Protein AF-A0A0F4GFY5-F1 (afdb_monomer_lite)

InterPro domains:
  IPR021109 Aspartic peptidase domain superfamily [G3DSA:2.40.70.10] (283-405)
  IPR023299 P-type ATPase, cytoplasmic domain N [G3DSA:3.40.1110.10] (2-218)
  IPR023299 P-type ATPase, cytoplasmic domain N [SSF81660] (6-220)
  IPR036412 HAD-like superfamily [SSF56784] (205-274)

Sequence (415 aa):
MTTSNFVETLDSSVKLLWKDAIAINSTAFEAEDNGKQVFVGSQTKTALLDFARDNLSMDRISTERSNVEIAQIFPFGSSRKCIAIVIKLKDSKTYRLVVKGCSEIMLRYCSSIVRDATHSIDAVPLSGEGRETLEHLIDAYAGRSLRTIGFIFRDFESDVWPPKALKPLHAIAMKSRPGLNRKGLGVKRVEDDKTQAEFTDICKQMTFLGIVGVQDPPRRKDVPKAVVGCITASVFPRMVTGDNIITAKAIAIECGIYTESGMHETQADQSHLSPERWQASIALRAPADPVAPGYLNGRFLEDAFVDTCAGNFITEEYLNSHGIGHHSESTRTIVRADGSTFSTLGTVCLFWKFKGELDSHRVDFDVLASEYCNHAITLGGKFLSATKTLTRFAHRIVRRLRNTIVPRVFFQGGG

Foldseek 3Di:
DDPQVVLVLFDLQLLLLLLCLQLVQDPWAWDDDPNDIAIDDPPVNRVSVVSCVVRSVDDHSVVSNVVWAWLDWAPQDLLLQKTWTWTQDPVLFKIKIKMKGQAVSLLVQAQWEQPDRSPHSDIDGQDPVNSVVSVVVSLVLLLQLFQKMWIWMDMDGGNAPPDQADDQPDPVVVPPDDPDDPGHQGFDADPVDNSHTDPVRPSHNIYTSDMDTHHPPPPDPCQLVVCVVCVVVVHQAAAEDQGDPSSQQSVCVVSVNADPDPDPPDPDDPDDDDPLVRPGRYDYPDSPQPWFFWDKQNPDTDTAGEDQQDAKAAEPVLCVVVVHDFAQVAKDWWAWPVRDIDIFRGKDWIWIGTVPGPDIDIGIHGYHHCSVDPGRIYHYSVRCVVVVVCVVCVVVCVVNVVSDPDPDTRTDDDD

Secondary structure (DSSP, 8-state):
--HHHHHHTS-HHHHHHHHIIIIIT---EEEEETTEEEEES-HHHHHHHHHHHHHS----HHHHHHTSEEEEEEEEETTTTEEEEEEE-TTSSEEEEEEEEEHHHHHHTEEEEES-TTT---EEE--HHHHHHHHHHHHHHHTTTEEEEEEEEEEEE-SSSSPSEEPPS-THHHHS-TTS-SS-EE-PBPSS-TTSB-HHHHSSSEEEEEEEEEE---S-TTHHHHHHHHHHTT----EEESS-HHHHHHHHHHTTS--SSS----SS--SS--GGGGTTSEEE--TT--EEEEEETTTEEEEEEEETTS--EEEHHHHHHTT---BTT---EEEETTS-EEE--EEEEEEEEETT-S--EEEEEEEE-GGG-SSSEEEEHHHHHHTTHHHHHHHHHHHHHTT-------EE---

pLDDT: mean 74.06, std 19.6, range [24.52, 97.75]

Organism: NCBI:txid1047168

Radius of gyration: 25.94 Å; chains: 1; bounding box: 63×65×70 Å

Structure (mmCIF, N/CA/C/O backbone):
data_AF-A0A0F4GFY5-F1
#
_entry.id   AF-A0A0F4GFY5-F1
#
loop_
_atom_site.group_PDB
_atom_site.id
_atom_site.type_symbol
_atom_site.label_atom_id
_atom_site.label_alt_id
_atom_site.label_comp_id
_atom_site.label_asym_id
_atom_site.label_entity_id
_atom_site.label_seq_id
_atom_site.pdbx_PDB_ins_code
_atom_site.Cartn_x
_atom_site.Cartn_y
_atom_site.Cartn_z
_atom_site.occupancy
_atom_site.B_iso_or_equiv
_atom_site.auth_seq_id
_atom_site.auth_comp_id
_atom_site.auth_asym_id
_atom_site.auth_atom_id
_atom_site.pdbx_PDB_model_num
ATOM 1 N N . MET A 1 1 ? -0.341 -25.698 -4.317 1.00 56.88 1 MET A N 1
ATOM 2 C CA . MET A 1 1 ? -1.638 -25.281 -3.745 1.00 56.88 1 MET A CA 1
ATOM 3 C C . MET A 1 1 ? -2.167 -24.139 -4.595 1.00 56.88 1 MET A C 1
ATOM 5 O O . MET A 1 1 ? -1.380 -23.255 -4.908 1.00 56.88 1 MET A O 1
ATOM 9 N N . THR A 1 2 ? -3.415 -24.194 -5.059 1.00 79.88 2 THR A N 1
ATOM 10 C CA . THR A 1 2 ? -4.024 -23.095 -5.832 1.00 79.88 2 THR A CA 1
ATOM 11 C C . THR A 1 2 ? -4.420 -21.948 -4.899 1.00 79.88 2 THR A C 1
ATOM 13 O O . THR A 1 2 ? -4.557 -22.147 -3.690 1.00 79.88 2 THR A O 1
ATOM 16 N N . THR A 1 3 ? -4.619 -20.750 -5.454 1.00 82.50 3 THR A N 1
ATOM 17 C CA . THR A 1 3 ? -5.097 -19.577 -4.706 1.00 82.50 3 THR A CA 1
ATOM 18 C C . THR A 1 3 ? -6.419 -19.858 -3.996 1.00 82.50 3 THR A C 1
ATOM 20 O O . THR A 1 3 ? -6.548 -19.562 -2.812 1.00 82.50 3 THR A O 1
ATOM 23 N N . SER A 1 4 ? -7.370 -20.495 -4.680 1.00 81.56 4 SER A N 1
ATOM 24 C CA . SER A 1 4 ? -8.685 -20.813 -4.116 1.00 81.56 4 SER A CA 1
ATOM 25 C C . SER A 1 4 ? -8.579 -21.793 -2.945 1.00 81.56 4 SER A C 1
ATOM 27 O O . SER A 1 4 ? -9.131 -21.515 -1.886 1.00 81.56 4 SER A O 1
ATOM 29 N N . ASN A 1 5 ? -7.756 -22.845 -3.058 1.00 84.81 5 ASN A N 1
ATOM 30 C CA . ASN A 1 5 ? -7.535 -23.787 -1.953 1.00 84.81 5 ASN A CA 1
ATOM 31 C C . ASN A 1 5 ? -6.914 -23.097 -0.728 1.00 84.81 5 ASN A C 1
ATOM 33 O O . ASN A 1 5 ? -7.235 -23.442 0.402 1.00 84.81 5 ASN A O 1
ATOM 37 N N . PHE A 1 6 ? -6.022 -22.120 -0.928 1.00 87.12 6 PHE A N 1
ATOM 38 C CA . PHE A 1 6 ? -5.483 -21.324 0.179 1.00 87.12 6 PHE A CA 1
ATOM 39 C C . PHE A 1 6 ? -6.553 -20.467 0.836 1.00 87.12 6 PHE A C 1
ATOM 41 O O . PHE A 1 6 ? -6.676 -20.474 2.058 1.00 87.12 6 PHE A O 1
ATOM 48 N N . VAL A 1 7 ? -7.351 -19.763 0.039 1.00 88.50 7 VAL A N 1
ATOM 49 C CA . VAL A 1 7 ? -8.397 -18.899 0.579 1.00 88.50 7 VAL A CA 1
ATOM 50 C C . VAL A 1 7 ? -9.439 -19.719 1.331 1.00 88.50 7 VAL A C 1
ATOM 52 O O . VAL A 1 7 ? -9.870 -19.293 2.395 1.00 88.50 7 VAL A O 1
ATOM 55 N N . GLU A 1 8 ? -9.782 -20.923 0.873 1.00 89.94 8 GLU A N 1
ATOM 56 C CA . GLU A 1 8 ? -10.689 -21.829 1.582 1.00 89.94 8 GLU A CA 1
ATOM 57 C C . GLU A 1 8 ? -10.237 -22.133 3.013 1.00 89.94 8 GLU A C 1
ATOM 59 O O . GLU A 1 8 ? -11.084 -22.107 3.907 1.00 89.94 8 GLU A O 1
ATOM 64 N N . THR A 1 9 ? -8.929 -22.299 3.253 1.00 92.69 9 THR A N 1
ATOM 65 C CA . THR A 1 9 ? -8.389 -22.558 4.602 1.00 92.69 9 THR A CA 1
ATOM 66 C C . THR A 1 9 ? -8.488 -21.379 5.566 1.00 92.69 9 THR A C 1
ATOM 68 O O . THR A 1 9 ? -8.323 -21.573 6.766 1.00 92.69 9 THR A O 1
ATOM 71 N N . LEU A 1 10 ? -8.741 -20.161 5.076 1.00 93.56 10 LEU A N 1
ATOM 72 C CA . LEU A 1 10 ? -8.803 -18.976 5.928 1.00 93.56 10 LEU A CA 1
ATOM 73 C C . LEU A 1 10 ? -10.090 -18.949 6.753 1.00 93.56 10 LEU A C 1
ATOM 75 O O . LEU A 1 10 ? -11.179 -19.255 6.248 1.00 93.56 10 LEU A O 1
ATOM 79 N N . ASP A 1 11 ? -9.970 -18.478 7.993 1.00 95.50 11 ASP A N 1
ATOM 80 C CA . ASP A 1 11 ? -11.128 -18.231 8.841 1.00 95.50 11 ASP A CA 1
ATOM 81 C C . ASP A 1 11 ? -12.049 -17.161 8.226 1.00 95.50 11 ASP A C 1
ATOM 83 O O . ASP A 1 11 ? -11.627 -16.243 7.514 1.00 95.50 11 ASP A O 1
ATOM 87 N N . SER A 1 12 ? -13.338 -17.266 8.536 1.00 93.62 12 SER A N 1
ATOM 88 C CA . SER A 1 12 ? -14.375 -16.325 8.114 1.00 93.62 12 SER A CA 1
ATOM 89 C C . SER A 1 12 ? -14.059 -14.866 8.479 1.00 93.62 12 SER A C 1
ATOM 91 O O . SER A 1 12 ? -14.273 -13.972 7.656 1.00 93.62 12 SER A O 1
ATOM 93 N N . SER A 1 13 ? -13.486 -14.607 9.662 1.00 93.38 13 SER A N 1
ATOM 94 C CA . SER A 1 13 ? -13.102 -13.258 10.098 1.00 93.38 13 SER A CA 1
ATOM 95 C C . SER A 1 13 ? -11.932 -12.696 9.287 1.00 93.38 13 SER A C 1
ATOM 97 O O . SER A 1 13 ? -11.902 -11.501 8.981 1.00 93.38 13 SER A O 1
ATOM 99 N N . VAL A 1 14 ? -11.002 -13.560 8.873 1.00 95.00 14 VAL A N 1
ATOM 100 C CA . VAL A 1 14 ? -9.851 -13.199 8.040 1.00 95.00 14 VAL A CA 1
ATOM 101 C C . VAL A 1 14 ? -10.296 -12.932 6.602 1.00 95.00 14 VAL A C 1
ATOM 103 O O . VAL A 1 14 ? -9.888 -11.930 6.014 1.00 95.00 14 VAL A O 1
ATOM 106 N N . LYS A 1 15 ? -11.189 -13.765 6.048 1.00 94.69 15 LYS A N 1
ATOM 107 C CA . LYS A 1 15 ? -11.816 -13.543 4.731 1.00 94.69 15 LYS A CA 1
ATOM 108 C C . LYS A 1 15 ? -12.563 -12.211 4.683 1.00 94.69 15 LYS A C 1
ATOM 110 O O . LYS A 1 15 ? -12.379 -11.441 3.741 1.00 94.69 15 LYS A O 1
ATOM 115 N N . LEU A 1 16 ? -13.355 -11.914 5.717 1.00 92.94 16 LEU A N 1
ATOM 116 C CA . LEU A 1 16 ? -14.068 -10.643 5.837 1.00 92.94 16 LEU A CA 1
ATOM 117 C C . LEU A 1 16 ? -13.095 -9.458 5.882 1.00 92.94 16 LEU A C 1
ATOM 119 O O . LEU A 1 16 ? -13.283 -8.486 5.158 1.00 92.94 16 LEU A O 1
ATOM 123 N N . LEU A 1 17 ? -12.016 -9.563 6.659 1.00 94.81 17 LEU A N 1
ATOM 124 C CA . LEU A 1 17 ? -10.999 -8.517 6.737 1.00 94.81 17 LEU A CA 1
ATOM 125 C C . LEU A 1 17 ? -10.311 -8.263 5.386 1.00 94.81 17 LEU A C 1
ATOM 127 O O . LEU A 1 17 ? -10.113 -7.108 5.007 1.00 94.81 17 LEU A O 1
ATOM 131 N N . TRP A 1 18 ? -9.972 -9.317 4.638 1.00 95.31 18 TRP A N 1
ATOM 132 C CA . TRP A 1 18 ? -9.451 -9.179 3.275 1.00 95.31 18 TRP A CA 1
ATOM 133 C C . TRP A 1 18 ? -10.458 -8.505 2.345 1.00 95.31 18 TRP A C 1
ATOM 135 O O . TRP A 1 18 ? -10.085 -7.610 1.581 1.00 95.31 18 TRP A O 1
ATOM 145 N N . LYS A 1 19 ? -11.735 -8.886 2.441 1.00 93.94 19 LYS A N 1
ATOM 146 C CA . LYS A 1 19 ? -12.816 -8.282 1.662 1.00 93.94 19 LYS A CA 1
ATOM 147 C C . LYS A 1 19 ? -12.947 -6.787 1.957 1.00 93.94 19 LYS A C 1
ATOM 149 O O . LYS A 1 19 ? -12.927 -5.991 1.020 1.00 93.94 19 LYS A O 1
ATOM 154 N N . ASP A 1 20 ? -12.948 -6.384 3.225 1.00 92.75 20 ASP A N 1
ATOM 155 C CA . ASP A 1 20 ? -12.989 -4.973 3.632 1.00 92.75 20 ASP A CA 1
ATOM 156 C C . ASP A 1 20 ? -11.765 -4.202 3.112 1.00 92.75 20 ASP A C 1
ATOM 158 O O . ASP A 1 20 ? -11.872 -3.108 2.540 1.00 92.75 20 ASP A O 1
ATOM 162 N N . ALA A 1 21 ? -10.578 -4.802 3.241 1.00 94.12 21 ALA A N 1
ATOM 163 C CA . ALA A 1 21 ? -9.326 -4.212 2.786 1.00 94.12 21 ALA A CA 1
ATOM 164 C C . ALA A 1 21 ? -9.239 -4.044 1.263 1.00 94.12 21 ALA A C 1
ATOM 166 O O . ALA A 1 21 ? -8.485 -3.204 0.752 1.00 94.12 21 ALA A O 1
ATOM 167 N N . ILE A 1 22 ? -10.002 -4.828 0.511 1.00 93.56 22 ILE A N 1
ATOM 168 C CA . ILE A 1 22 ? -10.025 -4.776 -0.944 1.00 93.56 22 ILE A CA 1
ATOM 169 C C . ILE A 1 22 ? -11.187 -3.912 -1.436 1.00 93.56 22 ILE A C 1
ATOM 171 O O . ILE A 1 22 ? -10.927 -2.898 -2.090 1.00 93.56 22 ILE A O 1
ATOM 175 N N . ALA A 1 23 ? -12.424 -4.281 -1.108 1.00 90.62 23 ALA A N 1
ATOM 176 C CA . ALA A 1 23 ? -13.655 -3.733 -1.672 1.00 90.62 23 ALA A CA 1
ATOM 177 C C . ALA A 1 23 ? -13.974 -2.324 -1.155 1.00 90.62 23 ALA A C 1
ATOM 179 O O . ALA A 1 23 ? -14.248 -1.399 -1.936 1.00 90.62 23 ALA A O 1
ATOM 180 N N . ILE A 1 24 ? -13.894 -2.155 0.167 1.00 89.12 24 ILE A N 1
ATOM 181 C CA . ILE A 1 24 ? -14.235 -0.903 0.846 1.00 89.12 24 ILE A CA 1
ATOM 182 C C . ILE A 1 24 ? -13.072 0.077 0.723 1.00 89.12 24 ILE A C 1
ATOM 184 O O . ILE A 1 24 ? -13.272 1.236 0.371 1.00 89.12 24 ILE A O 1
ATOM 188 N N . ASN A 1 25 ? -11.831 -0.392 0.901 1.00 86.00 25 ASN A N 1
ATOM 189 C CA . ASN A 1 25 ? -10.632 0.439 0.745 1.00 86.00 25 ASN A CA 1
ATOM 190 C C . ASN A 1 25 ? -10.230 0.605 -0.736 1.00 86.00 25 ASN A C 1
ATOM 192 O O . ASN A 1 25 ? -9.060 0.502 -1.108 1.00 86.00 25 ASN A O 1
ATOM 196 N N . SER A 1 26 ? -11.192 0.789 -1.636 1.00 83.44 26 SER A N 1
ATOM 197 C CA . SER A 1 26 ? -10.947 0.999 -3.063 1.00 83.44 26 SER A CA 1
ATOM 198 C C . SER A 1 26 ? -11.763 2.173 -3.572 1.00 83.44 26 SER A C 1
ATOM 200 O O . SER A 1 26 ? -12.872 2.428 -3.124 1.00 83.44 26 SER A O 1
ATOM 202 N N . THR A 1 27 ? -11.205 2.887 -4.546 1.00 77.38 27 THR A N 1
ATOM 203 C CA . THR A 1 27 ? -11.917 3.947 -5.274 1.00 77.38 27 THR A CA 1
ATOM 204 C C . THR A 1 27 ? -12.403 3.471 -6.644 1.00 77.38 27 THR A C 1
ATOM 206 O O . THR A 1 27 ? -12.857 4.288 -7.435 1.00 77.38 27 THR A O 1
ATOM 209 N N . ALA A 1 28 ? -12.216 2.189 -6.977 1.00 79.44 28 ALA A N 1
ATOM 210 C CA . ALA A 1 28 ? -12.746 1.611 -8.209 1.00 79.44 28 ALA A CA 1
ATOM 211 C C . ALA A 1 28 ? -14.257 1.366 -8.075 1.00 79.44 28 ALA A C 1
ATOM 213 O O . ALA A 1 28 ? -14.779 1.257 -6.957 1.00 79.44 28 ALA A O 1
ATOM 214 N N . PHE A 1 29 ? -14.947 1.296 -9.207 1.00 78.25 29 PHE A N 1
ATOM 215 C CA . PHE A 1 29 ? -16.390 1.078 -9.282 1.00 78.25 29 PHE A CA 1
ATOM 216 C C . PHE A 1 29 ? -16.725 0.024 -10.339 1.00 78.25 29 PHE A C 1
ATOM 218 O O . PHE A 1 29 ? -15.894 -0.305 -11.185 1.00 78.25 29 PHE A O 1
ATOM 225 N N . GLU A 1 30 ? -17.928 -0.531 -10.254 1.00 85.88 30 GLU A N 1
ATOM 226 C CA . GLU A 1 30 ? -18.452 -1.476 -11.241 1.00 85.88 30 GLU A CA 1
ATOM 227 C C . GLU A 1 30 ? -19.045 -0.722 -12.427 1.00 85.88 30 GLU A C 1
ATOM 229 O O . GLU A 1 30 ? -19.753 0.268 -12.250 1.00 85.88 30 GLU A O 1
ATOM 234 N N . ALA A 1 31 ? -18.774 -1.218 -13.627 1.00 83.12 31 ALA A N 1
ATOM 235 C CA . ALA A 1 31 ? -19.438 -0.815 -14.852 1.00 83.12 31 ALA A CA 1
ATOM 236 C C . ALA A 1 31 ? -19.877 -2.061 -15.626 1.00 83.12 31 ALA A C 1
ATOM 238 O O . ALA A 1 31 ? -19.465 -3.184 -15.325 1.00 83.12 31 ALA A O 1
ATOM 239 N N . GLU A 1 32 ? -20.719 -1.855 -16.627 1.00 85.69 32 GLU A N 1
ATOM 240 C CA . GLU A 1 32 ? -21.114 -2.896 -17.564 1.00 85.69 32 GLU A CA 1
ATOM 241 C C . GLU A 1 32 ? -20.398 -2.665 -18.894 1.00 85.69 32 GLU A C 1
ATOM 243 O O . GLU A 1 32 ? -20.415 -1.556 -19.425 1.00 85.69 32 GLU A O 1
ATOM 248 N N . ASP A 1 33 ? -19.761 -3.709 -19.414 1.00 80.00 33 ASP A N 1
ATOM 249 C CA . ASP A 1 33 ? -19.158 -3.725 -20.743 1.00 80.00 33 ASP A CA 1
ATOM 250 C C . ASP A 1 33 ? -19.610 -4.996 -21.467 1.00 80.00 33 ASP A C 1
ATOM 252 O O . ASP A 1 33 ? -19.362 -6.111 -21.003 1.00 80.00 33 ASP A O 1
ATOM 256 N N . ASN A 1 34 ? -20.326 -4.835 -22.583 1.00 78.12 34 ASN A N 1
ATOM 257 C CA . ASN A 1 34 ? -20.879 -5.933 -23.387 1.00 78.12 34 ASN A CA 1
ATOM 258 C C . ASN A 1 34 ? -21.642 -6.997 -22.564 1.00 78.12 34 ASN A C 1
ATOM 260 O O . ASN A 1 34 ? -21.460 -8.200 -22.762 1.00 78.12 34 ASN A O 1
ATOM 264 N N . GLY A 1 35 ? -22.467 -6.564 -21.602 1.00 77.94 35 GLY A N 1
ATOM 265 C CA . GLY A 1 35 ? -23.248 -7.452 -20.731 1.00 77.94 35 GLY A CA 1
ATOM 266 C C . GLY A 1 35 ? -22.439 -8.162 -19.637 1.00 77.94 35 GLY A C 1
ATOM 267 O O . GLY A 1 35 ? -22.987 -8.991 -18.910 1.00 77.94 35 GLY A O 1
ATOM 268 N N . LYS A 1 36 ? -21.141 -7.860 -19.491 1.00 79.38 36 LYS A N 1
ATOM 269 C CA . LYS A 1 36 ? -20.295 -8.350 -18.395 1.00 79.38 36 LYS A CA 1
ATOM 270 C C . LYS A 1 36 ? -20.024 -7.240 -17.390 1.00 79.38 36 LYS A C 1
ATOM 272 O O . LYS A 1 36 ? -19.705 -6.111 -17.757 1.00 79.38 36 LYS A O 1
ATOM 277 N N . GLN A 1 37 ? -20.091 -7.579 -16.104 1.00 80.25 37 GLN A N 1
ATOM 278 C CA . GLN A 1 37 ? -19.686 -6.657 -15.048 1.00 80.25 37 GLN A CA 1
ATOM 279 C C . GLN A 1 37 ? -18.165 -6.574 -14.956 1.00 80.25 37 GLN A C 1
ATOM 281 O O . GLN A 1 37 ? -17.494 -7.533 -14.558 1.00 80.25 37 GLN A O 1
ATOM 286 N N . VAL A 1 38 ? -17.635 -5.396 -15.258 1.00 85.94 38 VAL A N 1
ATOM 287 C CA . VAL A 1 38 ? -16.208 -5.083 -15.213 1.00 85.94 38 VAL A CA 1
ATOM 288 C C . VAL A 1 38 ? -15.920 -4.057 -14.124 1.00 85.94 38 VAL A C 1
ATOM 290 O O . VAL A 1 38 ? -16.780 -3.261 -13.744 1.00 85.94 38 VAL A O 1
ATOM 293 N N . PHE A 1 39 ? -14.695 -4.057 -13.607 1.00 84.88 39 PHE A N 1
ATOM 294 C CA . PHE A 1 39 ? -14.245 -3.019 -12.687 1.00 84.88 39 PHE A CA 1
ATOM 295 C C . PHE A 1 39 ? -13.514 -1.912 -13.438 1.00 84.88 39 PHE A C 1
ATOM 297 O O . PHE A 1 39 ? -12.605 -2.166 -14.226 1.00 84.88 39 PHE A O 1
ATOM 304 N N . VAL A 1 40 ? -13.867 -0.665 -13.135 1.00 77.00 40 VAL A N 1
ATOM 305 C CA . VAL A 1 40 ? -13.215 0.526 -13.679 1.00 77.00 40 VAL A CA 1
ATOM 306 C C . VAL A 1 40 ? -12.341 1.154 -12.599 1.00 77.00 40 VAL A C 1
ATOM 308 O O . VAL A 1 40 ? -12.801 1.553 -11.526 1.00 77.00 40 VAL A O 1
ATOM 311 N N . GLY A 1 41 ? -11.043 1.231 -12.879 1.00 77.56 41 GLY A N 1
ATOM 312 C CA . GLY A 1 41 ? -10.040 1.779 -11.977 1.00 77.56 41 GLY A CA 1
ATOM 313 C C . GLY A 1 41 ? -8.620 1.515 -12.469 1.00 77.56 41 GLY A C 1
ATOM 314 O O . GLY A 1 41 ? -8.398 1.041 -13.579 1.00 77.56 41 GLY A O 1
ATOM 315 N N . SER A 1 42 ? -7.629 1.814 -11.628 1.00 78.06 42 SER A N 1
ATOM 316 C CA . SER A 1 42 ? -6.243 1.412 -11.901 1.00 78.06 42 SER A CA 1
ATOM 317 C C . SER A 1 42 ? -6.124 -0.112 -11.940 1.00 78.06 42 SER A C 1
ATOM 319 O O . SER A 1 42 ? -6.736 -0.762 -11.094 1.00 78.06 42 SER A O 1
ATOM 321 N N . GLN A 1 43 ? -5.243 -0.647 -12.789 1.00 80.50 43 GLN A N 1
ATOM 322 C CA . GLN A 1 43 ? -4.998 -2.093 -12.956 1.00 80.50 43 GLN A CA 1
ATOM 323 C C . GLN A 1 43 ? -4.873 -2.853 -11.633 1.00 80.50 43 GLN A C 1
ATOM 325 O O . GLN A 1 43 ? -5.503 -3.876 -11.413 1.00 80.50 43 GLN A O 1
ATOM 330 N N . THR A 1 44 ? -4.099 -2.300 -10.701 1.00 82.94 44 THR A N 1
ATOM 331 C CA . THR A 1 44 ? -3.909 -2.891 -9.377 1.00 82.94 44 THR A CA 1
ATOM 332 C C . THR A 1 44 ? -5.210 -2.994 -8.577 1.00 82.94 44 THR A C 1
ATOM 334 O O . THR A 1 44 ? -5.425 -3.968 -7.870 1.00 82.94 44 THR A O 1
ATOM 337 N N . LYS A 1 45 ? -6.095 -1.996 -8.668 1.00 84.50 45 LYS A N 1
ATOM 338 C CA . LYS A 1 45 ? -7.373 -2.001 -7.941 1.00 84.50 45 LYS A CA 1
ATOM 339 C C . LYS A 1 45 ? -8.344 -3.005 -8.543 1.00 84.50 45 LYS A C 1
ATOM 341 O O . LYS A 1 45 ? -9.000 -3.699 -7.780 1.00 84.50 45 LYS A O 1
ATOM 346 N N . THR A 1 46 ? -8.434 -3.061 -9.871 1.00 86.62 46 THR A N 1
ATOM 347 C CA . THR A 1 46 ? -9.327 -3.995 -10.565 1.00 86.62 46 THR A CA 1
ATOM 348 C C . THR A 1 46 ? -8.873 -5.432 -10.328 1.00 86.62 46 THR A C 1
ATOM 350 O O . THR A 1 46 ? -9.677 -6.223 -9.869 1.00 86.62 46 THR A O 1
ATOM 353 N N . ALA A 1 47 ? -7.569 -5.717 -10.434 1.00 89.06 47 ALA A N 1
ATOM 354 C CA . ALA A 1 47 ? -7.013 -7.044 -10.157 1.00 89.06 47 ALA A CA 1
ATOM 355 C C . ALA A 1 47 ? -7.290 -7.536 -8.724 1.00 89.06 47 ALA A C 1
ATOM 357 O O . ALA A 1 47 ? -7.603 -8.704 -8.513 1.00 89.06 47 ALA A O 1
ATOM 358 N N . LEU A 1 48 ? -7.202 -6.652 -7.723 1.00 91.75 48 LEU A N 1
ATOM 359 C CA . LEU A 1 48 ? -7.559 -7.014 -6.347 1.00 91.75 48 LEU A CA 1
ATOM 360 C C . LEU A 1 48 ? -9.060 -7.288 -6.197 1.00 91.75 48 LEU A C 1
ATOM 362 O O . LEU A 1 48 ? -9.440 -8.188 -5.457 1.00 91.75 48 LEU A O 1
ATOM 366 N N . LEU A 1 49 ? -9.910 -6.513 -6.873 1.00 92.00 49 LEU A N 1
ATOM 367 C CA . LEU A 1 49 ? -11.358 -6.712 -6.845 1.00 92.00 49 LEU A CA 1
ATOM 368 C C . LEU A 1 49 ? -11.773 -8.001 -7.558 1.00 92.00 49 LEU A C 1
ATOM 370 O O . LEU A 1 49 ? -12.637 -8.702 -7.042 1.00 92.00 49 LEU A O 1
ATOM 374 N N . ASP A 1 50 ? -11.128 -8.336 -8.675 1.00 91.25 50 ASP A N 1
ATOM 375 C CA . ASP A 1 50 ? -11.292 -9.625 -9.354 1.00 91.25 50 ASP A CA 1
ATOM 376 C C . ASP A 1 50 ? -10.898 -10.765 -8.406 1.00 91.25 50 ASP A C 1
ATOM 378 O O . ASP A 1 50 ? -11.691 -11.668 -8.159 1.00 91.25 50 ASP A O 1
ATOM 382 N N . PHE A 1 51 ? -9.742 -10.657 -7.739 1.00 92.31 51 PHE A N 1
ATOM 383 C CA . PHE A 1 51 ? -9.332 -11.625 -6.718 1.00 92.31 51 PHE A CA 1
ATOM 384 C C . PHE A 1 51 ? -10.382 -11.800 -5.607 1.00 92.31 51 PHE A C 1
ATOM 386 O O . PHE A 1 51 ? -10.674 -12.933 -5.218 1.00 92.31 51 PHE A O 1
ATOM 393 N N . ALA A 1 52 ? -10.955 -10.704 -5.098 1.00 93.62 52 ALA A N 1
ATOM 394 C CA . ALA A 1 52 ? -11.968 -10.759 -4.046 1.00 93.62 52 ALA A CA 1
ATOM 395 C C . ALA A 1 52 ? -13.302 -11.344 -4.534 1.00 93.62 52 ALA A C 1
ATOM 397 O O . ALA A 1 52 ? -13.921 -12.120 -3.807 1.00 93.62 52 ALA A O 1
ATOM 398 N N . ARG A 1 53 ? -13.727 -11.020 -5.758 1.00 91.69 53 ARG A N 1
ATOM 399 C CA . ARG A 1 53 ? -14.913 -11.611 -6.390 1.00 91.69 53 ARG A CA 1
ATOM 400 C C . ARG A 1 53 ? -14.748 -13.122 -6.546 1.00 91.69 53 ARG A C 1
ATOM 402 O O . ARG A 1 53 ? -15.620 -13.874 -6.127 1.00 91.69 53 ARG A O 1
ATOM 409 N N . ASP A 1 54 ? -13.607 -13.545 -7.077 1.00 90.75 54 ASP A N 1
ATOM 410 C CA . ASP A 1 54 ? -13.381 -14.934 -7.475 1.00 90.75 54 ASP A CA 1
ATOM 411 C C . ASP A 1 54 ? -13.056 -15.854 -6.291 1.00 90.75 54 ASP A C 1
ATOM 413 O O . ASP A 1 54 ? -13.319 -17.052 -6.359 1.00 90.75 54 ASP A O 1
ATOM 417 N N . ASN A 1 55 ? -12.472 -15.323 -5.208 1.00 91.75 55 ASN A N 1
ATOM 418 C CA . ASN A 1 55 ? -11.964 -16.152 -4.106 1.00 91.75 55 ASN A CA 1
ATOM 419 C C . ASN A 1 55 ? -12.558 -15.819 -2.731 1.00 91.75 55 ASN A C 1
ATOM 421 O O . ASN A 1 55 ? -12.560 -16.682 -1.859 1.00 91.75 55 ASN A O 1
ATOM 425 N N . LEU A 1 56 ? -13.048 -14.596 -2.498 1.00 91.06 56 LEU A N 1
ATOM 426 C CA . LEU A 1 56 ? -13.567 -14.168 -1.186 1.00 91.06 56 LEU A CA 1
ATOM 427 C C . LEU A 1 56 ? -15.097 -14.093 -1.136 1.00 91.06 56 LEU A C 1
ATOM 429 O O . LEU A 1 56 ? -15.641 -13.549 -0.173 1.00 91.06 56 LEU A O 1
ATOM 433 N N . SER A 1 57 ? -15.781 -14.614 -2.160 1.00 89.00 57 SER A N 1
ATOM 434 C CA . SER A 1 57 ? -17.240 -14.535 -2.306 1.00 89.00 57 SER A CA 1
ATOM 435 C C . SER A 1 57 ? -17.752 -13.101 -2.134 1.00 89.00 57 SER A C 1
ATOM 437 O O . SER A 1 57 ? -18.730 -12.855 -1.428 1.00 89.00 57 SER A O 1
ATOM 439 N N . MET A 1 58 ? -17.026 -12.136 -2.707 1.00 90.50 58 MET A N 1
ATOM 440 C CA . MET A 1 58 ? -17.403 -10.727 -2.657 1.00 90.50 58 MET A CA 1
ATOM 441 C C . MET A 1 58 ? -18.621 -10.494 -3.553 1.00 90.50 58 MET A C 1
ATOM 443 O O . MET A 1 58 ? -18.586 -10.811 -4.744 1.00 90.50 58 MET A O 1
ATOM 447 N N . ASP A 1 59 ? -19.665 -9.896 -2.981 1.00 88.31 59 ASP A N 1
ATOM 448 C CA . ASP A 1 59 ? -20.829 -9.438 -3.733 1.00 88.31 59 ASP A CA 1
ATOM 449 C C . ASP A 1 59 ? -20.481 -8.206 -4.588 1.00 88.31 59 ASP A C 1
ATOM 451 O O . ASP A 1 59 ? -19.329 -7.781 -4.725 1.00 88.31 59 ASP A O 1
ATOM 455 N N . ARG A 1 60 ? -21.508 -7.577 -5.160 1.00 88.44 60 ARG A N 1
ATOM 456 C CA . ARG A 1 60 ? -21.362 -6.279 -5.820 1.00 88.44 60 ARG A CA 1
ATOM 457 C C . ARG A 1 60 ? -20.705 -5.270 -4.884 1.00 88.44 60 ARG A C 1
ATOM 459 O O . ARG A 1 60 ? -21.131 -5.106 -3.738 1.00 88.44 60 ARG A O 1
ATOM 466 N N . ILE A 1 61 ? -19.736 -4.514 -5.396 1.00 87.19 61 ILE A N 1
ATOM 467 C CA . ILE A 1 61 ? -19.007 -3.497 -4.619 1.00 87.19 61 ILE A CA 1
ATOM 468 C C . ILE A 1 61 ? -19.964 -2.521 -3.928 1.00 87.19 61 ILE A C 1
ATOM 470 O O . ILE A 1 61 ? -19.714 -2.105 -2.797 1.00 87.19 61 ILE A O 1
ATOM 474 N N . SER A 1 62 ? -21.048 -2.130 -4.604 1.00 85.88 62 SER A N 1
ATOM 475 C CA . SER A 1 62 ? -22.053 -1.228 -4.037 1.00 85.88 62 SER A CA 1
ATOM 476 C C . SER A 1 62 ? -22.696 -1.805 -2.776 1.00 85.88 62 SER A C 1
ATOM 478 O O . SER A 1 62 ? -22.860 -1.077 -1.802 1.00 85.88 62 SER A O 1
ATOM 480 N N . THR A 1 63 ? -23.002 -3.104 -2.787 1.00 88.75 63 THR A N 1
ATOM 481 C CA . THR A 1 63 ? -23.608 -3.830 -1.665 1.00 88.75 63 THR A CA 1
ATOM 482 C C . THR A 1 63 ? -22.632 -3.937 -0.499 1.00 88.75 63 THR A C 1
ATOM 484 O O . THR A 1 63 ? -22.977 -3.622 0.639 1.00 88.75 63 THR A O 1
ATOM 487 N N . GLU A 1 64 ? -21.380 -4.306 -0.777 1.00 89.06 64 GLU A N 1
ATOM 488 C CA . GLU A 1 64 ? -20.335 -4.400 0.249 1.00 89.06 64 GLU A CA 1
ATOM 489 C C . GLU A 1 64 ? -20.094 -3.047 0.930 1.00 89.06 64 GLU A C 1
ATOM 491 O O . GLU A 1 64 ? -20.006 -2.961 2.154 1.00 89.06 64 GLU A O 1
ATOM 496 N N . ARG A 1 65 ? -20.068 -1.957 0.153 1.00 86.94 65 ARG A N 1
ATOM 497 C CA . ARG A 1 65 ? -19.890 -0.600 0.689 1.00 86.94 65 ARG A CA 1
ATOM 498 C C . ARG A 1 65 ? -21.103 -0.090 1.460 1.00 86.94 65 ARG A C 1
ATOM 500 O O . ARG A 1 65 ? -20.911 0.647 2.420 1.00 86.94 65 ARG A O 1
ATOM 507 N N . SER A 1 66 ? -22.327 -0.463 1.078 1.00 87.81 66 SER A N 1
ATOM 508 C CA . SER A 1 66 ? -23.534 -0.071 1.823 1.00 87.81 66 SER A CA 1
ATOM 509 C C . SER A 1 66 ? -23.674 -0.790 3.165 1.00 87.81 66 SER A C 1
ATOM 511 O O . SER A 1 66 ? -24.366 -0.297 4.051 1.00 87.81 66 SER A O 1
ATOM 513 N N . ASN A 1 67 ? -23.011 -1.936 3.331 1.00 88.44 67 ASN A N 1
ATOM 514 C CA . ASN A 1 67 ? -23.093 -2.755 4.539 1.00 88.44 67 ASN A CA 1
ATOM 515 C C . ASN A 1 67 ? -22.166 -2.290 5.673 1.00 88.44 67 ASN A C 1
ATOM 517 O O . ASN A 1 67 ? -22.157 -2.913 6.740 1.00 88.44 67 ASN A O 1
ATOM 521 N N . VAL A 1 68 ? -21.382 -1.228 5.459 1.00 89.44 68 VAL A N 1
ATOM 522 C CA . VAL A 1 68 ? -20.343 -0.786 6.393 1.00 89.44 68 VAL A CA 1
ATOM 523 C C . VAL A 1 68 ? -20.458 0.701 6.713 1.00 89.44 68 VAL A C 1
ATOM 525 O O . VAL A 1 68 ? -20.573 1.547 5.831 1.00 89.44 68 VAL A O 1
ATOM 528 N N . GLU A 1 69 ? -20.374 1.026 8.004 1.00 92.44 69 GLU A N 1
ATOM 529 C CA . GLU A 1 69 ? -20.298 2.403 8.491 1.00 92.44 69 GLU A CA 1
ATOM 530 C C . GLU A 1 69 ? -18.843 2.885 8.405 1.00 92.44 69 GLU A C 1
ATOM 532 O O . GLU A 1 69 ? -17.976 2.467 9.178 1.00 92.44 69 GLU A O 1
ATOM 537 N N . ILE A 1 70 ? -18.556 3.752 7.434 1.00 92.31 70 ILE A N 1
ATOM 538 C CA . ILE A 1 70 ? -17.228 4.344 7.252 1.00 92.31 70 ILE A CA 1
ATOM 539 C C . ILE A 1 70 ? -17.107 5.578 8.149 1.00 92.31 70 ILE A C 1
ATOM 541 O O . ILE A 1 70 ? -17.815 6.562 7.960 1.00 92.31 70 ILE A O 1
ATOM 545 N N . ALA A 1 71 ? -16.169 5.543 9.094 1.00 92.75 71 ALA A N 1
ATOM 546 C CA . ALA A 1 71 ? -15.888 6.659 9.993 1.00 92.75 71 ALA A CA 1
ATOM 547 C C . ALA A 1 71 ? -14.931 7.687 9.370 1.00 92.75 71 ALA A C 1
ATOM 549 O O . ALA A 1 71 ? -15.061 8.883 9.615 1.00 92.75 71 ALA A O 1
ATOM 550 N N . GLN A 1 72 ? -13.950 7.238 8.578 1.00 93.06 72 GLN A N 1
ATOM 551 C CA . GLN A 1 72 ? -12.983 8.129 7.930 1.00 93.06 72 GLN A CA 1
ATOM 552 C C . GLN A 1 72 ? -12.314 7.457 6.728 1.00 93.06 72 GLN A C 1
ATOM 554 O O . GLN A 1 72 ? -12.013 6.265 6.758 1.00 93.06 72 GLN A O 1
ATOM 559 N N . ILE A 1 73 ? -12.015 8.230 5.683 1.00 87.31 73 ILE A N 1
ATOM 560 C CA . ILE A 1 73 ? -11.258 7.771 4.512 1.00 87.31 73 ILE A CA 1
ATOM 561 C C . ILE A 1 73 ? -9.962 8.571 4.421 1.00 87.31 73 ILE A C 1
ATOM 563 O O . ILE A 1 73 ? -9.967 9.796 4.501 1.00 87.31 73 ILE A O 1
ATOM 567 N N . PHE A 1 74 ? -8.851 7.879 4.186 1.00 85.75 74 PHE A N 1
ATOM 568 C CA . PHE A 1 74 ? -7.562 8.467 3.848 1.00 85.75 74 PHE A CA 1
ATOM 569 C C . PHE A 1 74 ? -7.229 8.120 2.397 1.00 85.75 74 PHE A C 1
ATOM 571 O O . PHE A 1 74 ? -6.706 7.031 2.130 1.00 85.75 74 PHE A O 1
ATOM 578 N N . PRO A 1 75 ? -7.496 9.034 1.445 1.00 81.50 75 PRO A N 1
ATOM 579 C CA . PRO A 1 75 ? -7.172 8.819 0.044 1.00 81.50 75 PRO A CA 1
ATOM 580 C C . PRO A 1 75 ? -5.692 8.499 -0.162 1.00 81.50 75 PRO A C 1
ATOM 582 O O . PRO A 1 75 ? -4.834 8.836 0.668 1.00 81.50 75 PRO A O 1
ATOM 585 N N . PHE A 1 76 ? -5.389 7.886 -1.308 1.00 77.25 76 PHE A N 1
ATOM 586 C CA . PHE A 1 76 ? -4.015 7.566 -1.668 1.00 77.25 76 PHE A CA 1
ATOM 587 C C . PHE A 1 76 ? -3.143 8.826 -1.638 1.00 77.25 76 PHE A C 1
ATOM 589 O O . PHE A 1 76 ? -3.398 9.794 -2.354 1.00 77.25 76 PHE A O 1
ATOM 596 N N . GLY A 1 77 ? -2.108 8.806 -0.803 1.00 69.81 77 GLY A N 1
ATOM 597 C CA . GLY A 1 77 ? -1.113 9.870 -0.743 1.00 69.81 77 GLY A CA 1
ATOM 598 C C . GLY A 1 77 ? 0.213 9.366 -1.283 1.00 69.81 77 GLY A C 1
ATOM 599 O O . GLY A 1 77 ? 0.755 8.419 -0.725 1.00 69.81 77 GLY A O 1
ATOM 600 N N . SER A 1 78 ? 0.780 10.011 -2.304 1.00 61.59 78 SER A N 1
ATOM 601 C CA . SER A 1 78 ? 2.082 9.617 -2.871 1.00 61.59 78 SER A CA 1
ATOM 602 C C . SER A 1 78 ? 3.226 9.669 -1.852 1.00 61.59 78 SER A C 1
ATOM 604 O O . SER A 1 78 ? 4.133 8.847 -1.918 1.00 61.59 78 SER A O 1
ATOM 606 N N . SER A 1 79 ? 3.164 10.575 -0.869 1.00 65.38 79 SER A N 1
ATOM 607 C CA . SER A 1 79 ? 4.129 10.631 0.238 1.00 65.38 79 SER A CA 1
ATOM 608 C C . SER A 1 79 ? 3.990 9.460 1.213 1.00 65.38 79 SER A C 1
ATOM 610 O O . SER A 1 79 ? 4.987 8.983 1.737 1.00 65.38 79 SER A O 1
ATOM 612 N N . ARG A 1 80 ? 2.761 8.981 1.446 1.00 74.12 80 ARG A N 1
ATOM 613 C CA . ARG A 1 80 ? 2.478 7.835 2.327 1.00 74.12 80 ARG A CA 1
ATOM 614 C C . ARG A 1 80 ? 2.542 6.490 1.597 1.00 74.12 80 ARG A C 1
ATOM 616 O O . ARG A 1 80 ? 2.594 5.453 2.248 1.00 74.12 80 ARG A O 1
ATOM 623 N N . LYS A 1 81 ? 2.463 6.513 0.262 1.00 80.19 81 LYS A N 1
ATOM 624 C CA . LYS A 1 81 ? 2.350 5.364 -0.652 1.00 80.19 81 LYS A CA 1
ATOM 625 C C . LYS A 1 81 ? 1.308 4.321 -0.215 1.00 80.19 81 LYS A C 1
ATOM 627 O O . LYS A 1 81 ? 1.491 3.122 -0.417 1.00 80.19 81 LYS A O 1
ATOM 632 N N . CYS A 1 82 ? 0.214 4.777 0.389 1.00 85.88 82 CYS A N 1
ATOM 633 C CA . CYS A 1 82 ? -0.876 3.929 0.856 1.00 85.88 82 CYS A CA 1
ATOM 634 C C . CYS A 1 82 ? -2.219 4.663 0.823 1.00 85.88 82 CYS A C 1
ATOM 636 O O . CYS A 1 82 ? -2.276 5.896 0.740 1.00 85.88 82 CYS A O 1
ATOM 638 N N . ILE A 1 83 ? -3.283 3.869 0.885 1.00 87.69 83 ILE A N 1
ATOM 639 C CA . ILE A 1 83 ? -4.673 4.275 1.081 1.00 87.69 83 ILE A CA 1
ATOM 640 C C . ILE A 1 83 ? -5.198 3.578 2.340 1.00 87.69 83 ILE A C 1
ATOM 642 O O . ILE A 1 83 ? -4.840 2.426 2.612 1.00 87.69 83 ILE A O 1
ATOM 646 N N . ALA A 1 84 ? -6.030 4.268 3.112 1.00 93.81 84 ALA A N 1
ATOM 647 C CA . ALA A 1 84 ? -6.623 3.697 4.310 1.00 93.81 84 ALA A CA 1
ATOM 648 C C . ALA A 1 84 ? -8.085 4.086 4.481 1.00 93.81 84 ALA A C 1
ATOM 650 O O . ALA A 1 84 ? -8.525 5.133 4.009 1.00 93.81 84 ALA A O 1
ATOM 651 N N . ILE A 1 85 ? -8.805 3.261 5.226 1.00 94.44 85 ILE A N 1
ATOM 652 C CA . ILE A 1 85 ? -10.171 3.523 5.666 1.00 94.44 85 ILE A CA 1
ATOM 653 C C . ILE A 1 85 ? -10.314 3.142 7.129 1.00 94.44 85 ILE A C 1
ATOM 655 O O . ILE A 1 85 ? -9.637 2.237 7.616 1.00 94.44 85 ILE A O 1
ATOM 659 N N . VAL A 1 86 ? -11.218 3.824 7.811 1.00 95.88 86 VAL A N 1
ATOM 660 C CA . VAL A 1 86 ? -11.661 3.478 9.152 1.00 95.88 86 VAL A CA 1
ATOM 661 C C . VAL A 1 86 ? -13.120 3.094 9.052 1.00 95.88 86 VAL A C 1
ATOM 663 O O . VAL A 1 86 ? -13.944 3.897 8.614 1.00 95.88 86 VAL A O 1
ATOM 666 N N . ILE A 1 87 ? -13.419 1.871 9.458 1.00 94.56 87 ILE A N 1
ATOM 667 C CA . ILE A 1 87 ? -14.769 1.321 9.495 1.00 94.56 87 ILE A CA 1
ATOM 668 C C . ILE A 1 87 ? -15.173 1.100 10.945 1.00 94.56 87 ILE A C 1
ATOM 670 O O . ILE A 1 87 ? -14.337 0.769 11.784 1.00 94.56 87 ILE A O 1
ATOM 674 N N . LYS A 1 88 ? -16.448 1.287 11.256 1.00 94.19 88 LYS A N 1
ATOM 675 C CA . LYS A 1 88 ? -17.000 0.935 12.559 1.00 94.19 88 LYS A CA 1
ATOM 676 C C . LYS A 1 88 ? -17.568 -0.475 12.486 1.00 94.19 88 LYS A C 1
ATOM 678 O O . LYS A 1 88 ? -18.355 -0.789 11.593 1.00 94.19 88 LYS A O 1
ATOM 683 N N . LEU A 1 89 ? -17.139 -1.333 13.404 1.00 91.06 89 LEU A N 1
ATOM 684 C CA . LEU A 1 89 ? -17.632 -2.700 13.484 1.00 91.06 89 LEU A CA 1
ATOM 685 C C . LEU A 1 89 ? -19.034 -2.715 14.111 1.00 91.06 89 LEU A C 1
ATOM 687 O O . LEU A 1 89 ? -19.423 -1.818 14.862 1.00 91.06 89 LEU A O 1
ATOM 691 N N . LYS A 1 90 ? -19.812 -3.758 13.798 1.00 81.88 90 LYS A N 1
ATOM 692 C CA . LYS A 1 90 ? -21.213 -3.896 14.243 1.00 81.88 90 LYS A CA 1
ATOM 693 C C . LYS A 1 90 ? -21.375 -3.957 15.770 1.00 81.88 90 LYS A C 1
ATOM 695 O O . LYS A 1 90 ? -22.476 -3.752 16.264 1.00 81.88 90 LYS A O 1
ATOM 700 N N . ASP A 1 91 ? -20.293 -4.190 16.514 1.00 69.62 91 ASP A N 1
ATOM 701 C CA . ASP A 1 91 ? -20.255 -4.185 17.983 1.00 69.62 91 ASP A CA 1
ATOM 702 C C . ASP A 1 91 ? -20.372 -2.776 18.613 1.00 69.62 91 ASP A C 1
ATOM 704 O O . ASP A 1 91 ? -20.357 -2.629 19.835 1.00 69.62 91 ASP A O 1
ATOM 708 N N . SER A 1 92 ? -20.540 -1.731 17.792 1.00 68.94 92 SER A N 1
ATOM 709 C CA . SER A 1 92 ? -20.716 -0.305 18.125 1.00 68.94 92 SER A CA 1
ATOM 710 C C . SER A 1 92 ? -19.553 0.384 18.851 1.00 68.94 92 SER A C 1
ATOM 712 O O . SER A 1 92 ? -19.516 1.616 18.864 1.00 68.94 92 SER A O 1
ATOM 714 N N . LYS A 1 93 ? -18.594 -0.369 19.405 1.00 87.38 93 LYS A N 1
ATOM 715 C CA . LYS A 1 93 ? -17.487 0.146 20.229 1.00 87.38 93 LYS A CA 1
ATOM 716 C C . LYS A 1 93 ? -16.101 -0.122 19.657 1.00 87.38 93 LYS A C 1
ATOM 718 O O . LYS A 1 93 ? -15.114 0.265 20.283 1.00 87.38 93 LYS A O 1
ATOM 723 N N . THR A 1 94 ? -16.009 -0.745 18.488 1.00 91.69 94 THR A N 1
ATOM 724 C CA . THR A 1 94 ? -14.730 -1.006 17.833 1.00 91.69 94 THR A CA 1
ATOM 725 C C . THR A 1 94 ? -14.672 -0.313 16.479 1.00 91.69 94 THR A C 1
ATOM 727 O O . THR A 1 94 ? -15.538 -0.488 15.622 1.00 91.69 94 THR A O 1
ATOM 730 N N . TYR A 1 95 ? -13.613 0.462 16.266 1.00 94.31 95 TYR A N 1
ATOM 731 C CA . TYR A 1 95 ? -13.258 1.016 14.964 1.00 94.31 95 TYR A CA 1
ATOM 732 C C . TYR A 1 95 ? -12.053 0.271 14.416 1.00 94.31 95 TYR A C 1
ATOM 734 O O . TYR A 1 95 ? -11.051 0.124 15.109 1.00 94.31 95 TYR A O 1
ATOM 742 N N . ARG A 1 96 ? -12.113 -0.153 13.160 1.00 94.81 96 ARG A N 1
ATOM 743 C CA . ARG A 1 96 ? -11.022 -0.838 12.477 1.00 94.81 96 ARG A CA 1
ATOM 744 C C . ARG A 1 96 ? -10.427 0.061 11.407 1.00 94.81 96 ARG A C 1
ATOM 746 O O . ARG A 1 96 ? -11.108 0.452 10.463 1.00 94.81 96 ARG A O 1
ATOM 753 N N . LEU A 1 97 ? -9.141 0.366 11.537 1.00 96.50 97 LEU A N 1
ATOM 754 C CA . LEU A 1 97 ? -8.341 0.956 10.468 1.00 96.50 97 LEU A CA 1
ATOM 755 C C . LEU A 1 97 ? -7.797 -0.164 9.596 1.00 96.50 97 LEU A C 1
ATOM 757 O O . LEU A 1 97 ? -7.113 -1.056 10.093 1.00 96.50 97 LEU A O 1
ATOM 761 N N . VAL A 1 98 ? -8.040 -0.067 8.297 1.00 97.19 98 VAL A N 1
ATOM 762 C CA . VAL A 1 98 ? -7.467 -0.958 7.293 1.00 97.19 98 VAL A CA 1
ATOM 763 C C . VAL A 1 98 ? -6.640 -0.129 6.326 1.00 97.19 98 VAL A C 1
ATOM 765 O O . VAL A 1 98 ? -7.115 0.875 5.793 1.00 97.19 98 VAL A O 1
ATOM 768 N N . VAL A 1 99 ? -5.396 -0.539 6.094 1.00 96.75 99 VAL A N 1
ATOM 769 C CA . VAL A 1 99 ? -4.443 0.170 5.238 1.00 96.75 99 VAL A CA 1
ATOM 770 C C . VAL A 1 99 ? -3.881 -0.802 4.210 1.00 96.75 99 VAL A C 1
ATOM 772 O O . VAL A 1 99 ? -3.503 -1.924 4.547 1.00 96.75 99 VAL A O 1
ATOM 775 N N . LYS A 1 100 ? -3.791 -0.352 2.956 1.00 95.25 100 LYS A N 1
ATOM 776 C CA . LYS A 1 100 ? -3.029 -1.051 1.919 1.00 95.25 100 LYS A CA 1
ATOM 777 C C . LYS A 1 100 ? -2.114 -0.105 1.163 1.00 95.25 100 LYS A C 1
ATOM 779 O O . LYS A 1 100 ? -2.464 1.052 0.905 1.00 95.25 100 LYS A O 1
ATOM 784 N N . GLY A 1 101 ? -0.943 -0.593 0.787 1.00 91.31 101 GLY A N 1
ATOM 785 C CA . GLY A 1 101 ? 0.058 0.206 0.091 1.00 91.31 101 GLY A CA 1
ATOM 786 C C . GLY A 1 101 ? 1.340 -0.564 -0.178 1.00 91.31 101 GLY A C 1
ATOM 787 O O . GLY A 1 101 ? 1.349 -1.788 -0.147 1.00 91.31 101 GLY A O 1
ATOM 788 N N . CYS A 1 102 ? 2.421 0.169 -0.432 1.00 88.56 102 CYS A N 1
ATOM 789 C CA . CYS A 1 102 ? 3.758 -0.385 -0.665 1.00 88.56 102 CYS A CA 1
ATOM 790 C C . CYS A 1 102 ? 4.191 -1.280 0.513 1.00 88.56 102 CYS A C 1
ATOM 792 O O . CYS A 1 102 ? 4.235 -0.802 1.652 1.00 88.56 102 CYS A O 1
ATOM 794 N N . SER A 1 103 ? 4.480 -2.560 0.257 1.00 91.31 103 SER A N 1
ATOM 795 C CA . SER A 1 103 ? 4.666 -3.589 1.293 1.00 91.31 103 SER A CA 1
ATOM 796 C C . SER A 1 103 ? 5.729 -3.244 2.336 1.00 91.31 103 SER A C 1
ATOM 798 O O . SER A 1 103 ? 5.501 -3.398 3.533 1.00 91.31 103 SER A O 1
ATOM 800 N N . GLU A 1 104 ? 6.857 -2.701 1.895 1.00 86.81 104 GLU A N 1
ATOM 801 C CA . GLU A 1 104 ? 8.007 -2.308 2.711 1.00 86.81 104 GLU A CA 1
ATOM 802 C C . GLU A 1 104 ? 7.638 -1.169 3.666 1.00 86.81 104 GLU A C 1
ATOM 804 O O . GLU A 1 104 ? 8.090 -1.115 4.808 1.00 86.81 104 GLU A O 1
ATOM 809 N N . ILE A 1 105 ? 6.788 -0.242 3.212 1.00 88.88 105 ILE A N 1
ATOM 810 C CA . ILE A 1 105 ? 6.290 0.860 4.041 1.00 88.88 105 ILE A CA 1
ATOM 811 C C . ILE A 1 105 ? 5.262 0.333 5.041 1.00 88.88 105 ILE A C 1
ATOM 813 O O . ILE A 1 105 ? 5.293 0.720 6.207 1.00 88.88 105 ILE A O 1
ATOM 817 N N . MET A 1 106 ? 4.378 -0.569 4.617 1.00 93.94 106 MET A N 1
ATOM 818 C CA . MET A 1 106 ? 3.373 -1.169 5.497 1.00 93.94 106 MET A CA 1
ATOM 819 C C . MET A 1 106 ? 4.015 -1.980 6.628 1.00 93.94 106 MET A C 1
ATOM 821 O O . MET A 1 106 ? 3.647 -1.811 7.792 1.00 93.94 106 MET A O 1
ATOM 825 N N . LEU A 1 107 ? 5.043 -2.773 6.319 1.00 92.62 107 LEU A N 1
ATOM 826 C CA . LEU A 1 107 ? 5.781 -3.558 7.307 1.00 92.62 107 LEU A CA 1
ATOM 827 C C . LEU A 1 107 ? 6.482 -2.678 8.359 1.00 92.62 107 LEU A C 1
ATOM 829 O O . LEU A 1 107 ? 6.547 -3.040 9.534 1.00 92.62 107 LEU A O 1
ATOM 833 N N . ARG A 1 108 ? 6.930 -1.466 7.991 1.00 91.62 108 ARG A N 1
ATOM 834 C CA . ARG A 1 108 ? 7.514 -0.500 8.945 1.00 91.62 108 ARG A CA 1
A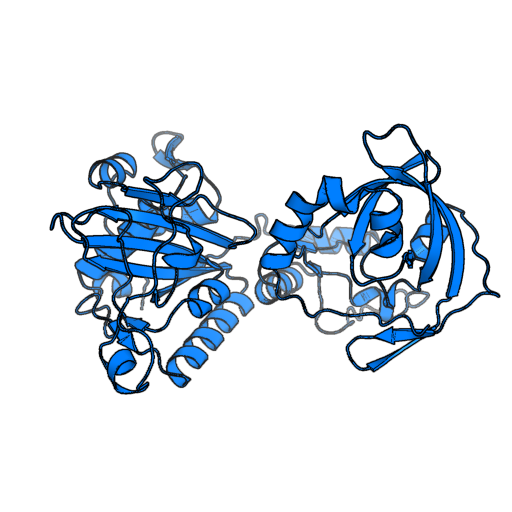TOM 835 C C . ARG A 1 108 ? 6.541 -0.032 10.023 1.00 91.62 108 ARG A C 1
ATOM 837 O O . ARG A 1 108 ? 6.992 0.292 11.117 1.00 91.62 108 ARG A O 1
ATOM 844 N N . TYR A 1 109 ? 5.240 -0.016 9.746 1.00 92.56 109 TYR A N 1
ATOM 845 C CA . TYR A 1 109 ? 4.227 0.357 10.737 1.00 92.56 109 TYR A CA 1
ATOM 846 C C . TYR A 1 109 ? 3.815 -0.799 11.657 1.00 92.56 109 TYR A C 1
ATOM 848 O O . TYR A 1 109 ? 3.121 -0.562 12.653 1.00 92.56 109 TYR A O 1
ATOM 856 N N . CYS A 1 110 ? 4.224 -2.031 11.344 1.00 93.50 110 CYS A N 1
ATOM 857 C CA . CYS A 1 110 ? 3.773 -3.223 12.046 1.00 93.50 110 CYS A CA 1
ATOM 858 C C . CYS A 1 110 ? 4.608 -3.518 13.291 1.00 93.50 110 CYS A C 1
ATOM 860 O O . CYS A 1 110 ? 5.838 -3.509 13.256 1.00 93.50 110 CYS A O 1
ATOM 862 N N . SER A 1 111 ? 3.914 -3.824 14.384 1.00 92.88 111 SER A N 1
ATOM 863 C CA . SER A 1 111 ? 4.497 -4.394 15.607 1.00 92.88 111 SER A CA 1
ATOM 864 C C . SER A 1 111 ? 4.031 -5.826 15.866 1.00 92.88 111 SER A C 1
ATOM 866 O O . SER A 1 111 ? 4.492 -6.462 16.812 1.00 92.88 111 SER A O 1
ATOM 868 N N . SER A 1 112 ? 3.080 -6.300 15.064 1.00 94.31 112 SER A N 1
ATOM 869 C CA . SER A 1 112 ? 2.353 -7.546 15.275 1.00 94.31 112 SER A CA 1
ATOM 870 C C . SER A 1 112 ? 2.003 -8.177 13.934 1.00 94.31 112 SER A C 1
ATOM 872 O O . SER A 1 112 ? 1.988 -7.487 12.914 1.00 94.31 112 SER A O 1
ATOM 874 N N . ILE A 1 113 ? 1.678 -9.461 13.940 1.00 95.31 113 ILE A N 1
ATOM 875 C CA . ILE A 1 113 ? 1.228 -10.231 12.778 1.00 95.31 113 ILE A CA 1
ATOM 876 C C . ILE A 1 113 ? 0.090 -11.159 13.198 1.00 95.31 113 ILE A C 1
ATOM 878 O O . ILE A 1 113 ? 0.039 -11.570 14.358 1.00 95.31 113 ILE A O 1
ATOM 882 N N . VAL A 1 114 ? -0.824 -11.476 12.281 1.00 93.56 114 VAL A N 1
ATOM 883 C CA . VAL A 1 114 ? -1.830 -12.524 12.508 1.00 93.56 114 VAL A CA 1
ATOM 884 C C . VAL A 1 114 ? -1.120 -13.847 12.815 1.00 93.56 114 VAL A C 1
ATOM 886 O O . VAL A 1 114 ? -0.278 -14.294 12.041 1.00 93.56 114 VAL A O 1
ATOM 889 N N . ARG A 1 115 ? -1.444 -14.452 13.962 1.00 90.00 115 ARG A N 1
ATOM 890 C CA . ARG A 1 115 ? -0.818 -15.686 14.461 1.00 90.00 115 ARG A CA 1
ATOM 891 C C . ARG A 1 115 ? -1.127 -16.877 13.569 1.00 90.00 115 ARG A C 1
ATOM 893 O O . ARG A 1 115 ? -0.225 -17.618 13.202 1.00 90.00 115 ARG A O 1
ATOM 900 N N . ASP A 1 116 ? -2.410 -17.067 13.285 1.00 91.06 116 ASP A N 1
ATOM 901 C CA . ASP A 1 116 ? -2.900 -18.159 12.460 1.00 91.06 116 ASP A CA 1
ATOM 902 C C . ASP A 1 116 ? -4.181 -17.732 11.743 1.00 91.06 116 ASP A C 1
ATOM 904 O O . ASP A 1 116 ? -5.268 -17.678 12.320 1.00 91.06 116 ASP A O 1
ATOM 908 N N . ALA A 1 117 ? -4.020 -17.444 10.455 1.00 92.00 117 ALA A N 1
ATOM 909 C CA . ALA A 1 117 ? -5.077 -16.963 9.582 1.00 92.00 117 ALA A CA 1
ATOM 910 C C . ALA A 1 117 ? -6.169 -18.014 9.288 1.00 92.00 117 ALA A C 1
ATOM 912 O O . ALA A 1 117 ? -7.210 -17.669 8.727 1.00 92.00 117 ALA A O 1
ATOM 913 N N . THR A 1 118 ? -5.949 -19.281 9.654 1.00 92.94 118 THR A N 1
ATOM 914 C CA . THR A 1 118 ? -6.947 -20.357 9.523 1.00 92.94 118 THR A CA 1
ATOM 915 C C . THR A 1 118 ? -7.928 -20.404 10.694 1.00 92.94 118 THR A C 1
ATOM 917 O O . THR A 1 118 ? -8.994 -21.001 10.574 1.00 92.94 118 THR A O 1
ATOM 920 N N . HIS A 1 119 ? -7.600 -19.733 11.804 1.00 90.69 119 HIS A N 1
ATOM 921 C CA . HIS A 1 119 ? -8.408 -19.741 13.023 1.00 90.69 119 HIS A CA 1
ATOM 922 C C . HIS A 1 119 ? -9.047 -18.386 13.327 1.00 90.69 119 HIS A C 1
ATOM 924 O O . HIS A 1 119 ? -10.231 -18.330 13.648 1.00 90.69 119 HIS A O 1
ATOM 930 N N . SER A 1 120 ? -8.282 -17.293 13.277 1.00 92.25 120 SER A N 1
ATOM 931 C CA . SER A 1 120 ? -8.788 -15.965 13.639 1.00 92.25 120 SER A CA 1
ATOM 932 C C . SER A 1 120 ? -7.854 -14.845 13.175 1.00 92.25 120 SER A C 1
ATOM 934 O O . SER A 1 120 ? -6.749 -15.067 12.682 1.00 92.25 120 SER A O 1
ATOM 936 N N . ILE A 1 121 ? -8.281 -13.602 13.387 1.00 91.94 121 ILE A N 1
ATOM 937 C CA . ILE A 1 121 ? -7.446 -12.402 13.221 1.00 91.94 121 ILE A CA 1
ATOM 938 C C . ILE A 1 121 ? -6.555 -12.101 14.444 1.00 91.94 121 ILE A C 1
ATOM 940 O O . ILE A 1 121 ? -6.012 -10.998 14.543 1.00 91.94 121 ILE A O 1
ATOM 944 N N . ASP A 1 122 ? -6.409 -13.041 15.386 1.00 90.94 122 ASP A N 1
ATOM 945 C CA . ASP A 1 122 ? -5.610 -12.828 16.595 1.00 90.94 122 ASP A CA 1
ATOM 946 C C . ASP A 1 122 ? -4.156 -12.524 16.245 1.00 90.94 122 ASP A C 1
ATOM 948 O O . ASP A 1 122 ? -3.505 -13.245 15.485 1.00 90.94 122 ASP A O 1
ATOM 952 N N . ALA A 1 123 ? -3.631 -11.460 16.846 1.00 90.19 123 ALA A N 1
ATOM 953 C CA . ALA A 1 123 ? -2.288 -10.985 16.578 1.00 90.19 123 ALA A CA 1
ATOM 954 C C . ALA A 1 123 ? -1.292 -11.449 17.647 1.00 90.19 123 ALA A C 1
ATOM 956 O O . ALA A 1 123 ? -1.592 -11.469 18.841 1.00 90.19 123 ALA A O 1
ATOM 957 N N . VAL A 1 124 ? -0.071 -11.749 17.215 1.00 91.19 124 VAL A N 1
ATOM 958 C CA . VAL A 1 124 ? 1.103 -11.945 18.075 1.00 91.19 124 VAL A CA 1
ATOM 959 C C . VAL A 1 124 ? 2.163 -10.891 17.759 1.00 91.19 124 VAL A C 1
ATOM 961 O O . VAL A 1 124 ? 2.165 -10.353 16.647 1.00 91.19 124 VAL A O 1
ATOM 964 N N . PRO A 1 125 ? 3.074 -10.571 18.698 1.00 94.06 125 PRO A N 1
ATOM 965 C CA . PRO A 1 125 ? 4.200 -9.692 18.411 1.00 94.06 125 PRO A CA 1
ATOM 966 C C . PRO A 1 125 ? 5.000 -10.183 17.201 1.00 94.06 125 PRO A C 1
ATOM 968 O O . PRO A 1 125 ? 5.318 -11.366 17.099 1.00 94.06 125 PRO A O 1
ATOM 971 N N . LEU A 1 126 ? 5.351 -9.264 16.303 1.00 91.38 126 LEU A N 1
ATOM 972 C CA . LEU A 1 126 ? 6.206 -9.571 15.162 1.00 91.38 126 LEU A CA 1
ATOM 973 C C . LEU A 1 126 ? 7.661 -9.650 15.648 1.00 91.38 126 LEU A C 1
ATOM 975 O O . LEU A 1 126 ? 8.232 -8.636 16.054 1.00 91.38 126 LEU A O 1
ATOM 979 N N . SER A 1 127 ? 8.241 -10.852 15.639 1.00 92.38 127 SER A N 1
ATOM 980 C CA . SER A 1 127 ? 9.647 -11.072 16.000 1.00 92.38 127 SER A CA 1
ATOM 981 C C . SER A 1 127 ? 10.597 -10.488 14.946 1.00 92.38 127 SER A C 1
ATOM 983 O O . SER A 1 127 ? 10.193 -10.225 13.813 1.00 92.38 127 SER A O 1
ATOM 985 N N . GLY A 1 128 ? 11.872 -10.295 15.312 1.00 91.69 128 GLY A N 1
ATOM 986 C CA . GLY A 1 128 ? 12.909 -9.859 14.365 1.00 91.69 128 GLY A CA 1
ATOM 987 C C . GLY A 1 128 ? 13.054 -10.827 13.187 1.00 91.69 128 GLY A C 1
ATOM 988 O O . GLY A 1 128 ? 12.950 -10.410 12.042 1.00 91.69 128 GLY A O 1
ATOM 989 N N . GLU A 1 129 ? 13.143 -12.125 13.474 1.00 91.69 129 GLU A N 1
ATOM 990 C CA . GLU A 1 129 ? 13.196 -13.192 12.463 1.00 91.69 129 GLU A CA 1
ATOM 991 C C . GLU A 1 129 ? 11.940 -13.227 11.573 1.00 91.69 129 GLU A C 1
ATOM 993 O O . GLU A 1 129 ? 12.027 -13.344 10.349 1.00 91.69 129 GLU A O 1
ATOM 998 N N . GLY A 1 130 ? 10.751 -13.065 12.166 1.00 89.62 130 GLY A N 1
ATOM 999 C CA . GLY A 1 130 ? 9.500 -12.999 11.409 1.00 89.62 130 GLY A CA 1
ATOM 1000 C C . GLY A 1 130 ? 9.460 -11.785 10.482 1.00 89.62 130 GLY A C 1
ATOM 1001 O O . GLY A 1 130 ? 8.955 -11.867 9.364 1.00 89.62 130 GLY A O 1
ATOM 1002 N N . ARG A 1 131 ? 10.035 -10.660 10.914 1.00 93.56 131 ARG A N 1
ATOM 1003 C CA . ARG A 1 131 ? 10.165 -9.461 10.088 1.00 93.56 131 ARG A CA 1
ATOM 1004 C C . ARG A 1 131 ? 11.139 -9.668 8.928 1.00 93.56 131 ARG A C 1
ATOM 1006 O O . ARG A 1 131 ? 10.766 -9.348 7.806 1.00 93.56 131 ARG A O 1
ATOM 1013 N N . GLU A 1 132 ? 12.322 -10.222 9.179 1.00 93.12 132 GLU A N 1
ATOM 1014 C CA . GLU A 1 132 ? 13.310 -10.539 8.134 1.00 93.12 132 GLU A CA 1
ATOM 1015 C C . GLU A 1 132 ? 12.725 -11.500 7.092 1.00 93.12 132 GLU A C 1
ATOM 1017 O O . GLU A 1 132 ? 12.857 -11.285 5.889 1.00 93.12 132 GLU A O 1
ATOM 1022 N N . THR A 1 133 ? 11.972 -12.506 7.542 1.00 93.44 133 THR A N 1
ATOM 1023 C CA . THR A 1 133 ? 11.263 -13.440 6.654 1.00 93.44 133 THR A CA 1
ATOM 1024 C C . THR A 1 133 ? 10.280 -12.714 5.728 1.00 93.44 133 THR A C 1
ATOM 1026 O O . THR A 1 133 ? 10.207 -13.013 4.535 1.00 93.44 133 THR A O 1
ATOM 1029 N N . LEU A 1 134 ? 9.529 -11.739 6.252 1.00 93.56 134 LEU A N 1
ATOM 1030 C CA . LEU A 1 134 ? 8.613 -10.929 5.447 1.00 93.56 134 LEU A CA 1
ATOM 1031 C C . LEU A 1 134 ? 9.354 -9.994 4.486 1.00 93.56 134 LEU A C 1
ATOM 1033 O O . LEU A 1 134 ? 8.899 -9.827 3.359 1.00 93.56 134 LEU A O 1
ATOM 1037 N N . GLU A 1 135 ? 10.473 -9.402 4.902 1.00 93.31 135 GLU A N 1
ATOM 1038 C CA . GLU A 1 135 ? 11.315 -8.559 4.041 1.00 93.31 135 GLU A CA 1
ATOM 1039 C C . GLU A 1 135 ? 11.862 -9.379 2.860 1.00 93.31 135 GLU A C 1
ATOM 1041 O O . GLU A 1 135 ? 11.649 -9.001 1.708 1.00 93.31 135 GLU A O 1
ATOM 1046 N N . HIS A 1 136 ? 12.400 -10.575 3.115 1.00 91.44 136 HIS A N 1
ATOM 1047 C CA . HIS A 1 136 ? 12.834 -11.497 2.061 1.00 91.44 136 HIS A CA 1
ATOM 1048 C C . HIS A 1 136 ? 11.693 -11.930 1.132 1.00 91.44 136 HIS A C 1
ATOM 1050 O O . HIS A 1 136 ? 11.894 -12.065 -0.075 1.00 91.44 136 HIS A O 1
ATOM 1056 N N . LEU A 1 137 ? 10.483 -12.141 1.660 1.00 91.50 137 LEU A N 1
ATOM 1057 C CA . LEU A 1 137 ? 9.319 -12.474 0.836 1.00 91.50 137 LEU A CA 1
ATOM 1058 C C . LEU A 1 137 ? 8.924 -11.311 -0.088 1.00 91.50 137 LEU A C 1
ATOM 1060 O O . LEU A 1 137 ? 8.580 -11.541 -1.250 1.00 91.50 137 LEU A O 1
ATOM 1064 N N . ILE A 1 138 ? 8.984 -10.071 0.410 1.00 89.69 138 ILE A N 1
ATOM 1065 C CA . ILE A 1 138 ? 8.738 -8.867 -0.394 1.00 89.69 138 ILE A CA 1
ATOM 1066 C C . ILE A 1 138 ? 9.767 -8.776 -1.522 1.00 89.69 138 ILE A C 1
ATOM 1068 O O . ILE A 1 138 ? 9.374 -8.614 -2.679 1.00 89.69 138 ILE A O 1
ATOM 1072 N N . ASP A 1 139 ? 11.050 -8.948 -1.209 1.00 87.12 139 ASP A N 1
ATOM 1073 C CA . ASP A 1 139 ? 12.130 -8.898 -2.196 1.00 87.12 139 ASP A CA 1
ATOM 1074 C C . ASP A 1 139 ? 11.999 -10.018 -3.235 1.00 87.12 139 ASP A C 1
ATOM 1076 O O . ASP A 1 139 ? 12.149 -9.778 -4.434 1.00 87.12 139 ASP A O 1
ATOM 1080 N N . ALA A 1 140 ? 11.625 -11.228 -2.810 1.00 88.50 140 ALA A N 1
ATOM 1081 C CA . ALA A 1 140 ? 11.392 -12.356 -3.706 1.00 88.50 140 ALA A CA 1
ATOM 1082 C C . ALA A 1 140 ? 10.228 -12.108 -4.678 1.00 88.50 140 ALA A C 1
ATOM 1084 O O . ALA A 1 140 ? 10.299 -12.505 -5.842 1.00 88.50 140 ALA A O 1
ATOM 1085 N N . TYR A 1 141 ? 9.149 -11.457 -4.232 1.00 89.62 141 TYR A N 1
ATOM 1086 C CA . TYR A 1 141 ? 8.044 -11.079 -5.117 1.00 89.62 141 TYR A CA 1
ATOM 1087 C C . TYR A 1 141 ? 8.455 -9.948 -6.060 1.00 89.62 141 TYR A C 1
ATOM 1089 O O . TYR A 1 141 ? 8.197 -10.028 -7.262 1.00 89.62 141 TYR A O 1
ATOM 1097 N N . ALA A 1 142 ? 9.131 -8.924 -5.539 1.00 80.56 142 ALA A N 1
ATOM 1098 C CA . ALA A 1 142 ? 9.598 -7.796 -6.332 1.00 80.56 142 ALA A CA 1
ATOM 1099 C C . ALA A 1 142 ? 10.596 -8.229 -7.419 1.00 80.56 142 ALA A C 1
ATOM 1101 O O . ALA A 1 142 ? 10.489 -7.770 -8.554 1.00 80.56 142 ALA A O 1
ATOM 1102 N N . GLY A 1 143 ? 11.508 -9.157 -7.106 1.00 77.19 143 GLY A N 1
ATOM 1103 C CA . GLY A 1 143 ? 12.474 -9.725 -8.051 1.00 77.19 143 GLY A CA 1
ATOM 1104 C C . GLY A 1 143 ? 11.846 -10.572 -9.163 1.00 77.19 143 GLY A C 1
ATOM 1105 O O . GLY A 1 143 ? 12.473 -10.786 -10.193 1.00 77.19 143 GLY A O 1
ATOM 1106 N N . ARG A 1 144 ? 10.592 -11.009 -8.994 1.00 83.12 144 ARG A N 1
ATOM 1107 C CA . ARG A 1 144 ? 9.774 -11.659 -10.037 1.00 83.12 144 ARG A CA 1
ATOM 1108 C C . ARG A 1 144 ? 8.884 -10.661 -10.788 1.00 83.12 144 ARG A C 1
ATOM 1110 O O . ARG A 1 144 ? 7.845 -11.049 -11.319 1.00 83.12 144 ARG A O 1
ATOM 1117 N N . SER A 1 145 ? 9.232 -9.375 -10.750 1.00 80.56 145 SER A N 1
ATOM 1118 C CA . SER A 1 145 ? 8.482 -8.284 -11.387 1.00 80.56 145 SER A CA 1
ATOM 1119 C C . SER A 1 145 ? 7.033 -8.151 -10.900 1.00 80.56 145 SER A C 1
ATOM 1121 O O . SER A 1 145 ? 6.180 -7.583 -11.585 1.00 80.56 145 SER A O 1
ATOM 1123 N N . LEU A 1 146 ? 6.725 -8.646 -9.696 1.00 85.19 146 LEU A N 1
ATOM 1124 C CA . LEU A 1 146 ? 5.412 -8.462 -9.086 1.00 85.19 146 LEU A CA 1
ATOM 1125 C C . LEU A 1 146 ? 5.384 -7.131 -8.334 1.00 85.19 146 LEU A C 1
ATOM 1127 O O . LEU A 1 146 ? 6.270 -6.833 -7.530 1.00 85.19 146 LEU A O 1
ATOM 1131 N N . ARG A 1 147 ? 4.322 -6.345 -8.530 1.00 85.81 147 ARG A N 1
ATOM 1132 C CA . ARG A 1 147 ? 4.025 -5.204 -7.662 1.00 85.81 147 ARG A CA 1
ATOM 1133 C C . ARG A 1 147 ? 3.551 -5.737 -6.314 1.00 85.81 147 ARG A C 1
ATOM 1135 O O . ARG A 1 147 ? 2.466 -6.308 -6.210 1.00 85.81 147 ARG A O 1
ATOM 1142 N N . THR A 1 148 ? 4.355 -5.529 -5.281 1.00 89.62 148 THR A N 1
ATOM 1143 C CA . THR A 1 148 ? 4.066 -5.979 -3.919 1.00 89.62 148 THR A CA 1
ATOM 1144 C C . THR A 1 148 ? 3.148 -4.990 -3.200 1.00 89.62 148 THR A C 1
ATOM 1146 O O . THR A 1 148 ? 3.375 -3.777 -3.193 1.00 89.62 148 THR A O 1
ATOM 1149 N N . ILE A 1 149 ? 2.068 -5.500 -2.604 1.00 93.00 149 ILE A N 1
ATOM 1150 C CA . ILE A 1 149 ? 1.113 -4.695 -1.836 1.00 93.00 149 ILE A CA 1
ATOM 1151 C C . ILE A 1 149 ? 0.931 -5.320 -0.463 1.00 93.00 149 ILE A C 1
ATOM 1153 O O . ILE A 1 149 ? 0.489 -6.463 -0.348 1.00 93.00 149 ILE A O 1
ATOM 1157 N N . GLY A 1 150 ? 1.253 -4.549 0.570 1.00 95.62 150 GLY A N 1
ATOM 1158 C CA . GLY A 1 150 ? 1.084 -4.940 1.958 1.00 95.62 150 GLY A CA 1
ATOM 1159 C C . GLY A 1 150 ? -0.281 -4.520 2.475 1.00 95.62 150 GLY A C 1
ATOM 1160 O O . GLY A 1 150 ? -0.764 -3.426 2.167 1.00 95.62 150 GLY A O 1
ATOM 1161 N N . PHE A 1 151 ? -0.868 -5.384 3.293 1.00 97.69 151 PHE A N 1
ATOM 1162 C CA . PHE A 1 151 ? -2.127 -5.168 3.985 1.00 97.69 151 PHE A CA 1
ATOM 1163 C C . PHE A 1 151 ? -1.882 -5.198 5.486 1.00 97.69 151 PHE A C 1
ATOM 1165 O O . PHE A 1 151 ? -1.280 -6.136 6.015 1.00 97.69 151 PHE A O 1
ATOM 1172 N N . ILE A 1 152 ? -2.336 -4.153 6.172 1.00 97.75 152 ILE A N 1
ATOM 1173 C CA . ILE A 1 152 ? -2.186 -4.009 7.619 1.00 97.75 152 ILE A CA 1
ATOM 1174 C C . ILE A 1 152 ? -3.481 -3.459 8.203 1.00 97.75 152 ILE A C 1
ATOM 1176 O O . ILE A 1 152 ? -4.211 -2.714 7.543 1.00 97.75 152 ILE A O 1
ATOM 1180 N N . PHE A 1 153 ? -3.762 -3.800 9.452 1.00 97.44 153 PHE A N 1
ATOM 1181 C CA . PHE A 1 153 ? -4.958 -3.332 10.138 1.00 97.44 153 PHE A CA 1
ATOM 1182 C C . PHE A 1 153 ? -4.693 -3.057 11.614 1.00 97.44 153 PHE A C 1
ATOM 1184 O O . PHE A 1 153 ? -3.666 -3.458 12.166 1.00 97.44 153 PHE A O 1
ATOM 1191 N N . ARG A 1 154 ? -5.613 -2.333 12.247 1.00 94.62 154 ARG A N 1
ATOM 1192 C CA . ARG A 1 154 ? -5.632 -2.135 13.694 1.00 94.62 154 ARG A CA 1
ATOM 1193 C C . ARG A 1 154 ? -7.040 -1.829 14.176 1.00 94.62 154 ARG A C 1
ATOM 1195 O O . ARG A 1 154 ? -7.724 -1.001 13.577 1.00 94.62 154 ARG A O 1
ATOM 1202 N N . ASP A 1 155 ? -7.395 -2.426 15.305 1.00 92.94 155 ASP A N 1
ATOM 1203 C CA . ASP A 1 155 ? -8.652 -2.165 15.995 1.00 92.94 155 ASP A CA 1
ATOM 1204 C C . ASP A 1 155 ? -8.454 -1.155 17.130 1.00 92.94 155 ASP A C 1
ATOM 1206 O O . ASP A 1 155 ? -7.449 -1.162 17.849 1.00 92.94 155 ASP A O 1
ATOM 1210 N N . PHE A 1 156 ? -9.428 -0.263 17.273 1.00 91.38 156 PHE A N 1
ATOM 1211 C CA . PHE A 1 156 ? -9.498 0.773 18.288 1.00 91.38 156 PHE A CA 1
ATOM 1212 C C . PHE A 1 156 ? -10.816 0.642 19.036 1.00 91.38 156 PHE A C 1
ATOM 1214 O O . PHE A 1 156 ? -11.880 0.973 18.515 1.00 91.38 156 PHE A O 1
ATOM 1221 N N . GLU A 1 157 ? -10.731 0.213 20.288 1.00 90.00 157 GLU A N 1
ATOM 1222 C CA . GLU A 1 157 ? -11.866 0.238 21.205 1.00 90.00 157 GLU A CA 1
ATOM 1223 C C . GLU A 1 157 ? -12.171 1.684 21.611 1.00 90.00 157 GLU A C 1
ATOM 1225 O O . GLU A 1 157 ? -11.394 2.332 22.325 1.00 90.00 157 GLU A O 1
ATOM 1230 N N . SER A 1 158 ? -13.300 2.209 21.149 1.00 88.62 158 SER A N 1
ATOM 1231 C CA . SER A 1 158 ? -13.775 3.539 21.499 1.00 88.62 158 SER A CA 1
ATOM 1232 C C . SER A 1 158 ? -15.271 3.679 21.257 1.00 88.62 158 SER A C 1
ATOM 1234 O O . SER A 1 158 ? -15.776 3.231 20.236 1.00 88.62 158 SER A O 1
ATOM 1236 N N . ASP A 1 159 ? -15.969 4.388 22.145 1.00 87.31 159 ASP A N 1
ATOM 1237 C CA . ASP A 1 159 ? -17.376 4.740 21.919 1.00 87.31 159 ASP A CA 1
ATOM 1238 C C . ASP A 1 159 ? -17.529 5.869 20.873 1.00 87.31 159 ASP A C 1
ATOM 1240 O O . ASP A 1 159 ? -18.611 6.080 20.332 1.00 87.31 159 ASP A O 1
ATOM 1244 N N . VAL A 1 160 ? -16.455 6.620 20.579 1.00 89.12 160 VAL A N 1
ATOM 1245 C CA . VAL A 1 160 ? -16.483 7.790 19.683 1.00 89.12 160 VAL A CA 1
ATOM 1246 C C . VAL A 1 160 ? -15.234 7.834 18.806 1.00 89.12 160 VAL A C 1
ATOM 1248 O O . VAL A 1 160 ? -14.115 7.684 19.296 1.00 89.12 160 VAL A O 1
ATOM 1251 N N . TRP A 1 161 ? -15.416 8.133 17.520 1.00 91.31 161 TRP A N 1
ATOM 1252 C CA . TRP A 1 161 ? -14.321 8.462 16.610 1.00 91.31 161 TRP A CA 1
ATOM 1253 C C . TRP A 1 161 ? -14.055 9.979 16.565 1.00 91.31 161 TRP A C 1
ATOM 1255 O O . TRP A 1 161 ? -15.008 10.763 16.537 1.00 91.31 161 TRP A O 1
ATOM 1265 N N . PRO A 1 162 ? -12.790 10.441 16.533 1.00 92.44 162 PRO A N 1
ATOM 1266 C CA . PRO A 1 162 ? -11.548 9.707 16.787 1.00 92.44 162 PRO A CA 1
ATOM 1267 C C . PRO A 1 162 ? -11.350 9.338 18.268 1.00 92.44 162 PRO A C 1
ATOM 1269 O O . PRO A 1 162 ? -11.748 10.123 19.143 1.00 92.44 162 PRO A O 1
ATOM 1272 N N . PRO A 1 163 ? -10.660 8.218 18.570 1.00 87.50 163 PRO A N 1
ATOM 1273 C CA . PRO A 1 163 ? -10.349 7.826 19.941 1.00 87.50 163 PRO A CA 1
ATOM 1274 C C . PRO A 1 163 ? -9.484 8.886 20.629 1.00 87.50 163 PRO A C 1
ATOM 1276 O O . PRO A 1 163 ? -8.554 9.425 20.041 1.00 87.50 163 PRO A O 1
ATOM 1279 N N . LYS A 1 164 ? -9.759 9.184 21.905 1.00 81.75 164 LYS A N 1
ATOM 1280 C CA . LYS A 1 164 ? -9.014 10.216 22.661 1.00 81.75 164 LYS A CA 1
ATOM 1281 C C . LYS A 1 164 ? -7.549 9.837 22.907 1.00 81.75 164 LYS A C 1
ATOM 1283 O O . LYS A 1 164 ? -6.683 10.708 22.955 1.00 81.75 164 LYS A O 1
ATOM 1288 N N . ALA A 1 165 ? -7.280 8.550 23.097 1.00 79.25 165 ALA A N 1
ATOM 1289 C CA . ALA A 1 165 ? -5.948 8.017 23.337 1.00 79.25 165 ALA A CA 1
ATOM 1290 C C . ALA A 1 165 ? -5.844 6.599 22.781 1.00 79.25 165 ALA A C 1
ATOM 1292 O O . ALA A 1 165 ? -6.815 5.842 22.807 1.00 79.25 165 ALA A O 1
ATOM 1293 N N . LEU A 1 166 ? -4.651 6.232 22.323 1.00 78.75 166 LEU A N 1
ATOM 1294 C CA . LEU A 1 166 ? -4.372 4.876 21.873 1.00 78.75 166 LEU A CA 1
ATOM 1295 C C . LEU A 1 166 ? -4.021 3.975 23.053 1.00 78.75 166 LEU A C 1
ATOM 1297 O O . LEU A 1 166 ? -3.083 4.256 23.806 1.00 78.75 166 LEU A O 1
ATOM 1301 N N . LYS A 1 167 ? -4.739 2.856 23.172 1.00 77.81 167 LYS A N 1
ATOM 1302 C CA . LYS A 1 167 ? -4.317 1.738 24.018 1.00 77.81 167 LYS A CA 1
ATOM 1303 C C . LYS A 1 167 ? -3.162 1.001 23.318 1.00 77.81 167 LYS A C 1
ATOM 1305 O O . LYS A 1 167 ? -3.261 0.756 22.112 1.00 77.81 167 LYS A O 1
ATOM 1310 N N . PRO A 1 168 ? -2.062 0.663 24.015 1.00 69.19 168 PRO A N 1
ATOM 1311 C CA . PRO A 1 168 ? -1.014 -0.180 23.447 1.00 69.19 168 PRO A CA 1
ATOM 1312 C C . PRO A 1 168 ? -1.585 -1.521 22.986 1.00 69.19 168 PRO A C 1
ATOM 1314 O O . PRO A 1 168 ? -2.417 -2.094 23.684 1.00 69.19 168 PRO A O 1
ATOM 1317 N N . LEU A 1 169 ? -1.108 -2.031 21.848 1.00 65.69 169 LEU A N 1
ATOM 1318 C CA . LEU A 1 169 ? -1.584 -3.309 21.303 1.00 65.69 169 LEU A CA 1
ATOM 1319 C C . LEU A 1 169 ? -1.203 -4.518 22.184 1.00 65.69 169 LEU A C 1
ATOM 1321 O O . LEU A 1 169 ? -1.886 -5.532 22.174 1.00 65.69 169 LEU A O 1
ATOM 1325 N N . HIS A 1 170 ? -0.129 -4.399 22.976 1.00 61.81 170 HIS A N 1
ATOM 1326 C CA . HIS A 1 170 ? 0.333 -5.433 23.902 1.00 61.81 170 HIS A CA 1
ATOM 1327 C C . HIS A 1 170 ? 0.541 -4.858 25.307 1.00 61.81 170 HIS A C 1
ATOM 1329 O O . HIS A 1 170 ? 1.236 -3.853 25.480 1.00 61.81 170 HIS A O 1
ATOM 1335 N N . ALA A 1 171 ? 0.028 -5.549 26.329 1.00 47.53 171 ALA A N 1
ATOM 1336 C CA . ALA A 1 171 ? 0.232 -5.197 27.738 1.00 47.53 171 ALA A CA 1
ATOM 1337 C C . ALA A 1 171 ? 1.718 -5.218 28.162 1.00 47.53 171 ALA A C 1
ATOM 1339 O O . ALA A 1 171 ? 2.110 -4.515 29.093 1.00 47.53 171 ALA A O 1
ATOM 1340 N N . ILE A 1 172 ? 2.565 -5.981 27.459 1.00 43.34 172 ILE A N 1
ATOM 1341 C CA . ILE A 1 172 ? 4.003 -6.125 27.752 1.00 43.34 172 ILE A CA 1
ATOM 1342 C C . ILE A 1 172 ? 4.743 -4.785 27.610 1.00 43.34 172 ILE A C 1
ATOM 1344 O O . ILE A 1 172 ? 5.593 -4.470 28.440 1.00 43.34 172 ILE A O 1
ATOM 1348 N N . ALA A 1 173 ? 4.347 -3.928 26.661 1.00 44.56 173 ALA A N 1
ATOM 1349 C CA . ALA A 1 173 ? 4.930 -2.593 26.513 1.00 44.56 173 ALA A CA 1
ATOM 1350 C C . ALA A 1 173 ? 4.704 -1.685 27.742 1.00 44.56 173 ALA A C 1
ATOM 1352 O O . ALA A 1 173 ? 5.443 -0.719 27.924 1.00 44.56 173 ALA A O 1
ATOM 1353 N N . MET A 1 174 ? 3.722 -1.991 28.605 1.00 42.50 174 MET A N 1
ATOM 1354 C CA . MET A 1 174 ? 3.486 -1.245 29.847 1.00 42.50 174 MET A CA 1
ATOM 1355 C C . MET A 1 174 ? 4.365 -1.696 31.023 1.00 42.50 174 MET A C 1
ATOM 1357 O O . MET A 1 174 ? 4.560 -0.908 31.945 1.00 42.50 174 MET A O 1
ATOM 1361 N N . LYS A 1 175 ? 4.903 -2.926 31.024 1.00 42.69 175 LYS A N 1
ATOM 1362 C CA . LYS A 1 175 ? 5.705 -3.442 32.154 1.00 42.69 175 LYS A CA 1
ATOM 1363 C C . LYS A 1 175 ? 7.194 -3.086 32.067 1.00 42.69 175 LYS A C 1
ATOM 1365 O O . LYS A 1 175 ? 7.863 -3.066 33.092 1.00 42.69 175 LYS A O 1
ATOM 1370 N N . SER A 1 176 ? 7.712 -2.774 30.878 1.00 40.81 176 SER A N 1
ATOM 1371 C CA . SER A 1 176 ? 9.163 -2.668 30.640 1.00 40.81 176 SER A CA 1
ATOM 1372 C C . SER A 1 176 ? 9.756 -1.253 30.737 1.00 40.81 176 SER A C 1
ATOM 1374 O O . SER A 1 176 ? 10.954 -1.095 30.518 1.00 40.81 176 SER A O 1
ATOM 1376 N N . ARG A 1 177 ? 8.966 -0.205 31.028 1.00 41.84 177 ARG A N 1
ATOM 1377 C CA . ARG A 1 177 ? 9.480 1.176 31.167 1.00 41.84 177 ARG A CA 1
ATOM 1378 C C . ARG A 1 177 ? 8.850 1.911 32.359 1.00 41.84 177 ARG A C 1
ATOM 1380 O O . ARG A 1 177 ? 7.803 2.543 32.191 1.00 41.84 177 ARG A O 1
ATOM 1387 N N . PRO A 1 178 ? 9.476 1.881 33.550 1.00 35.12 178 PRO A N 1
ATOM 1388 C CA . PRO A 1 178 ? 9.060 2.725 34.662 1.00 35.12 178 PRO A CA 1
ATOM 1389 C C . PRO A 1 178 ? 9.312 4.190 34.274 1.00 35.12 178 PRO A C 1
ATOM 1391 O O . PRO A 1 178 ? 10.450 4.581 34.045 1.00 35.12 178 PRO A O 1
ATOM 1394 N N . GLY A 1 179 ? 8.245 4.985 34.128 1.00 43.16 179 GLY A N 1
ATOM 1395 C CA . GLY A 1 179 ? 8.325 6.422 33.819 1.00 43.16 179 GLY A CA 1
ATOM 1396 C C . GLY A 1 179 ? 7.681 6.870 32.501 1.00 43.16 179 GLY A C 1
ATOM 1397 O O . GLY A 1 179 ? 7.548 8.073 32.280 1.00 43.16 179 GLY A O 1
ATOM 1398 N N . LEU A 1 180 ? 7.218 5.957 31.635 1.00 42.03 180 LEU A N 1
ATOM 1399 C CA . LEU A 1 180 ? 6.423 6.360 30.470 1.00 42.03 180 LEU A CA 1
ATOM 1400 C C . LEU A 1 180 ? 5.000 6.711 30.933 1.00 42.03 180 LEU A C 1
ATOM 1402 O O . LEU A 1 180 ? 4.279 5.861 31.453 1.00 42.03 180 LEU A O 1
ATOM 1406 N N . ASN A 1 181 ? 4.630 7.987 30.795 1.00 39.22 181 ASN A N 1
ATOM 1407 C CA . ASN A 1 181 ? 3.353 8.548 31.238 1.00 39.22 181 ASN A CA 1
ATOM 1408 C C . ASN A 1 181 ? 2.167 7.622 30.894 1.00 39.22 181 ASN A C 1
ATOM 1410 O O . ASN A 1 181 ? 1.946 7.294 29.733 1.00 39.22 181 ASN A O 1
ATOM 1414 N N . ARG A 1 182 ? 1.361 7.251 31.902 1.00 45.66 182 ARG A N 1
ATOM 1415 C CA . ARG A 1 182 ? 0.147 6.409 31.772 1.00 45.66 182 ARG A CA 1
ATOM 1416 C C . ARG A 1 182 ? -0.949 7.011 30.874 1.00 45.66 182 ARG A C 1
ATOM 1418 O O . ARG A 1 182 ? -1.949 6.351 30.605 1.00 45.66 182 ARG A O 1
ATOM 1425 N N . LYS A 1 183 ? -0.790 8.256 30.414 1.00 45.75 183 LYS A N 1
ATOM 1426 C CA . LYS A 1 183 ? -1.646 8.857 29.387 1.00 45.75 183 LYS A CA 1
ATOM 1427 C C . LYS A 1 183 ? -1.235 8.255 28.043 1.00 45.75 183 LYS A C 1
ATOM 1429 O O . LYS A 1 183 ? -0.142 8.542 27.567 1.00 45.75 183 LYS A O 1
ATOM 1434 N N . GLY A 1 184 ? -2.083 7.395 27.473 1.00 53.50 184 GLY A N 1
ATOM 1435 C CA . GLY A 1 184 ? -1.863 6.789 26.155 1.00 53.50 184 GLY A CA 1
ATOM 1436 C C . GLY A 1 184 ? -1.477 7.822 25.091 1.00 53.50 184 GLY A C 1
ATOM 1437 O O . GLY A 1 184 ? -1.702 9.021 25.264 1.00 53.50 184 GLY A O 1
ATOM 1438 N N . LEU A 1 185 ? -0.882 7.363 23.988 1.00 63.12 185 LEU A N 1
ATOM 1439 C CA . LEU A 1 185 ? -0.462 8.261 22.913 1.00 63.12 185 LEU A CA 1
ATOM 1440 C C . LEU A 1 185 ? -1.700 9.012 22.397 1.00 63.12 185 LEU A C 1
ATOM 1442 O O . LEU A 1 185 ? -2.644 8.385 21.912 1.00 63.12 185 LEU A O 1
ATOM 1446 N N . GLY A 1 186 ? -1.731 10.333 22.588 1.00 69.44 186 GLY A N 1
ATOM 1447 C CA . GLY A 1 186 ? -2.866 11.159 22.186 1.00 69.44 186 GLY A CA 1
ATOM 1448 C C . GLY A 1 186 ? -3.043 11.115 20.672 1.00 69.44 186 GLY A C 1
ATOM 1449 O O . GLY A 1 186 ? -2.059 11.202 19.939 1.00 69.44 186 GLY A O 1
ATOM 1450 N N . VAL A 1 187 ? -4.285 10.976 20.214 1.00 81.94 187 VAL A N 1
ATOM 1451 C CA . VAL A 1 187 ? -4.612 11.052 18.786 1.00 81.94 187 VAL A CA 1
ATOM 1452 C C . VAL A 1 187 ? -4.961 12.493 18.467 1.00 81.94 187 VAL A C 1
ATOM 1454 O O . VAL A 1 187 ? -5.950 13.025 18.980 1.00 81.94 187 VAL A O 1
ATOM 1457 N N . LYS A 1 188 ? -4.138 13.143 17.642 1.00 84.44 188 LYS A N 1
ATOM 1458 C CA . LYS A 1 188 ? -4.471 14.477 17.154 1.00 84.44 188 LYS A CA 1
ATOM 1459 C C . LYS A 1 188 ? -5.632 14.396 16.176 1.00 84.44 188 LYS A C 1
ATOM 1461 O O . LYS A 1 188 ? -5.787 13.430 15.427 1.00 84.44 188 LYS A O 1
ATOM 1466 N N . ARG A 1 189 ? -6.445 15.441 16.214 1.00 88.12 189 ARG A N 1
ATOM 1467 C CA . ARG A 1 189 ? -7.514 15.672 15.252 1.00 88.12 189 ARG A CA 1
ATOM 1468 C C . ARG A 1 189 ? -7.004 16.627 14.184 1.00 88.12 189 ARG A C 1
ATOM 1470 O O . ARG A 1 189 ? -6.155 17.463 14.497 1.00 88.12 189 ARG A O 1
ATOM 1477 N N . VAL A 1 190 ? -7.521 16.495 12.970 1.00 83.75 190 VAL A N 1
ATOM 1478 C CA . VAL A 1 190 ? -7.215 17.432 11.886 1.00 83.75 190 VAL A CA 1
ATOM 1479 C C . VAL A 1 190 ? -7.680 18.827 12.316 1.00 83.75 190 VAL A C 1
ATOM 1481 O O . VAL A 1 190 ? -8.771 18.971 12.869 1.00 83.75 190 VAL A O 1
ATOM 1484 N N . GLU A 1 191 ? -6.839 19.845 12.118 1.00 77.69 191 GLU A N 1
ATOM 1485 C CA . GLU A 1 191 ? -7.105 21.214 12.596 1.00 77.69 191 GLU A CA 1
ATOM 1486 C C . GLU A 1 191 ? -8.424 21.767 12.035 1.00 77.69 191 GLU A C 1
ATOM 1488 O O . GLU A 1 191 ? -9.242 22.294 12.793 1.00 77.69 191 GLU A O 1
ATOM 1493 N N . ASP A 1 192 ? -8.649 21.546 10.737 1.00 80.06 192 ASP A N 1
ATOM 1494 C CA . ASP A 1 192 ? -9.831 22.005 10.002 1.00 80.06 192 ASP A CA 1
ATOM 1495 C C . ASP A 1 192 ? -11.069 21.112 10.210 1.00 80.06 192 ASP A C 1
ATOM 1497 O O . ASP A 1 192 ? -12.194 21.554 9.986 1.00 80.06 192 ASP A O 1
ATOM 1501 N N . ASP A 1 193 ? -10.889 19.862 10.655 1.00 83.75 193 ASP A N 1
ATOM 1502 C CA . ASP A 1 193 ? -11.985 18.915 10.883 1.00 83.75 193 ASP A CA 1
ATOM 1503 C C . ASP A 1 193 ? -11.732 18.045 12.121 1.00 83.75 193 ASP A C 1
ATOM 1505 O O . ASP A 1 193 ? -11.075 17.000 12.093 1.00 83.75 193 ASP A O 1
ATOM 1509 N N . LYS A 1 194 ? -12.340 18.453 13.239 1.00 85.44 194 LYS A N 1
ATOM 1510 C CA . LYS A 1 194 ? -12.203 17.756 14.523 1.00 85.44 194 LYS A CA 1
ATOM 1511 C C . LYS A 1 194 ? -12.868 16.378 14.548 1.00 85.44 194 LYS A C 1
ATOM 1513 O O . LYS A 1 194 ? -12.670 15.654 15.527 1.00 85.44 194 LYS A O 1
ATOM 1518 N N . THR A 1 195 ? -13.660 16.007 13.544 1.00 86.56 195 THR A N 1
ATOM 1519 C CA . THR A 1 195 ? -14.233 14.655 13.424 1.00 86.56 195 THR A CA 1
ATOM 1520 C C . THR A 1 195 ? -13.236 13.656 12.835 1.00 86.56 195 THR A C 1
ATOM 1522 O O . THR A 1 195 ? -13.449 12.447 12.906 1.00 86.56 195 THR A O 1
ATOM 1525 N N . GLN A 1 196 ? -12.102 14.145 12.330 1.00 87.81 196 GLN A N 1
ATOM 1526 C CA . GLN A 1 196 ? -11.090 13.347 11.660 1.00 87.81 196 GLN A CA 1
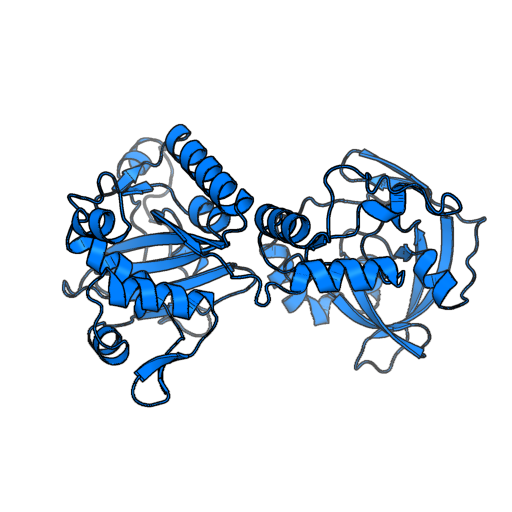ATOM 1527 C C . GLN A 1 196 ? -9.819 13.200 12.491 1.00 87.81 196 GLN A C 1
ATOM 1529 O O . GLN A 1 196 ? -9.349 14.137 13.137 1.00 87.81 196 GLN A O 1
ATOM 1534 N N . ALA A 1 197 ? -9.250 11.997 12.465 1.00 90.94 197 ALA A N 1
ATOM 1535 C CA . ALA A 1 197 ? -7.975 11.678 13.086 1.00 90.94 197 ALA A CA 1
ATOM 1536 C C . ALA A 1 197 ? -6.808 11.994 12.144 1.00 90.94 197 ALA A C 1
ATOM 1538 O O . ALA A 1 197 ? -6.903 11.783 10.931 1.00 90.94 197 ALA A O 1
ATOM 1539 N N . GLU A 1 198 ? -5.675 12.403 12.709 1.00 87.88 198 GLU A N 1
ATOM 1540 C CA . GLU A 1 198 ? -4.408 12.484 11.985 1.00 87.88 198 GLU A CA 1
ATOM 1541 C C . GLU A 1 198 ? -3.866 11.083 11.672 1.00 87.88 198 GLU A C 1
ATOM 1543 O O . GLU A 1 198 ? -3.629 10.266 12.568 1.00 87.88 198 GLU A O 1
ATOM 1548 N N . PHE A 1 199 ? -3.609 10.812 10.387 1.00 87.69 199 PHE A N 1
ATOM 1549 C CA . PHE A 1 199 ? -3.161 9.496 9.915 1.00 87.69 199 PHE A CA 1
ATOM 1550 C C . PHE A 1 199 ? -1.904 9.008 10.643 1.00 87.69 199 PHE A C 1
ATOM 1552 O O . PHE A 1 199 ? -1.804 7.842 11.017 1.00 87.69 199 PHE A O 1
ATOM 1559 N N . THR A 1 200 ? -0.938 9.904 10.864 1.00 86.56 200 THR A N 1
ATOM 1560 C CA . THR A 1 200 ? 0.345 9.570 11.498 1.00 86.56 200 THR A CA 1
ATOM 1561 C C . THR A 1 200 ? 0.200 9.129 12.945 1.00 86.56 200 THR A C 1
ATOM 1563 O O . THR A 1 200 ? 1.098 8.474 13.469 1.00 86.56 200 THR A O 1
ATOM 1566 N N . ASP A 1 201 ? -0.888 9.503 13.615 1.00 87.00 201 ASP A N 1
ATOM 1567 C CA . ASP A 1 201 ? -1.119 9.111 14.998 1.00 87.00 201 ASP A CA 1
ATOM 1568 C C . ASP A 1 201 ? -1.801 7.758 15.092 1.00 87.00 201 ASP A C 1
ATOM 1570 O O . ASP A 1 201 ? -1.373 6.942 15.905 1.00 87.00 201 ASP A O 1
ATOM 1574 N N . ILE A 1 202 ? -2.765 7.476 14.216 1.00 90.19 202 ILE A N 1
ATOM 1575 C CA . ILE A 1 202 ? -3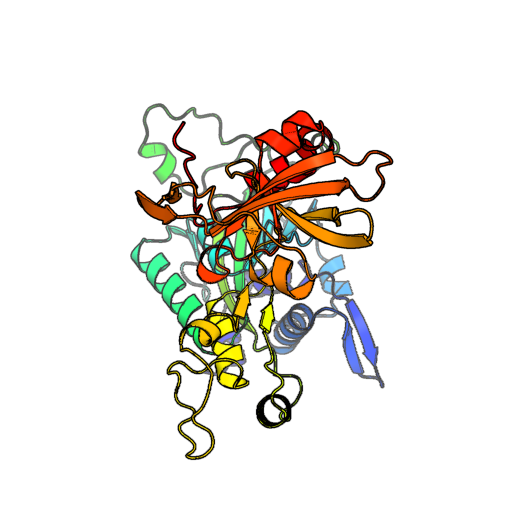.486 6.197 14.218 1.00 90.19 202 ILE A CA 1
ATOM 1576 C C . ILE A 1 202 ? -2.723 5.067 13.506 1.00 90.19 202 ILE A C 1
ATOM 1578 O O . ILE A 1 202 ? -2.850 3.910 13.896 1.00 90.19 202 ILE A O 1
ATOM 1582 N N . CYS A 1 203 ? -1.887 5.376 12.508 1.00 90.44 203 CYS A N 1
ATOM 1583 C CA . CYS A 1 203 ? -1.110 4.389 11.751 1.00 90.44 203 CYS A CA 1
ATOM 1584 C C . CYS A 1 203 ? 0.216 4.052 12.458 1.00 90.44 203 CYS A C 1
ATOM 1586 O O . CYS A 1 203 ? 1.311 4.327 11.964 1.00 90.44 203 CYS A O 1
ATOM 1588 N N . LYS A 1 204 ? 0.116 3.481 13.659 1.00 87.25 204 LYS A N 1
ATOM 1589 C CA . LYS A 1 204 ? 1.236 3.024 14.499 1.00 87.25 204 LYS A CA 1
ATOM 1590 C C . LYS A 1 204 ? 0.869 1.675 15.108 1.00 87.25 204 LYS A C 1
ATOM 1592 O O . LYS A 1 204 ? -0.313 1.430 15.321 1.00 87.25 204 LYS A O 1
ATOM 1597 N N . GLN A 1 205 ? 1.859 0.852 15.465 1.00 89.88 205 GLN A N 1
ATOM 1598 C CA . GLN A 1 205 ? 1.642 -0.448 16.131 1.00 89.88 205 GLN A CA 1
ATOM 1599 C C . GLN A 1 205 ? 0.578 -1.298 15.418 1.00 89.88 205 GLN A C 1
ATOM 1601 O O . GLN A 1 205 ? -0.389 -1.750 16.028 1.00 89.88 205 GLN A O 1
ATOM 1606 N N . MET A 1 206 ? 0.715 -1.411 14.099 1.00 94.44 206 MET A N 1
ATOM 1607 C CA . MET A 1 206 ? -0.251 -2.098 13.250 1.00 94.44 206 MET A CA 1
ATOM 1608 C C . MET A 1 206 ? -0.048 -3.616 13.321 1.00 94.44 206 MET A C 1
ATOM 1610 O O . MET A 1 206 ? 1.047 -4.094 13.648 1.00 94.44 206 MET A O 1
ATOM 1614 N N . THR A 1 207 ? -1.094 -4.359 12.977 1.00 96.38 207 THR A N 1
ATOM 1615 C CA . THR A 1 207 ? -1.034 -5.800 12.744 1.00 96.38 207 THR A CA 1
ATOM 1616 C C . THR A 1 207 ? -0.882 -6.060 11.255 1.00 96.38 207 THR A C 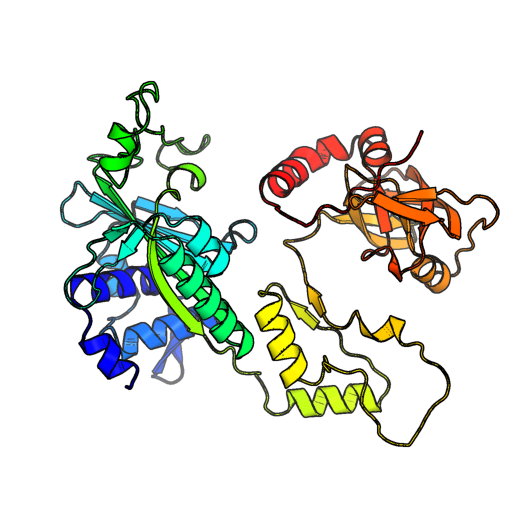1
ATOM 1618 O O . THR A 1 207 ? -1.667 -5.575 10.437 1.00 96.38 207 THR A O 1
ATOM 1621 N N . PHE A 1 208 ? 0.132 -6.836 10.905 1.00 96.69 208 PHE A N 1
ATOM 1622 C CA . PHE A 1 208 ? 0.371 -7.290 9.552 1.00 96.69 208 PHE A CA 1
ATOM 1623 C C . PHE A 1 208 ? -0.610 -8.401 9.174 1.00 96.69 208 PHE A C 1
ATOM 1625 O O . PHE A 1 208 ? -0.693 -9.411 9.875 1.00 96.69 208 PHE A O 1
ATOM 1632 N N . LEU A 1 209 ? -1.352 -8.201 8.082 1.00 95.62 209 LEU A N 1
ATOM 1633 C CA . LEU A 1 209 ? -2.308 -9.178 7.557 1.00 95.62 209 LEU A CA 1
ATOM 1634 C C . LEU A 1 209 ? -1.667 -10.068 6.492 1.00 95.62 209 LEU A C 1
ATOM 1636 O O . LEU A 1 209 ? -1.809 -11.284 6.536 1.00 95.62 209 LEU A O 1
ATOM 1640 N N . GLY A 1 210 ? -0.968 -9.466 5.530 1.00 93.62 210 GLY A N 1
ATOM 1641 C CA . GLY A 1 210 ? -0.335 -10.211 4.449 1.00 93.62 210 GLY A CA 1
ATOM 1642 C C . GLY A 1 210 ? 0.180 -9.331 3.318 1.00 93.62 210 GLY A C 1
ATOM 1643 O O . GLY A 1 210 ? -0.028 -8.115 3.296 1.00 93.62 210 GLY A O 1
ATOM 1644 N N . ILE A 1 211 ? 0.850 -9.972 2.362 1.00 94.12 211 ILE A N 1
ATOM 1645 C CA . ILE A 1 211 ? 1.324 -9.365 1.115 1.00 94.12 211 ILE A CA 1
ATOM 1646 C C . ILE A 1 211 ? 0.666 -10.085 -0.048 1.00 94.12 211 ILE A C 1
ATOM 1648 O O . ILE A 1 211 ? 0.519 -11.304 -0.031 1.00 94.12 211 ILE A O 1
ATOM 1652 N N . VAL A 1 212 ? 0.346 -9.330 -1.089 1.00 92.25 212 VAL A N 1
ATOM 1653 C CA . VAL A 1 212 ? 0.003 -9.881 -2.400 1.00 92.25 212 VAL A CA 1
ATOM 1654 C C . VAL A 1 212 ? 0.984 -9.358 -3.441 1.00 92.25 212 VAL A C 1
ATOM 1656 O O . VAL A 1 212 ? 1.389 -8.193 -3.403 1.00 92.25 212 VAL A O 1
ATOM 1659 N N . GLY A 1 213 ? 1.382 -10.229 -4.363 1.00 90.56 213 GLY A N 1
ATOM 1660 C CA . GLY A 1 213 ? 2.115 -9.854 -5.565 1.00 90.56 213 GLY A CA 1
ATOM 1661 C C . GLY A 1 213 ? 1.136 -9.707 -6.721 1.00 90.56 213 GLY A C 1
ATOM 1662 O O . GLY A 1 213 ? 0.502 -10.680 -7.116 1.00 90.56 213 GLY A O 1
ATOM 1663 N N . VAL A 1 214 ? 0.997 -8.497 -7.253 1.00 86.56 214 VAL A N 1
ATOM 1664 C CA . VAL A 1 214 ? 0.181 -8.230 -8.439 1.00 86.56 214 VAL A CA 1
ATOM 1665 C C . VAL A 1 214 ? 1.114 -8.116 -9.628 1.00 86.56 214 VAL A C 1
ATOM 1667 O O . VAL A 1 214 ? 1.928 -7.198 -9.694 1.00 86.56 214 VAL A O 1
ATOM 1670 N N . GLN A 1 215 ? 1.001 -9.038 -10.573 1.00 80.25 215 GLN A N 1
ATOM 1671 C CA . GLN A 1 215 ? 1.722 -8.917 -11.830 1.00 80.25 215 GLN A CA 1
ATOM 1672 C C . GLN A 1 215 ? 1.071 -7.804 -12.657 1.00 80.25 215 GLN A C 1
ATOM 1674 O O . GLN A 1 215 ? -0.114 -7.889 -12.980 1.00 80.25 215 GLN A O 1
ATOM 1679 N N . ASP A 1 216 ? 1.822 -6.748 -12.971 1.00 68.19 216 ASP A N 1
ATOM 1680 C CA . ASP A 1 216 ? 1.418 -5.807 -14.017 1.00 68.19 216 ASP A CA 1
ATOM 1681 C C . ASP A 1 216 ? 1.840 -6.459 -15.339 1.00 68.19 216 ASP A C 1
ATOM 1683 O O . ASP A 1 216 ? 3.043 -6.603 -15.573 1.00 68.19 216 ASP A O 1
ATOM 1687 N N . PRO A 1 217 ? 0.915 -6.973 -16.168 1.00 56.97 217 PRO A N 1
ATOM 1688 C CA . PRO A 1 217 ? 1.328 -7.603 -17.408 1.00 56.97 217 PRO A CA 1
ATOM 1689 C C . PRO A 1 217 ? 2.052 -6.552 -18.261 1.00 56.97 217 PRO A C 1
ATOM 1691 O O . PRO A 1 217 ? 1.509 -5.455 -18.444 1.00 56.97 217 PRO A O 1
ATOM 1694 N N . PRO A 1 218 ? 3.236 -6.848 -18.837 1.00 54.28 218 PRO A N 1
ATOM 1695 C CA . PRO A 1 218 ? 3.781 -5.995 -19.877 1.00 54.28 218 PRO A CA 1
ATOM 1696 C C . PRO A 1 218 ? 2.727 -5.945 -20.979 1.00 54.28 218 PRO A C 1
ATOM 1698 O O . PRO A 1 218 ? 2.420 -6.948 -21.625 1.00 54.28 218 PRO A O 1
ATOM 1701 N N . ARG A 1 219 ? 2.090 -4.779 -21.133 1.00 53.06 219 ARG A N 1
ATOM 1702 C CA . ARG A 1 219 ? 0.839 -4.632 -21.894 1.00 53.06 219 ARG A CA 1
ATOM 1703 C C . ARG A 1 219 ? 0.956 -5.002 -23.375 1.00 53.06 219 ARG A C 1
ATOM 1705 O O . ARG A 1 219 ? -0.060 -5.016 -24.061 1.00 53.06 219 ARG A O 1
ATOM 1712 N N . ARG A 1 220 ? 2.146 -5.336 -23.881 1.00 57.59 220 ARG A N 1
ATOM 1713 C CA . ARG A 1 220 ? 2.333 -6.009 -25.170 1.00 57.59 220 ARG A CA 1
ATOM 1714 C C . ARG A 1 220 ? 3.487 -7.002 -25.062 1.00 57.59 220 ARG A C 1
ATOM 1716 O O . ARG A 1 220 ? 4.575 -6.628 -24.633 1.00 57.59 220 ARG A O 1
ATOM 1723 N N . LYS A 1 221 ? 3.294 -8.226 -25.566 1.00 66.00 221 LYS A N 1
ATOM 1724 C CA . LYS A 1 221 ? 4.399 -9.169 -25.859 1.00 66.00 221 LYS A CA 1
ATOM 1725 C C . LYS A 1 221 ? 5.447 -8.555 -26.799 1.00 66.00 221 LYS A C 1
ATOM 1727 O O . LYS A 1 221 ? 6.564 -9.045 -26.906 1.00 66.00 221 LYS A O 1
ATOM 1732 N N . ASP A 1 222 ? 5.069 -7.469 -27.462 1.00 71.00 222 ASP A N 1
ATOM 1733 C CA . ASP A 1 222 ? 5.877 -6.726 -28.414 1.00 71.00 222 ASP A CA 1
ATOM 1734 C C . ASP A 1 222 ? 6.789 -5.689 -27.746 1.00 71.00 222 ASP A C 1
ATOM 1736 O O . ASP A 1 222 ? 7.645 -5.139 -28.430 1.00 71.00 222 ASP A O 1
ATOM 1740 N N . VAL A 1 223 ? 6.644 -5.410 -26.438 1.00 76.75 223 VAL A N 1
ATOM 1741 C CA . VAL A 1 223 ? 7.480 -4.406 -25.748 1.00 76.75 223 VAL A CA 1
ATOM 1742 C C . VAL A 1 223 ? 8.973 -4.732 -25.867 1.00 76.75 223 VAL A C 1
ATOM 1744 O O . VAL A 1 223 ? 9.698 -3.852 -26.328 1.00 76.75 223 VAL A O 1
ATOM 1747 N N . PRO A 1 224 ? 9.455 -5.959 -25.573 1.00 75.56 224 PRO A N 1
ATOM 1748 C CA . PRO A 1 224 ? 10.872 -6.278 -25.755 1.00 75.56 224 PRO A CA 1
ATOM 1749 C C . PRO A 1 224 ? 11.335 -6.099 -27.207 1.00 75.56 224 PRO A C 1
ATOM 1751 O O . PRO A 1 224 ? 12.400 -5.547 -27.458 1.00 75.56 224 PRO A O 1
ATOM 1754 N N . LYS A 1 225 ? 10.501 -6.483 -28.187 1.00 76.06 225 LYS A N 1
ATOM 1755 C CA . LYS A 1 225 ? 10.809 -6.293 -29.616 1.00 76.06 225 LYS A CA 1
ATOM 1756 C C . LYS A 1 225 ? 10.925 -4.813 -29.987 1.00 76.06 225 LYS A C 1
ATOM 1758 O O . LYS A 1 225 ? 11.804 -4.447 -30.759 1.00 76.06 225 LYS A O 1
ATOM 1763 N N . ALA A 1 226 ? 10.055 -3.967 -29.439 1.00 75.94 226 ALA A N 1
ATOM 1764 C CA . ALA A 1 226 ? 10.092 -2.526 -29.658 1.00 75.94 226 ALA A CA 1
ATOM 1765 C C . ALA A 1 226 ? 11.323 -1.881 -29.004 1.00 75.94 226 ALA A C 1
ATOM 1767 O O . ALA A 1 226 ? 11.952 -1.031 -29.623 1.00 75.94 226 ALA A O 1
ATOM 1768 N N . VAL A 1 227 ? 11.695 -2.313 -27.792 1.00 68.62 227 VAL A N 1
ATOM 1769 C CA . VAL A 1 227 ? 12.919 -1.859 -27.112 1.00 68.62 227 VAL A CA 1
ATOM 1770 C C . VAL A 1 227 ? 14.151 -2.206 -27.944 1.00 68.62 227 VAL A C 1
ATOM 1772 O O . VAL A 1 227 ? 14.961 -1.320 -28.207 1.00 68.62 227 VAL A O 1
ATOM 1775 N N . VAL A 1 228 ? 14.246 -3.443 -28.443 1.00 68.56 228 VAL A N 1
ATOM 1776 C CA . VAL A 1 228 ? 15.318 -3.854 -29.363 1.00 68.56 228 VAL A CA 1
ATOM 1777 C C . VAL A 1 228 ? 15.319 -2.988 -30.623 1.00 68.56 228 VAL A C 1
ATOM 1779 O O . VAL A 1 228 ? 16.367 -2.475 -30.994 1.00 68.56 228 VAL A O 1
ATOM 1782 N N . GLY A 1 229 ? 14.156 -2.749 -31.238 1.00 65.19 229 GLY A N 1
ATOM 1783 C CA . GLY A 1 229 ? 14.044 -1.881 -32.414 1.00 65.19 229 GLY A CA 1
ATOM 1784 C C . GLY A 1 229 ? 14.541 -0.451 -32.169 1.00 65.19 229 GLY A C 1
ATOM 1785 O O . GLY A 1 229 ? 15.257 0.094 -33.006 1.00 65.19 229 GLY A O 1
ATOM 1786 N N . CYS A 1 230 ? 14.223 0.140 -31.012 1.00 64.62 230 CYS A N 1
ATOM 1787 C CA . CYS A 1 230 ? 14.755 1.445 -30.611 1.00 64.62 230 CYS A CA 1
ATOM 1788 C C . CYS A 1 230 ? 16.282 1.412 -30.487 1.00 64.62 230 CYS A C 1
ATOM 1790 O O . CYS A 1 230 ? 16.952 2.274 -31.052 1.00 64.62 230 CYS A O 1
ATOM 1792 N N . ILE A 1 231 ? 16.832 0.399 -29.810 1.00 60.59 231 ILE A N 1
ATOM 1793 C CA . ILE A 1 231 ? 18.280 0.250 -29.615 1.00 60.59 231 ILE A CA 1
ATOM 1794 C C . ILE A 1 231 ? 18.996 0.075 -30.964 1.00 60.59 231 ILE A C 1
ATOM 1796 O O . ILE A 1 231 ? 19.999 0.740 -31.207 1.00 60.59 231 ILE A O 1
ATOM 1800 N N . THR A 1 232 ? 18.459 -0.747 -31.875 1.00 56.53 232 THR A N 1
ATOM 1801 C CA . THR A 1 232 ? 18.991 -0.919 -33.241 1.00 56.53 232 THR A CA 1
ATOM 1802 C C . THR A 1 232 ? 18.950 0.381 -34.049 1.00 56.53 232 THR A C 1
ATOM 1804 O O . THR A 1 232 ? 19.818 0.607 -34.885 1.00 56.53 232 THR A O 1
ATOM 1807 N N . ALA A 1 233 ? 17.982 1.259 -33.780 1.00 55.75 233 ALA A N 1
ATOM 1808 C CA . ALA A 1 233 ? 17.895 2.596 -34.365 1.00 55.75 233 ALA A CA 1
ATOM 1809 C C . ALA A 1 233 ? 18.722 3.659 -33.605 1.00 55.75 233 ALA A C 1
ATOM 1811 O O . ALA A 1 233 ? 18.517 4.854 -33.815 1.00 55.75 233 ALA A O 1
ATOM 1812 N N . SER A 1 234 ? 19.615 3.245 -32.698 1.00 49.19 234 SER A N 1
ATOM 1813 C CA . SER A 1 234 ? 20.430 4.120 -31.838 1.00 49.19 234 SER A CA 1
ATOM 1814 C C . SER A 1 234 ? 19.619 5.056 -30.925 1.00 49.19 234 SER A C 1
ATOM 1816 O O . SER A 1 234 ? 20.118 6.083 -30.464 1.00 49.19 234 SER A O 1
ATOM 1818 N N . VAL A 1 235 ? 18.368 4.698 -30.621 1.00 50.00 235 VAL A N 1
ATOM 1819 C CA . VAL A 1 235 ? 17.509 5.375 -29.643 1.00 50.00 235 VAL A CA 1
ATOM 1820 C C . VAL A 1 235 ? 17.553 4.593 -28.335 1.00 50.00 235 VAL A C 1
ATOM 1822 O O . VAL A 1 235 ? 17.084 3.461 -28.272 1.00 50.00 235 VAL A O 1
ATOM 1825 N N . PHE A 1 236 ? 18.070 5.206 -27.270 1.00 56.44 236 PHE A N 1
ATOM 1826 C CA . PHE A 1 236 ? 18.224 4.562 -25.962 1.00 56.44 236 PHE A CA 1
ATOM 1827 C C . PHE A 1 236 ? 17.000 4.803 -25.062 1.00 56.44 236 PHE A C 1
ATOM 1829 O O . PHE A 1 236 ? 16.804 5.929 -24.590 1.00 56.44 236 PHE A O 1
ATOM 1836 N N . PRO A 1 237 ? 16.168 3.783 -24.782 1.00 58.19 237 PRO A N 1
ATOM 1837 C CA . PRO A 1 237 ? 15.012 3.941 -23.907 1.00 58.19 237 PRO A CA 1
ATOM 1838 C C . PRO A 1 237 ? 15.455 4.105 -22.448 1.00 58.19 237 PRO A C 1
ATOM 1840 O O . PRO A 1 237 ? 16.328 3.381 -21.973 1.00 58.19 237 PRO A O 1
ATOM 1843 N N . ARG A 1 238 ? 14.823 5.022 -21.706 1.00 60.19 238 ARG A N 1
ATOM 1844 C CA . ARG A 1 238 ? 15.000 5.145 -20.249 1.00 60.19 238 ARG A CA 1
ATOM 1845 C C . ARG A 1 238 ? 13.693 4.848 -19.523 1.00 60.19 238 ARG A C 1
ATOM 1847 O O . ARG A 1 238 ? 12.638 5.354 -19.906 1.00 60.19 238 ARG A O 1
ATOM 1854 N N . MET A 1 239 ? 13.761 4.049 -18.460 1.00 59.78 239 MET A N 1
ATOM 1855 C CA . MET A 1 239 ? 12.602 3.758 -17.619 1.00 59.78 239 MET A CA 1
ATOM 1856 C C . MET A 1 239 ? 12.412 4.863 -16.577 1.00 59.78 239 MET A C 1
ATOM 1858 O O . MET A 1 239 ? 13.317 5.139 -15.792 1.00 59.78 239 MET A O 1
ATOM 1862 N N . VAL A 1 240 ? 11.213 5.453 -16.539 1.00 56.34 240 VAL A N 1
ATOM 1863 C CA . VAL A 1 240 ? 10.783 6.385 -15.487 1.00 56.34 240 VAL A CA 1
ATOM 1864 C C . VAL A 1 240 ? 9.591 5.775 -14.762 1.00 56.34 240 VAL A C 1
ATOM 1866 O O . VAL A 1 240 ? 8.494 5.704 -15.314 1.00 56.34 240 VAL A O 1
ATOM 1869 N N . THR A 1 241 ? 9.790 5.334 -13.521 1.00 59.50 241 THR A N 1
ATOM 1870 C CA . THR A 1 241 ? 8.728 4.708 -12.717 1.00 59.50 241 THR A CA 1
ATOM 1871 C C . THR A 1 241 ? 8.723 5.205 -11.272 1.00 59.50 241 THR A C 1
ATOM 1873 O O . THR A 1 241 ? 9.736 5.673 -10.752 1.00 59.50 241 THR A O 1
ATOM 1876 N N . GLY A 1 242 ? 7.543 5.145 -10.646 1.00 56.53 242 GLY A N 1
ATOM 1877 C CA . GLY A 1 242 ? 7.332 5.395 -9.215 1.00 56.53 242 GLY A CA 1
ATOM 1878 C C . GLY A 1 242 ? 7.239 4.114 -8.374 1.00 56.53 242 GLY A C 1
ATOM 1879 O O . GLY A 1 242 ? 6.926 4.201 -7.182 1.00 56.53 242 GLY A O 1
ATOM 1880 N N . ASP A 1 243 ? 7.459 2.949 -8.992 1.00 62.91 243 ASP A N 1
ATOM 1881 C CA . ASP A 1 243 ? 7.504 1.648 -8.321 1.00 62.91 243 ASP A CA 1
ATOM 1882 C C . ASP A 1 243 ? 8.759 1.476 -7.453 1.00 62.91 243 ASP A C 1
ATOM 1884 O O . ASP A 1 243 ? 9.663 2.315 -7.436 1.00 62.91 243 ASP A O 1
ATOM 1888 N N . ASN A 1 244 ? 8.797 0.382 -6.688 1.00 66.19 244 ASN A N 1
ATOM 1889 C CA . ASN A 1 244 ? 10.010 -0.034 -5.993 1.00 66.19 244 ASN A CA 1
ATOM 1890 C C . ASN A 1 244 ? 11.134 -0.286 -7.020 1.00 66.19 244 ASN A C 1
ATOM 1892 O O . ASN A 1 244 ? 10.889 -0.856 -8.082 1.00 66.19 244 ASN A O 1
ATOM 1896 N N . ILE A 1 245 ? 12.363 0.118 -6.685 1.00 71.12 245 ILE A N 1
ATOM 1897 C CA . ILE A 1 245 ? 13.568 -0.117 -7.487 1.00 71.12 245 ILE A CA 1
ATOM 1898 C C . ILE A 1 245 ? 13.789 -1.581 -7.850 1.00 71.12 245 ILE A C 1
ATOM 1900 O O . ILE A 1 245 ? 14.183 -1.857 -8.974 1.00 71.12 245 ILE A O 1
ATOM 1904 N N . ILE A 1 246 ? 13.498 -2.516 -6.948 1.00 73.94 246 ILE A N 1
ATOM 1905 C CA . ILE A 1 246 ? 13.685 -3.946 -7.198 1.00 73.94 246 ILE A CA 1
ATOM 1906 C C . ILE A 1 246 ? 12.733 -4.396 -8.312 1.00 73.94 246 ILE A C 1
ATOM 1908 O O . ILE A 1 246 ? 13.175 -4.973 -9.301 1.00 73.94 246 ILE A O 1
ATOM 1912 N N . THR A 1 247 ? 11.450 -4.033 -8.214 1.00 68.88 247 THR A N 1
ATOM 1913 C CA . THR A 1 247 ? 10.451 -4.312 -9.257 1.00 68.88 247 THR A CA 1
ATOM 1914 C C . THR A 1 247 ? 10.790 -3.599 -10.565 1.00 68.88 247 THR A C 1
ATOM 1916 O O . THR A 1 247 ? 10.724 -4.200 -11.631 1.00 68.88 247 THR A O 1
ATOM 1919 N N . ALA A 1 248 ? 11.185 -2.325 -10.502 1.00 72.81 248 ALA A N 1
ATOM 1920 C CA . ALA A 1 248 ? 11.572 -1.545 -11.674 1.00 72.81 248 ALA A CA 1
ATOM 1921 C C . ALA A 1 248 ? 12.766 -2.172 -12.404 1.00 72.81 248 ALA A C 1
ATOM 1923 O O . ALA A 1 248 ? 12.750 -2.282 -13.627 1.00 72.81 248 ALA A O 1
ATOM 1924 N N . LYS A 1 249 ? 13.775 -2.625 -11.652 1.00 72.69 249 LYS A N 1
ATOM 1925 C CA . LYS A 1 249 ? 14.948 -3.316 -12.187 1.00 72.69 249 LYS A CA 1
ATOM 1926 C C . LYS A 1 249 ? 14.559 -4.639 -12.838 1.00 72.69 249 LYS A C 1
ATOM 1928 O O . LYS A 1 249 ? 14.978 -4.882 -13.964 1.00 72.69 249 LYS A O 1
ATOM 1933 N N . ALA A 1 250 ? 13.726 -5.446 -12.184 1.00 74.31 250 ALA A N 1
ATOM 1934 C CA . ALA A 1 250 ? 13.256 -6.712 -12.740 1.00 74.31 250 ALA A CA 1
ATOM 1935 C C . ALA A 1 250 ? 12.486 -6.504 -14.064 1.00 74.31 250 ALA A C 1
ATOM 1937 O O . ALA A 1 250 ? 12.822 -7.120 -15.074 1.00 74.31 250 ALA A O 1
ATOM 1938 N N . ILE A 1 251 ? 11.567 -5.530 -14.114 1.00 76.00 251 ILE A N 1
ATOM 1939 C CA . ILE A 1 251 ? 10.838 -5.170 -15.345 1.00 76.00 251 ILE A CA 1
ATOM 1940 C C . ILE A 1 251 ? 11.793 -4.635 -16.423 1.00 76.00 251 ILE A C 1
ATOM 1942 O O . ILE A 1 251 ? 11.631 -4.941 -17.605 1.00 76.00 251 ILE A O 1
ATOM 1946 N N . ALA A 1 252 ? 12.786 -3.824 -16.047 1.00 76.25 252 ALA A N 1
ATOM 1947 C CA . ALA A 1 252 ? 13.758 -3.278 -16.991 1.00 76.25 252 ALA A CA 1
ATOM 1948 C C . ALA A 1 252 ? 14.606 -4.382 -17.636 1.00 76.25 252 ALA A C 1
ATOM 1950 O O . ALA A 1 252 ? 14.870 -4.302 -18.836 1.00 76.25 252 ALA A O 1
ATOM 1951 N N . ILE A 1 253 ? 14.971 -5.414 -16.868 1.00 77.00 253 ILE A N 1
ATOM 1952 C CA . ILE A 1 253 ? 15.651 -6.615 -17.371 1.00 77.00 253 ILE A CA 1
ATOM 1953 C C . ILE A 1 253 ? 14.746 -7.372 -18.338 1.00 77.00 253 ILE A C 1
ATOM 1955 O O . ILE A 1 253 ? 15.142 -7.635 -19.470 1.00 77.00 253 ILE A O 1
ATOM 1959 N N . GLU A 1 254 ? 13.507 -7.660 -17.936 1.00 76.88 254 GLU A N 1
ATOM 1960 C CA . GLU A 1 254 ? 12.543 -8.377 -18.781 1.00 76.88 254 GLU A CA 1
ATOM 1961 C C . GLU A 1 254 ? 12.259 -7.660 -20.109 1.00 76.88 254 GLU A C 1
ATOM 1963 O O . GLU A 1 254 ? 12.051 -8.302 -21.139 1.00 76.88 254 GLU A O 1
ATOM 1968 N N . CYS A 1 255 ? 12.258 -6.324 -20.103 1.00 74.94 255 CYS A N 1
ATOM 1969 C CA . CYS A 1 255 ? 12.028 -5.517 -21.298 1.00 74.94 255 CYS A CA 1
ATOM 1970 C C . CYS A 1 255 ? 13.286 -5.309 -22.156 1.00 74.94 255 CYS A C 1
ATOM 1972 O O . CYS A 1 255 ? 13.163 -4.751 -23.244 1.00 74.94 255 CYS A O 1
ATOM 1974 N N . GLY A 1 256 ? 14.475 -5.708 -21.688 1.00 72.88 256 GLY A N 1
ATOM 1975 C CA . GLY A 1 256 ? 15.751 -5.438 -22.363 1.00 72.88 256 GLY A CA 1
ATOM 1976 C C . GLY A 1 256 ? 16.218 -3.979 -22.273 1.00 72.88 256 GLY A C 1
ATOM 1977 O O . GLY A 1 256 ? 17.042 -3.545 -23.069 1.00 72.88 256 GLY A O 1
ATOM 1978 N N . ILE A 1 257 ? 15.681 -3.203 -21.324 1.00 71.81 257 ILE A N 1
ATOM 1979 C CA . ILE A 1 257 ? 16.097 -1.815 -21.038 1.00 71.81 257 ILE A CA 1
ATOM 1980 C C . ILE A 1 257 ? 17.353 -1.800 -20.147 1.00 71.81 257 ILE A C 1
ATOM 1982 O O . ILE A 1 257 ? 18.140 -0.853 -20.181 1.00 71.81 257 ILE A O 1
ATOM 1986 N N . TYR A 1 258 ? 17.541 -2.841 -19.332 1.00 68.31 258 TYR A N 1
ATOM 1987 C CA . TYR A 1 258 ? 18.677 -2.993 -18.425 1.00 68.31 258 TYR A CA 1
ATOM 1988 C C . TYR A 1 258 ? 19.292 -4.391 -18.560 1.00 68.31 258 TYR A C 1
ATOM 1990 O O . TYR A 1 258 ? 18.574 -5.385 -18.530 1.00 68.31 258 TYR A O 1
ATOM 1998 N N . THR A 1 259 ? 20.618 -4.476 -18.663 1.00 64.19 259 THR A N 1
ATOM 1999 C CA . THR A 1 259 ? 21.378 -5.734 -18.674 1.00 64.19 259 THR A CA 1
ATOM 2000 C C . THR A 1 259 ? 22.335 -5.747 -17.478 1.00 64.19 259 THR A C 1
ATOM 2002 O O . THR A 1 259 ? 23.039 -4.769 -17.237 1.00 64.19 259 THR A O 1
ATOM 2005 N N . GLU A 1 260 ? 22.356 -6.832 -16.692 1.00 50.69 260 GLU A N 1
ATOM 2006 C CA . GLU A 1 260 ? 23.162 -6.923 -15.450 1.00 50.69 260 GLU A CA 1
ATOM 2007 C C . GLU A 1 260 ? 24.680 -6.936 -15.686 1.00 50.69 260 GLU A C 1
ATOM 2009 O O . GLU A 1 260 ? 25.468 -6.664 -14.784 1.00 50.69 260 GLU A O 1
ATOM 2014 N N . SER A 1 261 ? 25.078 -7.158 -16.928 1.00 44.03 261 SER A N 1
ATOM 2015 C CA . SER A 1 261 ? 26.422 -6.995 -17.457 1.00 44.03 261 SER A CA 1
ATOM 2016 C C . SER A 1 261 ? 26.302 -6.141 -18.713 1.00 44.03 261 SER A C 1
ATOM 2018 O O . SER A 1 261 ? 25.362 -6.335 -19.484 1.00 44.03 261 SER A O 1
ATOM 2020 N N . GLY A 1 262 ? 27.226 -5.216 -18.967 1.00 39.84 262 GLY A N 1
ATOM 2021 C CA . GLY A 1 262 ? 27.311 -4.449 -20.221 1.00 39.84 262 GLY A CA 1
ATOM 2022 C C . GLY A 1 262 ? 27.639 -5.306 -21.456 1.00 39.84 262 GLY A C 1
ATOM 2023 O O . GLY A 1 262 ? 28.469 -4.923 -22.266 1.00 39.84 262 GLY A O 1
ATOM 2024 N N . MET A 1 263 ? 27.029 -6.481 -21.584 1.00 33.84 263 MET A N 1
ATOM 2025 C CA . MET A 1 263 ? 27.240 -7.469 -22.628 1.00 33.84 263 MET A CA 1
ATOM 2026 C C . MET A 1 263 ? 25.956 -7.615 -23.445 1.00 33.84 263 MET A C 1
ATOM 2028 O O . MET A 1 263 ? 25.206 -8.576 -23.306 1.00 33.84 263 MET A O 1
ATOM 2032 N N . HIS A 1 264 ? 25.737 -6.663 -24.347 1.00 36.09 264 HIS A N 1
ATOM 2033 C CA . HIS A 1 264 ? 25.446 -7.065 -25.716 1.00 36.09 264 HIS A CA 1
ATOM 2034 C C . HIS A 1 264 ? 26.792 -7.142 -26.439 1.00 36.09 264 HIS A C 1
ATOM 2036 O O . HIS A 1 264 ? 27.216 -6.206 -27.107 1.00 36.09 264 HIS A O 1
ATOM 2042 N N . GLU A 1 265 ? 27.492 -8.264 -26.267 1.00 37.94 265 GLU A N 1
ATOM 2043 C CA . GLU A 1 265 ? 28.509 -8.672 -27.231 1.00 37.94 265 GLU A CA 1
ATOM 2044 C C . GLU A 1 265 ? 27.780 -9.181 -28.475 1.00 37.94 265 GLU A C 1
ATOM 2046 O O . GLU A 1 265 ? 27.483 -10.363 -28.628 1.00 37.94 265 GLU A O 1
ATOM 2051 N N . THR A 1 266 ? 27.460 -8.263 -29.378 1.00 30.00 266 THR A N 1
ATOM 2052 C CA . THR A 1 266 ? 27.355 -8.593 -30.797 1.00 30.00 266 THR A CA 1
ATOM 2053 C C . THR A 1 266 ? 28.495 -7.881 -31.495 1.00 30.00 266 THR A C 1
ATOM 2055 O O . THR A 1 266 ? 28.620 -6.664 -31.398 1.00 30.00 266 THR A O 1
ATOM 2058 N N . GLN A 1 267 ? 29.354 -8.664 -32.149 1.00 31.53 267 GLN A N 1
ATOM 2059 C CA . GLN A 1 267 ? 30.46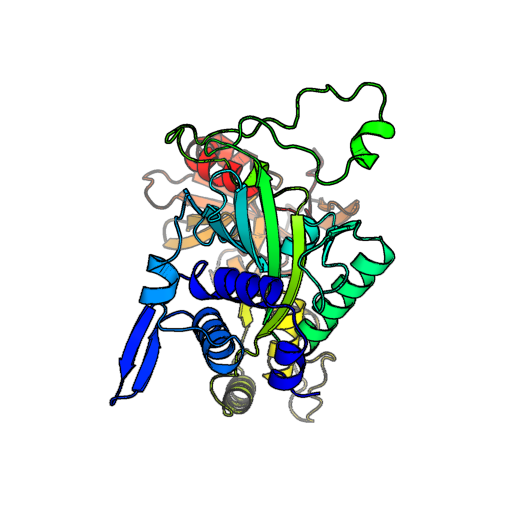0 -8.201 -32.980 1.00 31.53 267 GLN A CA 1
ATOM 2060 C C . GLN A 1 267 ? 29.936 -7.359 -34.153 1.00 31.53 267 GLN A C 1
ATOM 2062 O O . GLN A 1 267 ? 29.749 -7.864 -35.252 1.00 31.53 267 GLN A O 1
ATOM 2067 N N . ALA A 1 268 ? 29.678 -6.082 -33.910 1.00 33.25 268 ALA A N 1
ATOM 2068 C CA . ALA A 1 268 ? 29.689 -5.009 -34.891 1.00 33.25 268 ALA A CA 1
ATOM 2069 C C . ALA A 1 268 ? 29.613 -3.694 -34.109 1.00 33.25 268 ALA A C 1
ATOM 2071 O O . ALA A 1 268 ? 28.712 -3.514 -33.299 1.00 33.25 268 ALA A O 1
ATOM 2072 N N . ASP A 1 269 ? 30.554 -2.796 -34.379 1.00 33.69 269 ASP A N 1
ATOM 2073 C CA . ASP A 1 269 ? 30.611 -1.420 -33.875 1.00 33.69 269 ASP A CA 1
ATOM 2074 C C . ASP A 1 269 ? 31.183 -1.202 -32.462 1.00 33.69 269 ASP A C 1
ATOM 2076 O O . ASP A 1 269 ? 30.540 -0.735 -31.524 1.00 33.69 269 ASP A O 1
ATOM 2080 N N . GLN A 1 270 ? 32.488 -1.461 -32.341 1.00 38.06 270 GLN A N 1
ATOM 2081 C CA . GLN A 1 270 ? 33.334 -0.730 -31.400 1.00 38.06 270 GLN A CA 1
ATOM 2082 C C . GLN A 1 270 ? 33.935 0.496 -32.095 1.00 38.06 270 GLN A C 1
ATOM 2084 O O . GLN A 1 270 ? 34.992 0.412 -32.714 1.00 38.06 270 GLN A O 1
ATOM 2089 N N . SER A 1 271 ? 33.308 1.655 -31.931 1.00 32.16 271 SER A N 1
ATOM 2090 C CA . SER A 1 271 ? 34.046 2.894 -31.679 1.00 32.16 271 SER A CA 1
ATOM 2091 C C . SER A 1 271 ? 33.096 3.915 -31.061 1.00 32.16 271 SER A C 1
ATOM 2093 O O . SER A 1 271 ? 32.032 4.193 -31.596 1.00 32.16 271 SER A O 1
ATOM 2095 N N . HIS A 1 272 ? 33.507 4.472 -29.922 1.00 36.53 272 HIS A N 1
ATOM 2096 C CA . HIS A 1 272 ? 32.833 5.546 -29.187 1.00 36.53 272 HIS A CA 1
ATOM 2097 C C . HIS A 1 272 ? 31.586 5.129 -28.403 1.00 36.53 272 HIS A C 1
ATOM 2099 O O . HIS A 1 272 ? 30.487 5.310 -28.892 1.00 36.53 272 HIS A O 1
ATOM 2105 N N . LEU A 1 273 ? 31.748 4.669 -27.157 1.00 33.56 273 LEU A N 1
ATOM 2106 C CA . LEU A 1 273 ? 30.846 4.952 -26.022 1.00 33.56 273 LEU A CA 1
ATOM 2107 C C . LEU A 1 273 ? 31.482 4.362 -24.742 1.00 33.56 273 LEU A C 1
ATOM 2109 O O . LEU A 1 273 ? 31.758 3.167 -24.681 1.00 33.56 273 LEU A O 1
ATOM 2113 N N . SER A 1 274 ? 31.772 5.199 -23.738 1.00 33.22 274 SER A N 1
ATOM 2114 C CA . SER A 1 274 ? 32.409 4.779 -22.480 1.00 33.22 274 SER A CA 1
ATOM 2115 C C . SER A 1 274 ? 31.432 4.030 -21.545 1.00 33.22 274 SER A C 1
ATOM 2117 O O . SER A 1 274 ? 30.222 4.285 -21.589 1.00 33.22 274 SER A O 1
ATOM 2119 N N . PRO A 1 275 ? 31.928 3.136 -20.662 1.00 35.53 275 PRO A N 1
ATOM 2120 C CA . PRO A 1 275 ? 31.118 2.362 -19.706 1.00 35.53 275 PRO A CA 1
ATOM 2121 C C . PRO A 1 275 ? 30.210 3.195 -18.777 1.00 35.53 275 PRO A C 1
ATOM 2123 O O . PRO A 1 275 ? 29.190 2.705 -18.300 1.00 35.53 275 PRO A O 1
ATOM 2126 N N . GLU A 1 276 ? 30.534 4.469 -18.555 1.00 35.62 276 GLU A N 1
ATOM 2127 C CA . GLU A 1 276 ? 29.830 5.379 -17.638 1.00 35.62 276 GLU A CA 1
ATOM 2128 C C . GLU A 1 276 ? 28.429 5.792 -18.127 1.00 35.62 276 GLU A C 1
ATOM 2130 O O . GLU A 1 276 ? 27.552 6.101 -17.321 1.00 35.62 276 GLU A O 1
ATOM 2135 N N . ARG A 1 277 ? 28.141 5.703 -19.436 1.00 35.59 277 ARG A N 1
ATOM 2136 C CA . ARG A 1 277 ? 26.802 6.006 -19.986 1.00 35.59 277 ARG A CA 1
ATOM 2137 C C . ARG A 1 277 ? 25.738 4.931 -19.699 1.00 35.59 277 ARG A C 1
ATOM 2139 O O . ARG A 1 277 ? 24.553 5.179 -19.937 1.00 35.59 277 ARG A O 1
ATOM 2146 N N . TRP A 1 278 ? 26.124 3.777 -19.146 1.00 33.94 278 TRP A N 1
ATOM 2147 C CA . TRP A 1 278 ? 25.244 2.618 -18.938 1.00 33.94 278 TRP A CA 1
ATOM 2148 C C . TRP A 1 278 ? 24.481 2.610 -17.602 1.00 33.94 278 TRP A C 1
ATOM 2150 O O . TRP A 1 278 ? 23.404 2.020 -17.523 1.00 33.94 278 TRP A O 1
ATOM 2160 N N . GLN A 1 279 ? 24.955 3.303 -16.561 1.00 31.00 279 GLN A N 1
ATOM 2161 C CA . GLN A 1 279 ? 24.334 3.256 -15.222 1.00 31.00 279 GLN A CA 1
ATOM 2162 C C . GLN A 1 279 ? 23.028 4.066 -15.071 1.00 31.00 279 GLN A C 1
ATOM 2164 O O . GLN A 1 279 ? 22.384 4.008 -14.027 1.00 31.00 279 GLN A O 1
ATOM 2169 N N . ALA A 1 280 ? 22.578 4.776 -16.110 1.00 34.84 280 ALA A N 1
ATOM 2170 C CA . ALA A 1 280 ? 21.436 5.692 -16.033 1.00 34.84 280 ALA A CA 1
ATOM 2171 C C . ALA A 1 280 ? 20.123 5.167 -16.672 1.00 34.84 280 ALA A C 1
ATOM 2173 O O . ALA A 1 280 ? 19.249 5.963 -17.019 1.00 34.84 280 ALA A O 1
ATOM 2174 N N . SER A 1 281 ? 19.940 3.862 -16.911 1.00 39.25 281 SER A N 1
ATOM 2175 C CA . SER A 1 281 ? 18.744 3.363 -17.635 1.00 39.25 281 SER A CA 1
ATOM 2176 C C . SER A 1 281 ? 17.465 3.224 -16.788 1.00 39.25 281 SER A C 1
ATOM 2178 O O . SER A 1 281 ? 16.375 3.078 -17.350 1.00 39.25 281 SER A O 1
ATOM 2180 N N . ILE A 1 282 ? 17.552 3.374 -15.460 1.00 32.62 282 ILE A N 1
ATOM 2181 C CA . ILE A 1 282 ? 16.396 3.421 -14.550 1.00 32.62 282 ILE A CA 1
ATOM 2182 C C . ILE A 1 282 ? 16.433 4.738 -13.772 1.00 32.62 282 ILE A C 1
ATOM 2184 O O . ILE A 1 282 ? 17.071 4.850 -12.727 1.00 32.62 282 ILE A O 1
ATOM 2188 N N . ALA A 1 283 ? 15.719 5.746 -14.266 1.00 33.84 283 ALA A N 1
ATOM 2189 C CA . ALA A 1 283 ? 15.451 6.948 -13.493 1.00 33.84 283 ALA A CA 1
ATOM 2190 C C . ALA A 1 283 ? 14.284 6.649 -12.539 1.00 33.84 283 ALA A C 1
ATOM 2192 O O . ALA A 1 283 ? 13.107 6.750 -12.897 1.00 33.84 283 ALA A O 1
ATOM 2193 N N . LEU A 1 284 ? 14.604 6.254 -11.306 1.00 30.47 284 LEU A N 1
ATOM 2194 C CA . LEU A 1 284 ? 13.621 6.242 -10.227 1.00 30.47 284 LEU A CA 1
ATOM 2195 C C . LEU A 1 284 ? 13.099 7.661 -10.033 1.00 30.47 284 LEU A C 1
ATOM 2197 O O . LEU A 1 284 ? 13.837 8.546 -9.601 1.00 30.47 284 LEU A O 1
ATOM 2201 N N . ARG A 1 285 ? 11.802 7.879 -10.259 1.00 30.89 285 ARG A N 1
ATOM 2202 C CA . ARG A 1 285 ? 11.156 9.059 -9.688 1.00 30.89 285 ARG A CA 1
ATOM 2203 C C . ARG A 1 285 ? 11.027 8.809 -8.186 1.00 30.89 285 ARG A C 1
ATOM 2205 O O . ARG A 1 285 ? 10.064 8.195 -7.723 1.00 30.89 285 ARG A O 1
ATOM 2212 N N . ALA A 1 286 ? 11.993 9.307 -7.412 1.00 34.38 286 ALA A N 1
ATOM 2213 C CA . ALA A 1 286 ? 11.784 9.594 -5.996 1.00 34.38 286 ALA A CA 1
ATOM 2214 C C . ALA A 1 286 ? 10.495 10.438 -5.849 1.00 34.38 286 ALA A C 1
ATOM 2216 O O . ALA A 1 286 ? 10.105 11.118 -6.804 1.00 34.38 286 ALA A O 1
ATOM 2217 N N . PRO A 1 287 ? 9.764 10.363 -4.716 1.00 36.81 287 PRO A N 1
ATOM 2218 C CA . PRO A 1 287 ? 8.474 11.034 -4.552 1.00 36.81 287 PRO A CA 1
ATOM 2219 C C . PRO A 1 287 ? 8.599 12.524 -4.882 1.00 36.81 287 PRO A C 1
ATOM 2221 O O . PRO A 1 287 ? 9.071 13.278 -4.045 1.00 36.81 287 PRO A O 1
ATOM 2224 N N . ALA A 1 288 ? 8.182 12.892 -6.104 1.00 43.75 288 ALA A N 1
ATOM 2225 C CA . ALA A 1 288 ? 8.370 14.184 -6.764 1.00 43.75 288 ALA A CA 1
ATOM 2226 C C . ALA A 1 288 ? 9.405 15.073 -6.065 1.00 43.75 288 ALA A C 1
ATOM 2228 O O . ALA A 1 288 ? 9.038 15.873 -5.190 1.00 43.75 288 ALA A O 1
ATOM 2229 N N . ASP A 1 289 ? 10.664 14.923 -6.471 1.00 46.31 289 ASP A N 1
ATOM 2230 C CA . ASP A 1 289 ? 11.733 15.870 -6.186 1.00 46.31 289 ASP A CA 1
ATOM 2231 C C . ASP A 1 289 ? 11.165 17.300 -6.155 1.00 46.31 289 ASP A C 1
ATOM 2233 O O . ASP A 1 289 ? 10.366 17.668 -7.031 1.00 46.31 289 ASP A O 1
ATOM 2237 N N . PRO A 1 290 ? 11.403 18.082 -5.087 1.00 53.88 290 PRO A N 1
ATOM 2238 C CA . PRO A 1 290 ? 10.943 19.459 -5.047 1.00 53.88 290 PRO A CA 1
ATOM 2239 C C . PRO A 1 290 ? 11.605 20.197 -6.209 1.00 53.88 290 PRO A C 1
ATOM 2241 O O . PRO A 1 290 ? 12.779 20.522 -6.151 1.00 53.88 290 PRO A O 1
ATOM 2244 N N . VAL A 1 291 ? 10.855 20.409 -7.285 1.00 62.00 291 VAL A N 1
ATOM 2245 C CA . VAL A 1 291 ? 11.307 21.176 -8.441 1.00 62.00 291 VAL A CA 1
ATOM 2246 C C . VAL A 1 291 ? 10.686 22.564 -8.408 1.00 62.00 291 VAL A C 1
ATOM 2248 O O . VAL A 1 291 ? 9.514 22.732 -8.043 1.00 62.00 291 VAL A O 1
ATOM 2251 N N . ALA A 1 292 ? 11.481 23.560 -8.767 1.00 68.69 292 ALA A N 1
ATOM 2252 C CA . ALA A 1 292 ? 11.048 24.918 -9.014 1.00 68.69 292 ALA A CA 1
ATOM 2253 C C . ALA A 1 292 ? 11.017 25.135 -10.534 1.00 68.69 292 ALA A C 1
ATOM 2255 O O . ALA A 1 292 ? 12.082 25.196 -11.144 1.00 68.69 292 ALA A O 1
ATOM 2256 N N . PRO A 1 293 ? 9.832 25.257 -11.155 1.00 73.44 293 PRO A N 1
ATOM 2257 C CA . PRO A 1 293 ? 9.747 25.602 -12.565 1.00 73.44 293 PRO A CA 1
ATOM 2258 C C . PRO A 1 293 ? 10.209 27.047 -12.778 1.00 73.44 293 PRO A C 1
ATOM 2260 O O . PRO A 1 293 ? 9.812 27.952 -12.032 1.00 73.44 293 PRO A O 1
ATOM 2263 N N . GLY A 1 294 ? 10.996 27.290 -13.816 1.00 79.44 294 GLY A N 1
ATOM 2264 C CA . GLY A 1 294 ? 11.491 28.620 -14.147 1.00 79.44 294 GLY A CA 1
ATOM 2265 C C . GLY A 1 294 ? 12.085 28.714 -15.541 1.00 79.44 294 GLY A C 1
ATOM 2266 O O . GLY A 1 294 ? 12.050 27.765 -16.313 1.00 79.44 294 GLY A O 1
ATOM 2267 N N . TYR A 1 295 ? 12.575 29.901 -15.870 1.00 80.62 295 TYR A N 1
ATOM 2268 C CA . TYR A 1 295 ? 13.195 30.222 -17.138 1.00 80.62 295 TYR A CA 1
ATOM 2269 C C . TYR A 1 295 ? 14.667 30.545 -16.925 1.00 80.62 295 TYR A C 1
ATOM 2271 O O . TYR A 1 295 ? 14.990 31.512 -16.228 1.00 80.62 295 TYR A O 1
ATOM 2279 N N . LEU A 1 296 ? 15.547 29.783 -17.569 1.00 80.38 296 LEU A N 1
ATOM 2280 C CA . LEU A 1 296 ? 16.975 30.082 -17.606 1.00 80.38 296 LEU A CA 1
ATOM 2281 C C . LEU A 1 296 ? 17.261 31.071 -18.745 1.00 80.38 296 LEU A C 1
ATOM 2283 O O . LEU A 1 296 ? 16.843 30.864 -19.889 1.00 80.38 296 LEU A O 1
ATOM 2287 N N . ASN A 1 297 ? 17.900 32.196 -18.415 1.00 82.19 297 ASN A N 1
ATOM 2288 C CA . ASN A 1 297 ? 18.129 33.353 -19.289 1.00 82.19 297 ASN A CA 1
ATOM 2289 C C . ASN A 1 297 ? 16.869 33.822 -20.051 1.00 82.19 297 ASN A C 1
ATOM 2291 O O . ASN A 1 297 ? 16.960 34.379 -21.143 1.00 82.19 297 ASN A O 1
ATOM 2295 N N . GLY A 1 298 ? 15.679 33.578 -19.486 1.00 64.56 298 GLY A N 1
ATOM 2296 C CA . GLY A 1 298 ? 14.392 33.952 -20.080 1.00 64.56 298 GLY A CA 1
ATOM 2297 C C . GLY A 1 298 ? 13.978 33.156 -21.325 1.00 64.56 298 GLY A C 1
ATOM 2298 O O . GLY A 1 298 ? 13.012 33.551 -21.972 1.00 64.56 298 GLY A O 1
ATOM 2299 N N . ARG A 1 299 ? 14.683 32.071 -21.681 1.00 62.12 299 ARG A N 1
ATOM 2300 C CA . ARG A 1 299 ? 14.465 31.336 -22.943 1.00 62.12 299 ARG A CA 1
ATOM 2301 C C . ARG A 1 299 ? 13.952 29.911 -22.758 1.00 62.12 299 ARG A C 1
ATOM 2303 O O . ARG A 1 299 ? 13.071 29.499 -23.504 1.00 62.12 299 ARG A O 1
ATOM 2310 N N . PHE A 1 300 ? 14.458 29.183 -21.765 1.00 60.56 300 PHE A N 1
ATOM 2311 C CA . PHE A 1 300 ? 14.184 27.750 -21.607 1.00 60.56 300 PHE A CA 1
ATOM 2312 C C . PHE A 1 300 ? 13.348 27.500 -20.363 1.00 60.56 300 PHE A C 1
ATOM 2314 O O . PHE A 1 300 ? 13.769 27.875 -19.272 1.00 60.56 300 PHE A O 1
ATOM 2321 N N . LEU A 1 301 ? 12.155 26.923 -20.538 1.00 60.72 301 LEU A N 1
ATOM 2322 C CA . LEU A 1 301 ? 11.313 26.499 -19.423 1.00 60.72 301 LEU A CA 1
ATOM 2323 C C . LEU A 1 301 ? 11.883 25.204 -18.842 1.00 60.72 301 LEU A C 1
ATOM 2325 O O . LEU A 1 301 ? 11.844 24.173 -19.504 1.00 60.72 301 LEU A O 1
ATOM 2329 N N . GLU A 1 302 ? 12.345 25.269 -17.601 1.00 74.38 302 GLU A N 1
ATOM 2330 C CA . GLU A 1 302 ? 13.063 24.194 -16.924 1.00 74.38 302 GLU A CA 1
ATOM 2331 C C . GLU A 1 302 ? 12.495 23.927 -15.534 1.00 74.38 302 GLU A C 1
ATOM 2333 O O . GLU A 1 302 ? 12.016 24.838 -14.854 1.00 74.38 302 GLU A O 1
ATOM 2338 N N . ASP A 1 303 ? 12.608 22.678 -15.089 1.00 72.38 303 ASP A N 1
ATOM 2339 C CA . ASP A 1 303 ? 12.315 22.264 -13.719 1.00 72.38 303 ASP A CA 1
ATOM 2340 C C . ASP A 1 303 ? 13.637 22.104 -12.954 1.00 72.38 303 ASP A C 1
ATOM 2342 O O . ASP A 1 303 ? 14.300 21.071 -13.043 1.00 72.38 303 ASP A O 1
ATOM 2346 N N . ALA A 1 304 ? 14.032 23.124 -12.186 1.00 74.38 304 ALA A N 1
ATOM 2347 C CA . ALA A 1 304 ? 15.246 23.049 -11.376 1.00 74.38 304 ALA A CA 1
ATOM 2348 C C . ALA A 1 304 ? 14.991 22.306 -10.064 1.00 74.38 304 ALA A C 1
ATOM 2350 O O . ALA A 1 304 ? 14.014 22.583 -9.365 1.00 74.38 304 ALA A O 1
ATOM 2351 N N . PHE A 1 305 ? 15.888 21.400 -9.691 1.00 75.00 305 PHE A N 1
ATOM 2352 C CA . PHE A 1 305 ? 15.830 20.715 -8.408 1.00 75.00 305 PHE A CA 1
ATOM 2353 C C . PHE A 1 305 ? 16.104 21.687 -7.257 1.00 75.00 305 PHE A C 1
ATOM 2355 O O . PHE A 1 305 ? 17.003 22.519 -7.330 1.00 75.00 305 PHE A O 1
ATOM 2362 N N . VAL A 1 306 ? 15.323 21.603 -6.185 1.00 68.50 306 VAL A N 1
ATOM 2363 C CA . VAL A 1 306 ? 15.466 22.446 -4.996 1.00 68.50 306 VAL A CA 1
ATOM 2364 C C . VAL A 1 306 ? 16.118 21.640 -3.887 1.00 68.50 306 VAL A C 1
ATOM 2366 O O . VAL A 1 306 ? 15.488 20.762 -3.297 1.00 68.50 306 VAL A O 1
ATOM 2369 N N . ASP A 1 307 ? 17.347 22.009 -3.538 1.00 66.19 307 ASP A N 1
ATOM 2370 C CA . ASP A 1 307 ? 18.065 21.412 -2.418 1.00 66.19 307 ASP A CA 1
ATOM 2371 C C . ASP A 1 307 ? 18.494 22.487 -1.417 1.00 66.19 307 ASP A C 1
ATOM 2373 O O . ASP A 1 307 ? 19.426 23.267 -1.615 1.00 66.19 307 ASP A O 1
ATOM 2377 N N . THR A 1 308 ? 17.796 22.525 -0.283 1.00 61.91 308 THR A N 1
ATOM 2378 C CA . THR A 1 308 ? 18.048 23.504 0.780 1.00 61.91 308 THR A CA 1
ATOM 2379 C C . THR A 1 308 ? 19.389 23.310 1.485 1.00 61.91 308 THR A C 1
ATOM 2381 O O . THR A 1 308 ? 19.815 24.203 2.215 1.00 61.91 308 THR A O 1
ATOM 2384 N N . CYS A 1 309 ? 20.033 22.157 1.303 1.00 54.88 309 CYS A N 1
ATOM 2385 C CA . CYS A 1 309 ? 21.302 21.802 1.928 1.00 54.88 309 CYS A CA 1
ATOM 2386 C C . CYS A 1 309 ? 22.489 21.872 0.955 1.00 54.88 309 CYS A C 1
ATOM 2388 O O . CYS A 1 309 ? 23.613 21.631 1.388 1.00 54.88 309 CYS A O 1
ATOM 2390 N N . ALA A 1 310 ? 22.257 22.216 -0.314 1.00 64.12 310 ALA A N 1
ATOM 2391 C CA . ALA A 1 310 ? 23.280 22.270 -1.353 1.00 64.12 310 ALA A CA 1
ATOM 2392 C C . ALA A 1 310 ? 23.593 23.705 -1.823 1.00 64.12 310 ALA A C 1
ATOM 2394 O O . ALA A 1 310 ? 22.902 24.674 -1.481 1.00 64.12 310 ALA A O 1
ATOM 2395 N N . GLY A 1 311 ? 24.661 23.825 -2.619 1.00 75.69 311 GLY A N 1
ATOM 2396 C CA . GLY A 1 311 ? 24.956 24.994 -3.450 1.00 75.69 311 GLY A CA 1
ATOM 2397 C C . GLY A 1 311 ? 24.111 25.030 -4.729 1.00 75.69 311 GLY A C 1
ATOM 2398 O O . GLY A 1 311 ? 23.260 24.169 -4.948 1.00 75.69 311 GLY A O 1
ATOM 2399 N N . ASN A 1 312 ? 24.332 26.043 -5.569 1.00 86.19 312 ASN A N 1
ATOM 2400 C CA . ASN A 1 312 ? 23.725 26.077 -6.898 1.00 86.19 312 ASN A CA 1
ATOM 2401 C C . ASN A 1 312 ? 24.618 25.295 -7.859 1.00 86.19 312 ASN A C 1
ATOM 2403 O O . ASN A 1 312 ? 25.789 25.639 -8.012 1.00 86.19 312 ASN A O 1
ATOM 2407 N N . PHE A 1 313 ? 24.062 24.292 -8.528 1.00 87.38 313 PHE A N 1
ATOM 2408 C CA . PHE A 1 313 ? 24.815 23.444 -9.447 1.00 87.38 313 PHE A CA 1
ATOM 2409 C C . PHE A 1 313 ? 24.151 23.375 -10.812 1.00 87.38 313 PHE A C 1
ATOM 2411 O O . PHE A 1 313 ? 22.924 23.415 -10.919 1.00 87.38 313 PHE A O 1
ATOM 2418 N N . ILE A 1 314 ? 24.970 23.254 -11.850 1.00 85.50 314 ILE A N 1
ATOM 2419 C CA . ILE A 1 314 ? 24.516 22.988 -13.211 1.00 85.50 314 ILE A CA 1
ATOM 2420 C C . ILE A 1 314 ? 25.443 21.966 -13.854 1.00 85.50 314 ILE A C 1
ATOM 2422 O O . ILE A 1 314 ? 26.647 21.964 -13.606 1.00 85.50 314 ILE A O 1
ATOM 2426 N N . THR A 1 315 ? 24.890 21.064 -14.653 1.00 84.50 315 THR A N 1
ATOM 2427 C CA . THR A 1 315 ? 25.709 20.048 -15.326 1.00 84.50 315 THR A CA 1
ATOM 2428 C C . THR A 1 315 ? 26.377 20.617 -16.574 1.00 84.50 315 THR A C 1
ATOM 2430 O O . THR A 1 315 ? 25.766 21.382 -17.323 1.00 84.50 315 THR A O 1
ATOM 2433 N N . GLU A 1 316 ? 27.623 20.221 -16.831 1.00 84.56 316 GLU A N 1
ATOM 2434 C CA . GLU A 1 316 ? 28.340 20.610 -18.053 1.00 84.56 316 GLU A CA 1
ATOM 2435 C C . GLU A 1 316 ? 27.611 20.131 -19.321 1.00 84.56 316 GLU A C 1
ATOM 2437 O O . GLU A 1 316 ? 27.520 20.857 -20.307 1.00 84.56 316 GLU A O 1
ATOM 2442 N N . GLU A 1 317 ? 27.001 18.945 -19.278 1.00 79.25 317 GLU A N 1
ATOM 2443 C CA . GLU A 1 317 ? 26.185 18.406 -20.372 1.00 79.25 317 GLU A CA 1
ATOM 2444 C C . GLU A 1 317 ? 25.000 19.322 -20.721 1.00 79.25 317 GLU A C 1
ATOM 2446 O O . GLU A 1 317 ? 24.720 19.583 -21.896 1.00 79.25 317 GLU A O 1
ATOM 2451 N N . TYR A 1 318 ? 24.331 19.872 -19.704 1.00 80.06 318 TYR A N 1
ATOM 2452 C CA . TYR A 1 318 ? 23.248 20.826 -19.912 1.00 80.06 318 TYR A CA 1
ATOM 2453 C C . TYR A 1 318 ? 23.756 22.124 -20.553 1.00 80.06 318 TYR A C 1
ATOM 2455 O O . TYR A 1 318 ? 23.148 22.622 -21.499 1.00 80.06 318 TYR A O 1
ATOM 2463 N N . LEU A 1 319 ? 24.897 22.645 -20.101 1.00 81.75 319 LEU A N 1
ATOM 2464 C CA . LEU A 1 319 ? 25.508 23.837 -20.692 1.00 81.75 319 LEU A CA 1
ATOM 2465 C C . LEU A 1 319 ? 25.890 23.619 -22.161 1.00 81.75 319 LEU A C 1
ATOM 2467 O O . LEU A 1 319 ? 25.533 24.432 -23.016 1.00 81.75 319 LEU A O 1
ATOM 2471 N N . ASN A 1 320 ? 26.520 22.485 -22.465 1.00 81.62 320 ASN A N 1
ATOM 2472 C CA . ASN A 1 320 ? 26.937 22.122 -23.817 1.00 81.62 320 ASN A CA 1
ATOM 2473 C C . ASN A 1 320 ? 25.742 21.963 -24.766 1.00 81.62 320 ASN A C 1
ATOM 2475 O O . ASN A 1 320 ? 25.771 22.484 -25.880 1.00 81.62 320 ASN A O 1
ATOM 2479 N N . SER A 1 321 ? 24.661 21.313 -24.320 1.00 74.81 321 SER A N 1
ATOM 2480 C CA . SER A 1 321 ? 23.434 21.163 -25.125 1.00 74.81 321 SER A CA 1
ATOM 2481 C C . SER A 1 321 ? 22.727 22.492 -25.428 1.00 74.81 321 SER A C 1
ATOM 2483 O O . SER A 1 321 ? 22.003 22.583 -26.417 1.00 74.81 321 SER A O 1
ATOM 2485 N N . HIS A 1 322 ? 22.982 23.534 -24.631 1.00 76.81 322 HIS A N 1
ATOM 2486 C CA . HIS A 1 322 ? 22.428 24.879 -24.814 1.00 76.81 322 HIS A CA 1
ATOM 2487 C C . HIS A 1 322 ? 23.441 25.886 -25.385 1.00 76.81 322 HIS A C 1
ATOM 2489 O O . HIS A 1 322 ? 23.120 27.070 -25.510 1.00 76.81 322 HIS A O 1
ATOM 2495 N N . GLY A 1 323 ? 24.651 25.438 -25.746 1.00 81.56 323 GLY A N 1
ATOM 2496 C CA . GLY A 1 323 ? 25.712 26.288 -26.296 1.00 81.56 323 GLY A CA 1
ATOM 2497 C C . GLY A 1 323 ? 26.222 27.355 -25.321 1.00 81.56 323 GLY A C 1
ATOM 2498 O O . GLY A 1 323 ? 26.621 28.438 -25.747 1.00 81.56 323 GLY A O 1
ATOM 2499 N N . ILE A 1 324 ? 26.164 27.085 -24.015 1.00 83.38 324 ILE A N 1
ATOM 2500 C CA . ILE A 1 324 ? 26.585 28.006 -22.955 1.00 83.38 324 ILE A CA 1
ATOM 2501 C C . ILE A 1 324 ? 27.987 27.604 -22.485 1.00 83.38 324 ILE A C 1
ATOM 2503 O O . ILE A 1 324 ? 28.189 26.488 -22.023 1.00 83.38 324 ILE A O 1
ATOM 2507 N N . GLY A 1 325 ? 28.959 28.515 -22.582 1.00 85.44 325 GLY A N 1
ATOM 2508 C CA . GLY A 1 325 ? 30.307 28.300 -22.044 1.00 85.44 325 GLY A CA 1
ATOM 2509 C C . GLY A 1 325 ? 30.384 28.528 -20.530 1.00 85.44 325 GLY A C 1
ATOM 2510 O O . GLY A 1 325 ? 29.576 29.266 -19.964 1.00 85.44 325 GLY A O 1
ATOM 2511 N N . HIS A 1 326 ? 31.381 27.930 -19.878 1.00 86.56 326 HIS A N 1
ATOM 2512 C CA . HIS A 1 326 ? 31.680 28.137 -18.457 1.00 86.56 326 HIS A CA 1
ATOM 2513 C C . HIS A 1 326 ? 33.162 28.459 -18.226 1.00 86.56 326 HIS A C 1
ATOM 2515 O O . HIS A 1 326 ? 33.997 28.250 -19.104 1.00 86.56 326 HIS A O 1
ATOM 2521 N N . HIS A 1 327 ? 33.481 29.022 -17.058 1.00 86.44 327 HIS A N 1
ATOM 2522 C CA . HIS A 1 327 ? 34.840 29.403 -16.679 1.00 86.44 327 HIS A CA 1
ATOM 2523 C C . HIS A 1 327 ? 35.539 28.258 -15.940 1.00 86.44 327 HIS A C 1
ATOM 2525 O O . HIS A 1 327 ? 35.304 28.048 -14.747 1.00 86.44 327 HIS A O 1
ATOM 2531 N N . SER A 1 328 ? 36.438 27.563 -16.636 1.00 77.88 328 SER A N 1
ATOM 2532 C CA . SER A 1 328 ? 37.159 26.384 -16.137 1.00 77.88 328 SER A CA 1
ATOM 2533 C C . SER A 1 328 ? 38.275 26.684 -15.126 1.00 77.88 328 SER A C 1
ATOM 2535 O O . SER A 1 328 ? 38.752 25.781 -14.452 1.00 77.88 328 SER A O 1
ATOM 2537 N N . GLU A 1 329 ? 38.703 27.942 -14.988 1.00 72.81 329 GLU A N 1
ATOM 2538 C CA . GLU A 1 329 ? 39.776 28.342 -14.055 1.00 72.81 329 GLU A CA 1
ATOM 2539 C C . GLU A 1 329 ? 39.293 28.498 -12.601 1.00 72.81 329 GLU A C 1
ATOM 2541 O O . GLU A 1 329 ? 40.094 28.599 -11.675 1.00 72.81 329 GLU A O 1
ATOM 2546 N N . SER A 1 330 ? 37.976 28.531 -12.381 1.00 73.00 330 SER A N 1
ATOM 2547 C CA . SER A 1 330 ? 37.358 28.746 -11.067 1.00 73.00 330 SER A CA 1
ATOM 2548 C C . SER A 1 330 ? 36.718 27.457 -10.555 1.00 73.00 330 SER A C 1
ATOM 2550 O O . SER A 1 330 ? 35.498 27.306 -10.574 1.00 73.00 330 SER A O 1
ATOM 2552 N N . THR A 1 331 ? 37.548 26.509 -10.121 1.00 79.75 331 THR A N 1
ATOM 2553 C CA . THR A 1 331 ? 37.106 25.216 -9.572 1.00 79.75 331 THR A CA 1
ATOM 2554 C C . THR A 1 331 ? 36.985 25.258 -8.050 1.00 79.75 331 THR A C 1
ATOM 2556 O O . THR A 1 331 ? 37.783 25.912 -7.376 1.00 79.75 331 THR A O 1
ATOM 2559 N N . ARG A 1 332 ? 36.037 24.510 -7.484 1.00 78.06 332 ARG A N 1
ATOM 2560 C CA . ARG A 1 332 ? 35.869 24.328 -6.036 1.00 78.06 332 ARG A CA 1
ATOM 2561 C C . ARG A 1 332 ? 35.869 22.850 -5.673 1.00 78.06 332 ARG A C 1
ATOM 2563 O O . ARG A 1 332 ? 35.309 22.037 -6.397 1.00 78.06 332 ARG A O 1
ATOM 2570 N N . THR A 1 333 ? 36.457 22.506 -4.533 1.00 79.88 333 THR A N 1
ATOM 2571 C CA . THR A 1 333 ? 36.363 21.151 -3.977 1.00 79.88 333 THR A CA 1
ATOM 2572 C C . THR A 1 333 ? 35.084 21.026 -3.160 1.00 79.88 333 THR A C 1
ATOM 2574 O O . THR A 1 333 ? 34.839 21.819 -2.250 1.00 79.88 333 THR A O 1
ATOM 2577 N N . ILE A 1 334 ? 34.276 20.019 -3.467 1.00 74.19 334 ILE A N 1
ATOM 2578 C CA . ILE A 1 334 ? 33.011 19.729 -2.804 1.00 74.19 334 ILE A CA 1
ATOM 2579 C C . ILE A 1 334 ? 33.154 18.424 -2.012 1.00 74.19 334 ILE A C 1
ATOM 2581 O O . ILE A 1 334 ? 33.644 17.423 -2.534 1.00 74.19 334 ILE A O 1
ATOM 2585 N N . VAL A 1 335 ? 32.715 18.429 -0.749 1.00 69.38 335 VAL A N 1
ATOM 2586 C CA . VAL A 1 335 ? 32.770 17.270 0.159 1.00 69.38 335 VAL A CA 1
ATOM 2587 C C . VAL A 1 335 ? 31.390 16.631 0.268 1.00 69.38 335 VAL A C 1
ATOM 2589 O O . VAL A 1 335 ? 30.442 17.304 0.660 1.00 69.38 335 VAL A O 1
ATOM 2592 N N . ARG A 1 336 ? 31.270 15.344 -0.058 1.00 61.12 336 ARG A N 1
ATOM 2593 C CA . ARG A 1 336 ? 30.059 14.517 0.058 1.00 61.12 336 ARG A CA 1
ATOM 2594 C C . ARG A 1 336 ? 29.743 14.117 1.501 1.00 61.12 336 ARG A C 1
ATOM 2596 O O . ARG A 1 336 ? 30.592 14.152 2.384 1.00 61.12 336 ARG A O 1
ATOM 2603 N N . ALA A 1 337 ? 28.517 13.640 1.718 1.00 51.66 337 ALA A N 1
ATOM 2604 C CA . ALA A 1 337 ? 28.022 13.152 3.008 1.00 51.66 337 ALA A CA 1
ATOM 2605 C C . ALA A 1 337 ? 28.766 11.931 3.521 1.00 51.66 337 ALA A C 1
ATOM 2607 O O . ALA A 1 337 ? 28.841 11.720 4.727 1.00 51.66 337 ALA A O 1
ATOM 2608 N N . ASP A 1 338 ? 29.252 11.112 2.596 1.00 52.78 338 ASP A N 1
ATOM 2609 C CA . ASP A 1 338 ? 30.066 9.937 2.881 1.00 52.78 338 ASP A CA 1
ATOM 2610 C C . ASP A 1 338 ? 31.536 10.299 3.161 1.00 52.78 338 ASP 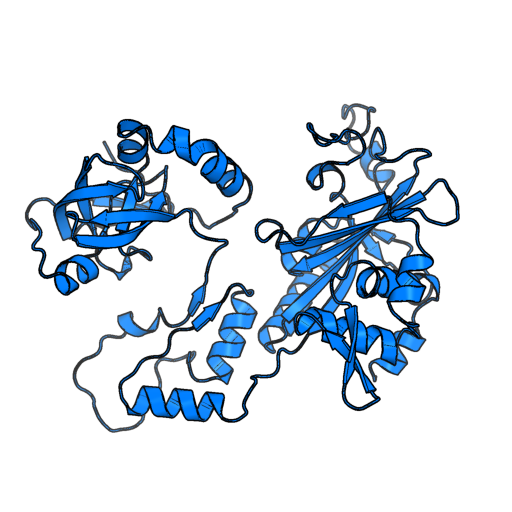A C 1
ATOM 2612 O O . ASP A 1 338 ? 32.340 9.414 3.436 1.00 52.78 338 ASP A O 1
ATOM 2616 N N . GLY A 1 339 ? 31.887 11.592 3.119 1.00 59.34 339 GLY A N 1
ATOM 2617 C CA . GLY A 1 339 ? 33.234 12.108 3.345 1.00 59.34 339 GLY A CA 1
ATOM 2618 C C . GLY A 1 339 ? 34.131 12.114 2.105 1.00 59.34 339 GLY A C 1
ATOM 2619 O O . GLY A 1 339 ? 35.246 12.626 2.185 1.00 59.34 339 GLY A O 1
ATOM 2620 N N . SER A 1 340 ? 33.676 11.589 0.962 1.00 69.62 340 SER A N 1
ATOM 2621 C CA . SER A 1 340 ? 34.434 11.659 -0.294 1.00 69.62 340 SER A CA 1
ATOM 2622 C C . SER A 1 340 ? 34.434 13.076 -0.879 1.00 69.62 340 SER A C 1
ATOM 2624 O O . SER A 1 340 ? 33.546 13.880 -0.596 1.00 69.62 340 SER A O 1
ATOM 2626 N N . THR A 1 341 ? 35.435 13.420 -1.691 1.00 74.25 341 THR A N 1
ATOM 2627 C CA . THR A 1 341 ? 35.558 14.756 -2.293 1.00 74.25 341 THR A CA 1
ATOM 2628 C C . THR A 1 341 ? 35.677 14.680 -3.808 1.00 74.25 341 THR A C 1
ATOM 2630 O O . THR A 1 341 ? 36.169 13.697 -4.356 1.00 74.25 341 THR A O 1
ATOM 2633 N N . PHE A 1 342 ? 35.212 15.724 -4.490 1.00 77.69 342 PHE A N 1
ATOM 2634 C CA . PHE A 1 342 ? 35.385 15.902 -5.931 1.00 77.69 342 PHE A CA 1
ATOM 2635 C C . PHE A 1 342 ? 35.497 17.393 -6.260 1.00 77.69 342 PHE A C 1
ATOM 2637 O O . PHE A 1 342 ? 35.064 18.241 -5.476 1.00 77.69 342 PHE A O 1
ATOM 2644 N N . SER A 1 343 ? 36.097 17.717 -7.401 1.00 81.12 343 SER A N 1
ATOM 2645 C CA . SER A 1 343 ? 36.270 19.100 -7.853 1.00 81.12 343 SER A CA 1
ATOM 2646 C C . SER A 1 343 ? 35.223 19.463 -8.901 1.00 81.12 343 SER A C 1
ATOM 2648 O O . SER A 1 343 ? 34.891 18.651 -9.763 1.00 81.12 343 SER A O 1
ATOM 2650 N N . THR A 1 344 ? 34.708 20.691 -8.841 1.00 86.50 344 THR A N 1
ATOM 2651 C CA . THR A 1 344 ? 33.862 21.248 -9.903 1.00 86.50 344 THR A CA 1
ATOM 2652 C C . THR A 1 344 ? 34.689 21.464 -11.173 1.00 86.50 344 THR A C 1
ATOM 2654 O O . THR A 1 344 ? 35.903 21.657 -11.109 1.00 86.50 344 THR A O 1
ATOM 2657 N N . LEU A 1 345 ? 34.029 21.451 -12.331 1.00 85.00 345 LEU A N 1
ATOM 2658 C CA . LEU A 1 345 ? 34.656 21.678 -13.639 1.00 85.00 345 LEU A CA 1
ATOM 2659 C C . LEU A 1 345 ? 34.864 23.167 -13.950 1.00 85.00 345 LEU A C 1
ATOM 2661 O O . LEU A 1 345 ? 35.604 23.516 -14.864 1.00 85.00 345 LEU A O 1
ATOM 2665 N N . GLY A 1 346 ? 34.199 24.044 -13.198 1.00 88.75 346 GLY A N 1
ATOM 2666 C CA . GLY A 1 346 ? 34.237 25.485 -13.392 1.00 88.75 346 GLY A CA 1
ATOM 2667 C C . GLY A 1 346 ? 33.045 26.175 -12.741 1.00 88.75 346 GLY A C 1
ATOM 2668 O O . GLY A 1 346 ? 32.332 25.588 -11.920 1.00 88.75 346 GLY A O 1
ATOM 2669 N N . THR A 1 347 ? 32.804 27.422 -13.138 1.00 89.38 347 THR A N 1
ATOM 2670 C CA . THR A 1 347 ? 31.628 28.202 -12.722 1.00 89.38 347 THR A CA 1
ATOM 2671 C C . THR A 1 347 ? 30.977 28.901 -13.905 1.00 89.38 347 THR A C 1
ATOM 2673 O O . THR A 1 347 ? 31.630 29.241 -14.892 1.00 89.38 347 THR A O 1
ATOM 2676 N N . VAL A 1 348 ? 29.673 29.143 -13.808 1.00 91.12 348 VAL A N 1
ATOM 2677 C CA . VAL A 1 348 ? 28.923 29.916 -14.799 1.00 91.12 348 VAL A CA 1
ATOM 2678 C C . VAL A 1 348 ? 27.896 30.801 -14.106 1.00 91.12 348 VAL A C 1
ATOM 2680 O O . VAL A 1 348 ? 27.234 30.389 -13.156 1.00 91.12 348 VAL A O 1
ATOM 2683 N N . CYS A 1 349 ? 27.756 32.035 -14.579 1.00 91.25 349 CYS A N 1
ATOM 2684 C CA . CYS A 1 349 ? 26.781 32.981 -14.057 1.00 91.25 349 CYS A CA 1
ATOM 2685 C C . CYS A 1 349 ? 25.609 33.113 -15.031 1.00 91.25 349 CYS A C 1
ATOM 2687 O O . CYS A 1 349 ? 25.801 33.509 -16.180 1.00 91.25 349 CYS A O 1
ATOM 2689 N N . LEU A 1 350 ? 24.397 32.785 -14.580 1.00 90.88 350 LEU A N 1
ATOM 2690 C CA . LEU A 1 350 ? 23.185 32.785 -15.403 1.00 90.88 350 LEU A CA 1
ATOM 2691 C C . LEU A 1 350 ? 22.032 33.481 -14.678 1.00 90.88 350 LEU A C 1
ATOM 2693 O O . LEU A 1 350 ? 22.080 33.715 -13.472 1.00 90.88 350 LEU A O 1
ATOM 2697 N N . PHE A 1 351 ? 20.970 33.808 -15.411 1.00 89.38 351 PHE A N 1
ATOM 2698 C CA . PHE A 1 351 ? 19.759 34.387 -14.838 1.00 89.38 351 PHE A CA 1
ATOM 2699 C C . PHE A 1 351 ? 18.654 33.341 -14.738 1.00 89.38 351 PHE A C 1
ATOM 2701 O O . PHE A 1 351 ? 18.300 32.704 -15.726 1.00 89.38 351 PHE A O 1
ATOM 2708 N N . TRP A 1 352 ? 18.069 33.201 -13.555 1.00 87.12 352 TRP A N 1
ATOM 2709 C CA . TRP A 1 352 ? 16.927 32.338 -13.294 1.00 87.12 352 TRP A CA 1
ATOM 2710 C C . TRP A 1 352 ? 15.682 33.166 -12.984 1.00 87.12 352 TRP A C 1
ATOM 2712 O O . TRP A 1 352 ? 15.692 34.002 -12.081 1.00 87.12 352 TRP A O 1
ATOM 2722 N N . LYS A 1 353 ? 14.588 32.908 -13.697 1.00 85.44 353 LYS A N 1
ATOM 2723 C CA . LYS A 1 353 ? 13.285 33.539 -13.461 1.00 85.44 353 LYS A CA 1
ATOM 2724 C C . LYS A 1 353 ? 12.256 32.491 -13.070 1.00 85.44 353 LYS A C 1
ATOM 2726 O O . LYS A 1 353 ? 11.944 31.618 -13.872 1.00 85.44 353 LYS A O 1
ATOM 2731 N N . PHE A 1 354 ? 11.681 32.568 -11.876 1.00 79.75 354 PHE A N 1
ATOM 2732 C CA . PHE A 1 354 ? 10.665 31.596 -11.466 1.00 79.75 354 PHE A CA 1
ATOM 2733 C C . PHE A 1 354 ? 9.388 31.720 -12.307 1.00 79.75 354 PHE A C 1
ATOM 2735 O O . PHE A 1 354 ? 8.961 32.811 -12.693 1.00 79.75 354 PHE A O 1
ATOM 2742 N N . LYS A 1 355 ? 8.750 30.582 -12.594 1.00 73.94 355 LYS A N 1
ATOM 2743 C CA . LYS A 1 355 ? 7.501 30.548 -13.357 1.00 73.94 355 LYS A CA 1
ATOM 2744 C C . LYS A 1 355 ? 6.396 31.276 -12.585 1.00 73.94 355 LYS A C 1
ATOM 2746 O O . LYS A 1 355 ? 6.028 30.866 -11.488 1.00 73.94 355 LYS A O 1
ATOM 2751 N N . GLY A 1 356 ? 5.839 32.320 -13.198 1.00 70.19 356 GLY A N 1
ATOM 2752 C CA . GLY A 1 356 ? 4.801 33.166 -12.598 1.00 70.19 356 GLY A CA 1
ATOM 2753 C C . GLY A 1 356 ? 5.332 34.396 -11.858 1.00 70.19 356 GLY A C 1
ATOM 2754 O O . GLY A 1 356 ? 4.530 35.199 -11.392 1.00 70.19 356 GLY A O 1
ATOM 2755 N N . GLU A 1 357 ? 6.651 34.578 -11.779 1.00 74.44 357 GLU A N 1
ATOM 2756 C CA . GLU A 1 357 ? 7.268 35.800 -11.258 1.00 74.44 357 GLU A CA 1
ATOM 2757 C C . GLU A 1 357 ? 7.695 36.713 -12.416 1.00 74.44 357 GLU A C 1
ATOM 2759 O O . GLU A 1 357 ? 7.879 36.257 -13.546 1.00 74.44 357 GLU A O 1
ATOM 2764 N N . LEU A 1 358 ? 7.792 38.022 -12.166 1.00 72.50 358 LEU A N 1
ATOM 2765 C CA . LEU A 1 358 ? 8.222 38.997 -13.176 1.00 72.50 358 LEU A CA 1
ATOM 2766 C C . LEU A 1 358 ? 9.744 39.167 -13.189 1.00 72.50 358 LEU A C 1
ATOM 2768 O O . LEU A 1 358 ? 10.320 39.311 -14.271 1.00 72.50 358 LEU A O 1
ATOM 2772 N N . ASP A 1 359 ? 10.362 39.067 -12.013 1.00 78.56 359 ASP A N 1
ATOM 2773 C CA . ASP A 1 359 ? 11.774 39.345 -11.781 1.00 78.56 359 ASP A CA 1
ATOM 2774 C C . ASP A 1 359 ? 12.676 38.164 -12.166 1.00 78.56 359 ASP A C 1
ATOM 2776 O O . ASP A 1 359 ? 12.342 36.995 -11.962 1.00 78.56 359 ASP A O 1
ATOM 2780 N N . SER A 1 360 ? 13.846 38.487 -12.719 1.00 84.75 360 SER A N 1
ATOM 2781 C CA . SER A 1 360 ? 14.923 37.533 -12.990 1.00 84.75 360 SER A CA 1
ATOM 2782 C C . SER A 1 360 ? 16.023 37.700 -11.948 1.00 84.75 360 SER A C 1
ATOM 2784 O O . SER A 1 360 ? 16.428 38.819 -11.633 1.00 84.75 360 SER A O 1
ATOM 2786 N N . HIS A 1 361 ? 16.555 36.591 -11.450 1.00 84.81 361 HIS A N 1
ATOM 2787 C CA . HIS A 1 361 ? 17.586 36.573 -10.421 1.00 84.81 361 HIS A CA 1
ATOM 2788 C C . HIS A 1 361 ? 18.905 36.069 -10.990 1.00 84.81 361 HIS A C 1
ATOM 2790 O O . HIS A 1 361 ? 18.943 35.059 -11.684 1.00 84.81 361 HIS A O 1
ATOM 2796 N N . ARG A 1 362 ? 19.999 36.758 -10.675 1.00 89.69 362 ARG A N 1
ATOM 2797 C CA . ARG A 1 362 ? 21.347 36.301 -11.016 1.00 89.69 362 ARG A CA 1
ATOM 2798 C C . ARG A 1 362 ? 21.733 35.119 -10.120 1.00 89.69 362 ARG A C 1
ATOM 2800 O O . ARG A 1 362 ? 21.557 35.196 -8.904 1.00 89.69 362 ARG A O 1
ATOM 2807 N N . VAL A 1 363 ? 22.255 34.054 -10.719 1.00 88.88 363 VAL A N 1
ATOM 2808 C CA . VAL A 1 363 ? 22.674 32.822 -10.044 1.00 88.88 363 VAL A CA 1
ATOM 2809 C C . VAL A 1 363 ? 24.073 32.453 -10.510 1.00 88.88 363 VAL A C 1
ATOM 2811 O O . VAL A 1 363 ? 24.306 32.265 -11.703 1.00 88.88 363 VAL A O 1
ATOM 2814 N N . ASP A 1 364 ? 24.992 32.327 -9.560 1.00 89.75 364 ASP A N 1
ATOM 2815 C CA . ASP A 1 364 ? 26.302 31.735 -9.812 1.00 89.75 364 ASP A CA 1
ATOM 2816 C C . ASP A 1 364 ? 26.189 30.227 -9.573 1.00 89.75 364 ASP A C 1
ATOM 2818 O O . ASP A 1 364 ? 25.866 29.796 -8.460 1.00 89.75 364 ASP A O 1
ATOM 2822 N N . PHE A 1 365 ? 26.397 29.448 -10.632 1.00 89.62 365 PHE A N 1
ATOM 2823 C CA . PHE A 1 365 ? 26.367 27.993 -10.623 1.00 89.62 365 PHE A CA 1
ATOM 2824 C C . PHE A 1 365 ? 27.783 27.428 -10.632 1.00 89.62 365 PHE A C 1
ATOM 2826 O O . PHE A 1 365 ? 28.629 27.841 -11.427 1.00 89.62 365 PHE A O 1
ATOM 2833 N N . ASP A 1 366 ? 28.008 26.431 -9.787 1.00 88.94 366 ASP A N 1
ATOM 2834 C CA . ASP A 1 366 ? 29.150 25.536 -9.901 1.00 88.94 366 ASP A CA 1
ATOM 2835 C C . ASP A 1 366 ? 28.852 24.466 -10.959 1.00 88.94 366 ASP A C 1
ATOM 2837 O O . ASP A 1 366 ? 27.792 23.830 -10.939 1.00 88.94 366 ASP A O 1
ATOM 2841 N N . VAL A 1 367 ? 29.779 24.276 -11.898 1.00 87.94 367 VAL A N 1
ATOM 2842 C CA . VAL A 1 367 ? 29.611 23.323 -12.998 1.00 87.94 367 VAL A CA 1
ATOM 2843 C C . VAL A 1 367 ? 30.077 21.947 -12.557 1.00 87.94 367 VAL A C 1
ATOM 2845 O O . VAL A 1 367 ? 31.228 21.769 -12.156 1.00 87.94 367 VAL A O 1
ATOM 2848 N N . LEU A 1 368 ? 29.181 20.968 -12.628 1.00 83.12 368 LEU A N 1
ATOM 2849 C CA . LEU A 1 368 ? 29.469 19.584 -12.271 1.00 83.12 368 LEU A CA 1
ATOM 2850 C C . LEU A 1 368 ? 29.514 18.699 -13.513 1.00 83.12 368 LEU A C 1
ATOM 2852 O O . LEU A 1 368 ? 28.733 18.882 -14.451 1.00 83.12 368 LEU A O 1
ATOM 2856 N N . ALA A 1 369 ? 30.380 17.687 -13.481 1.00 75.06 369 ALA A N 1
ATOM 2857 C CA . ALA A 1 369 ? 30.256 16.566 -14.402 1.00 75.06 369 ALA A CA 1
ATOM 2858 C C . ALA A 1 369 ? 28.933 15.830 -14.125 1.00 75.06 369 ALA A C 1
ATOM 2860 O O . ALA A 1 369 ? 28.487 15.741 -12.974 1.00 75.06 369 ALA A O 1
ATOM 2861 N N . SER A 1 370 ? 28.295 15.308 -15.173 1.00 62.50 370 SER A N 1
ATOM 2862 C CA . SER A 1 370 ? 26.981 14.658 -15.071 1.00 62.50 370 SER A CA 1
ATOM 2863 C C . SER A 1 370 ? 26.997 13.391 -14.206 1.00 62.50 370 SER A C 1
ATOM 2865 O O . SER A 1 370 ? 25.970 13.022 -13.647 1.00 62.50 370 SER A O 1
ATOM 2867 N N . GLU A 1 371 ? 28.164 12.782 -13.989 1.00 60.84 371 GLU A N 1
ATOM 2868 C CA . GLU A 1 371 ? 28.361 11.668 -13.050 1.00 60.84 371 GLU A CA 1
ATOM 2869 C C . GLU A 1 371 ? 28.142 12.036 -11.565 1.00 60.84 371 GLU A C 1
ATOM 2871 O O . GLU A 1 371 ? 27.843 11.163 -10.748 1.00 60.84 371 GLU A O 1
ATOM 2876 N N . TYR A 1 372 ? 28.241 13.319 -11.192 1.00 62.19 372 TYR A N 1
ATOM 2877 C CA . TYR A 1 372 ? 28.081 13.763 -9.799 1.00 62.19 372 TYR A CA 1
ATOM 2878 C C . TYR A 1 372 ? 26.690 14.320 -9.481 1.00 62.19 372 TYR A C 1
ATOM 2880 O O . TYR A 1 372 ? 26.396 14.571 -8.309 1.00 62.19 372 TYR A O 1
ATOM 2888 N N . CYS A 1 373 ? 25.830 14.520 -10.486 1.00 61.41 373 CYS A N 1
ATOM 2889 C CA . CYS A 1 373 ? 24.534 15.168 -10.309 1.00 61.41 373 CYS A CA 1
ATOM 2890 C C . CYS A 1 373 ? 23.438 14.510 -11.152 1.00 61.41 373 CYS A C 1
ATOM 2892 O O . CYS A 1 373 ? 23.523 14.448 -12.373 1.00 61.41 373 CYS A O 1
ATOM 2894 N N . ASN A 1 374 ? 22.356 14.092 -10.493 1.00 59.03 374 ASN A N 1
ATOM 2895 C CA . ASN A 1 374 ? 21.206 13.458 -11.149 1.00 59.03 374 ASN A CA 1
ATOM 2896 C C . ASN A 1 374 ? 20.249 14.460 -11.819 1.00 59.03 374 ASN A C 1
ATOM 2898 O O . ASN A 1 374 ? 19.353 14.054 -12.560 1.00 59.03 374 ASN A O 1
ATOM 2902 N N . HIS A 1 375 ? 20.403 15.758 -11.542 1.00 66.19 375 HIS A N 1
ATOM 2903 C CA . HIS A 1 375 ? 19.549 16.826 -12.062 1.00 66.19 375 HIS A CA 1
ATOM 2904 C C . HIS A 1 375 ? 20.372 17.812 -12.883 1.00 66.19 375 HIS A C 1
ATOM 2906 O O . HIS A 1 375 ? 21.491 18.157 -12.511 1.00 66.19 375 HIS A O 1
ATOM 2912 N N . ALA A 1 376 ? 19.799 18.305 -13.981 1.00 78.25 376 ALA A N 1
ATOM 2913 C CA . ALA A 1 376 ? 20.486 19.245 -14.863 1.00 78.25 376 ALA A CA 1
ATOM 2914 C C . ALA A 1 376 ? 20.827 20.572 -14.165 1.00 78.25 376 ALA A C 1
ATOM 2916 O O . ALA A 1 376 ? 21.899 21.127 -14.403 1.00 78.25 376 ALA A O 1
ATOM 2917 N N . ILE A 1 377 ? 19.920 21.050 -13.301 1.00 82.38 377 ILE A N 1
ATOM 2918 C CA . ILE A 1 377 ? 20.019 22.306 -12.552 1.00 82.38 377 ILE A CA 1
ATOM 2919 C C . ILE A 1 377 ? 19.560 22.058 -11.113 1.00 82.38 377 ILE A C 1
ATOM 2921 O O . ILE A 1 377 ? 18.467 21.531 -10.894 1.00 82.38 377 ILE A O 1
ATOM 2925 N N . THR A 1 378 ? 20.355 22.513 -10.147 1.00 82.38 378 THR A N 1
ATOM 2926 C CA . THR A 1 378 ? 20.036 22.504 -8.716 1.00 82.38 378 THR A CA 1
ATOM 2927 C C . THR A 1 378 ? 20.125 23.920 -8.155 1.00 82.38 378 THR A C 1
ATOM 2929 O O . THR A 1 378 ? 21.135 24.601 -8.327 1.00 82.38 378 THR A O 1
ATOM 2932 N N . LEU A 1 379 ? 19.077 24.364 -7.461 1.00 81.44 379 LEU A N 1
ATOM 2933 C CA . LEU A 1 379 ? 19.018 25.638 -6.748 1.00 81.44 379 LEU A CA 1
ATOM 2934 C C . LEU A 1 379 ? 19.212 25.402 -5.251 1.00 81.44 379 LEU A C 1
ATOM 2936 O O . LEU A 1 379 ? 18.420 24.711 -4.603 1.00 81.44 379 LEU A O 1
ATOM 2940 N N . GLY A 1 380 ? 20.263 26.014 -4.715 1.00 76.81 380 GLY A N 1
ATOM 2941 C CA . GLY A 1 380 ? 20.696 25.858 -3.337 1.00 76.81 380 GLY A CA 1
ATOM 2942 C C . GLY A 1 380 ? 19.909 26.708 -2.339 1.00 76.81 380 GLY A C 1
ATOM 2943 O O . GLY A 1 380 ? 19.305 27.735 -2.670 1.00 76.81 380 GLY A O 1
ATOM 2944 N N . GLY A 1 381 ? 19.979 26.330 -1.061 1.00 68.31 381 GLY A N 1
ATOM 2945 C CA . GLY A 1 381 ? 19.248 26.998 0.023 1.00 68.31 381 GLY A CA 1
ATOM 2946 C C . GLY A 1 381 ? 19.566 28.491 0.183 1.00 68.31 381 GLY A C 1
ATOM 2947 O O . GLY A 1 381 ? 18.656 29.290 0.412 1.00 68.31 381 GLY A O 1
ATOM 2948 N N . LYS A 1 382 ? 20.834 28.898 0.012 1.00 73.56 382 LYS A N 1
ATOM 2949 C CA . LYS A 1 382 ? 21.250 30.313 0.125 1.00 73.56 382 LYS A CA 1
ATOM 2950 C C . LYS A 1 382 ? 20.567 31.191 -0.927 1.00 73.56 382 LYS A C 1
ATOM 2952 O O . LYS A 1 382 ? 20.031 32.245 -0.589 1.00 73.56 382 LYS A O 1
ATOM 2957 N N . PHE A 1 383 ? 20.537 30.729 -2.177 1.00 78.69 383 PHE A N 1
ATOM 2958 C CA . PHE A 1 383 ? 19.888 31.432 -3.282 1.00 78.69 383 PHE A CA 1
ATOM 2959 C C . PHE A 1 383 ? 18.373 31.530 -3.068 1.00 78.69 383 PHE A C 1
ATOM 2961 O O . PHE A 1 383 ? 17.815 32.624 -3.078 1.00 78.69 383 PHE A O 1
ATOM 2968 N N . LEU A 1 384 ? 17.725 30.405 -2.754 1.00 74.88 384 LEU A N 1
ATOM 2969 C CA . LEU A 1 384 ? 16.277 30.345 -2.530 1.00 74.88 384 LEU A CA 1
ATOM 2970 C C . LEU A 1 384 ? 15.806 31.204 -1.346 1.00 74.88 384 LEU A C 1
ATOM 2972 O O . LEU A 1 384 ? 14.667 31.678 -1.328 1.00 74.88 384 LEU A O 1
ATOM 2976 N N . SER A 1 385 ? 16.663 31.386 -0.337 1.00 71.00 385 SER A N 1
ATOM 2977 C CA . SER A 1 385 ? 16.389 32.255 0.808 1.00 71.00 385 SER A CA 1
ATOM 2978 C C . SER A 1 385 ? 16.514 33.726 0.417 1.00 71.00 385 SER A C 1
ATOM 2980 O O . SER A 1 385 ? 15.656 34.528 0.787 1.00 71.00 385 SER A O 1
ATOM 2982 N N . ALA A 1 386 ? 17.546 34.080 -0.356 1.00 73.38 386 ALA A N 1
ATOM 2983 C CA . ALA A 1 386 ? 17.777 35.445 -0.827 1.00 73.38 386 ALA A CA 1
ATOM 2984 C C . ALA A 1 386 ? 16.642 35.951 -1.735 1.00 73.38 386 ALA A C 1
ATOM 2986 O O . ALA A 1 386 ? 16.245 37.111 -1.641 1.00 73.38 386 ALA A O 1
ATOM 2987 N N . THR A 1 387 ? 16.047 35.071 -2.543 1.00 70.50 387 THR A N 1
ATOM 2988 C CA . THR A 1 387 ? 14.907 35.401 -3.415 1.00 70.50 387 THR A CA 1
ATOM 2989 C C . THR A 1 387 ? 13.550 35.372 -2.697 1.00 70.50 387 THR A C 1
ATOM 2991 O O . THR A 1 387 ? 12.515 35.585 -3.323 1.00 70.50 387 THR A O 1
ATOM 2994 N N . LYS A 1 388 ? 13.506 35.103 -1.377 1.00 63.91 388 LYS A N 1
ATOM 2995 C CA . LYS A 1 388 ? 12.271 34.874 -0.584 1.00 63.91 388 LYS A CA 1
ATOM 2996 C C . LYS A 1 388 ? 11.377 33.744 -1.136 1.00 63.91 388 LYS A C 1
ATOM 2998 O O . LYS A 1 388 ? 10.220 33.593 -0.735 1.00 63.91 388 LYS A O 1
ATOM 3003 N N . THR A 1 389 ? 11.916 32.913 -2.026 1.00 55.31 389 THR A N 1
ATOM 3004 C CA . THR A 1 389 ? 11.234 31.767 -2.639 1.00 55.31 389 THR A CA 1
ATOM 3005 C C . THR A 1 389 ? 11.060 30.648 -1.616 1.00 55.31 389 THR A C 1
ATOM 3007 O O . THR A 1 389 ? 10.012 30.007 -1.568 1.00 55.31 389 THR A O 1
ATOM 3010 N N . LEU A 1 390 ? 12.033 30.472 -0.717 1.00 48.88 390 LEU A N 1
ATOM 3011 C CA . LEU A 1 390 ? 11.969 29.501 0.377 1.00 48.88 390 LEU A CA 1
ATOM 3012 C C . LEU A 1 390 ? 10.736 29.699 1.265 1.00 48.88 390 LEU A C 1
ATOM 3014 O O . LEU A 1 390 ? 10.141 28.708 1.655 1.00 48.88 390 LEU A O 1
ATOM 3018 N N . THR A 1 391 ? 10.292 30.934 1.521 1.00 49.47 391 THR A N 1
ATOM 3019 C CA . THR A 1 391 ? 9.088 31.247 2.315 1.00 49.47 391 THR A CA 1
ATOM 3020 C C . THR A 1 391 ? 7.789 31.011 1.541 1.00 49.47 391 THR A C 1
ATOM 3022 O O . THR A 1 391 ? 6.823 30.511 2.114 1.00 49.47 391 THR A O 1
ATOM 3025 N N . ARG A 1 392 ? 7.761 31.295 0.230 1.00 52.28 392 ARG A N 1
ATOM 3026 C CA . ARG A 1 392 ? 6.595 31.028 -0.643 1.00 52.28 392 ARG A CA 1
ATOM 3027 C C . ARG A 1 392 ? 6.386 29.534 -0.897 1.00 52.28 392 ARG A C 1
ATOM 3029 O O . ARG A 1 392 ? 5.256 29.055 -0.928 1.00 52.28 392 ARG A O 1
ATOM 3036 N N . PHE A 1 393 ? 7.477 28.784 -1.025 1.00 47.03 393 PHE A N 1
ATOM 3037 C CA . PHE A 1 393 ? 7.461 27.334 -1.200 1.00 47.03 393 PHE A CA 1
ATOM 3038 C C . PHE A 1 393 ? 7.641 26.567 0.121 1.00 47.03 393 PHE A C 1
ATOM 3040 O O . PHE A 1 393 ? 7.539 25.341 0.109 1.00 47.03 393 PHE A O 1
ATOM 3047 N N . ALA A 1 394 ? 7.817 27.248 1.264 1.00 41.31 394 ALA A N 1
ATOM 3048 C CA . ALA A 1 394 ? 8.053 26.646 2.585 1.00 41.31 394 ALA A CA 1
ATOM 3049 C C . ALA A 1 394 ? 6.987 25.613 2.936 1.00 41.31 394 ALA A C 1
ATOM 3051 O O . ALA A 1 394 ? 7.312 24.507 3.345 1.00 41.31 394 ALA A O 1
ATOM 3052 N N . HIS A 1 395 ? 5.710 25.918 2.706 1.00 42.09 395 HIS A N 1
ATOM 3053 C CA . HIS A 1 395 ? 4.618 24.977 2.972 1.00 42.09 395 HIS A CA 1
ATOM 3054 C C . HIS A 1 395 ? 4.695 23.708 2.103 1.00 42.09 395 HIS A C 1
ATOM 3056 O O . HIS A 1 395 ? 4.317 22.622 2.543 1.00 42.09 395 HIS A O 1
ATOM 3062 N N . ARG A 1 396 ? 5.232 23.815 0.882 1.00 44.84 396 ARG A N 1
ATOM 3063 C CA . ARG A 1 396 ? 5.395 22.704 -0.069 1.00 44.84 396 ARG A CA 1
ATOM 3064 C C . ARG A 1 396 ? 6.674 21.900 0.208 1.00 44.84 396 ARG A C 1
ATOM 3066 O O . ARG A 1 396 ? 6.657 20.678 0.082 1.00 44.84 396 ARG A O 1
ATOM 3073 N N . ILE A 1 397 ? 7.737 22.577 0.645 1.00 40.59 397 ILE A N 1
ATOM 3074 C CA . ILE A 1 397 ? 9.055 22.024 0.982 1.00 40.59 397 ILE A CA 1
ATOM 3075 C C . ILE A 1 397 ? 9.032 21.360 2.369 1.00 40.59 397 ILE A C 1
ATOM 3077 O O . ILE A 1 397 ? 9.389 20.194 2.482 1.00 40.59 397 ILE A O 1
ATOM 3081 N N . VAL A 1 398 ? 8.508 22.016 3.412 1.00 40.94 398 VAL A N 1
ATOM 3082 C CA . VAL A 1 398 ? 8.396 21.474 4.786 1.00 40.94 398 VAL A CA 1
ATOM 3083 C C . VAL A 1 398 ? 7.486 20.240 4.838 1.00 40.94 398 VAL A C 1
ATOM 3085 O O . VAL A 1 398 ? 7.778 19.281 5.554 1.00 40.94 398 VAL A O 1
ATOM 3088 N N . ARG A 1 399 ? 6.413 20.207 4.036 1.00 40.06 399 ARG A N 1
ATOM 3089 C CA . ARG A 1 399 ? 5.506 19.048 3.925 1.00 40.06 399 ARG A CA 1
ATOM 3090 C C . ARG A 1 399 ? 6.133 17.860 3.178 1.00 40.06 399 ARG A C 1
ATOM 3092 O O . ARG A 1 399 ? 5.729 16.720 3.416 1.00 40.06 399 ARG A O 1
ATOM 3099 N N . ARG A 1 400 ? 7.112 18.110 2.297 1.00 42.44 400 ARG A N 1
ATOM 3100 C CA . ARG A 1 400 ? 7.866 17.073 1.571 1.00 42.44 400 ARG A CA 1
ATOM 3101 C C . ARG A 1 400 ? 9.079 16.588 2.368 1.00 42.44 400 ARG A C 1
ATOM 3103 O O . ARG A 1 400 ? 9.178 15.391 2.587 1.00 42.44 400 ARG A O 1
ATOM 3110 N N . LEU A 1 401 ? 9.901 17.488 2.914 1.00 37.72 401 LEU A N 1
ATOM 3111 C CA . LEU A 1 401 ? 11.093 17.164 3.715 1.00 37.72 401 LEU A CA 1
ATOM 3112 C C . LEU A 1 401 ? 10.779 16.399 5.014 1.00 37.72 401 LEU A C 1
ATOM 3114 O O . LEU A 1 401 ? 11.600 15.599 5.455 1.00 37.72 401 LEU A O 1
ATOM 3118 N N . ARG A 1 402 ? 9.591 16.583 5.615 1.00 38.06 402 ARG A N 1
ATOM 3119 C CA . ARG A 1 402 ? 9.137 15.780 6.773 1.00 38.06 402 ARG A CA 1
ATOM 3120 C C . ARG A 1 402 ? 8.829 14.312 6.436 1.00 38.06 402 ARG A C 1
ATOM 3122 O O . ARG A 1 402 ? 8.690 13.521 7.360 1.00 38.06 402 ARG A O 1
ATOM 3129 N N . ASN A 1 403 ? 8.715 13.948 5.154 1.00 34.75 403 ASN A N 1
ATOM 3130 C CA . ASN A 1 403 ? 8.249 12.632 4.699 1.00 34.75 403 ASN A CA 1
ATOM 3131 C C . ASN A 1 403 ? 9.287 11.841 3.882 1.00 34.75 403 ASN A C 1
ATOM 3133 O O . ASN A 1 403 ? 8.935 10.816 3.298 1.00 34.75 403 ASN A O 1
ATOM 3137 N N . THR A 1 404 ? 10.550 12.273 3.837 1.00 32.44 404 THR A N 1
ATOM 3138 C CA . THR A 1 404 ? 11.583 11.610 3.027 1.00 32.44 404 THR A CA 1
ATOM 3139 C C . THR A 1 404 ? 12.747 11.107 3.881 1.00 32.44 404 THR A C 1
ATOM 3141 O O . THR A 1 404 ? 13.477 11.893 4.480 1.00 32.44 404 THR A O 1
ATOM 3144 N N . ILE A 1 405 ? 12.955 9.787 3.884 1.00 34.41 405 ILE A N 1
ATOM 3145 C CA . ILE A 1 405 ? 14.254 9.165 4.171 1.00 34.41 405 ILE A CA 1
ATOM 3146 C C . ILE A 1 405 ? 14.853 8.842 2.799 1.00 34.41 405 ILE A C 1
ATOM 3148 O O . ILE A 1 405 ? 14.560 7.802 2.216 1.00 34.41 405 ILE A O 1
ATOM 3152 N N . VAL A 1 406 ? 15.596 9.796 2.243 1.00 34.41 406 VAL A N 1
ATOM 3153 C CA . VAL A 1 406 ? 16.497 9.586 1.096 1.00 34.41 406 VAL A CA 1
ATOM 3154 C C . VAL A 1 406 ? 17.888 9.335 1.684 1.00 34.41 406 VAL A C 1
ATOM 3156 O O . VAL A 1 406 ? 18.183 9.925 2.730 1.00 34.41 406 VAL A O 1
ATOM 3159 N N . PRO A 1 407 ? 18.770 8.541 1.054 1.00 27.66 407 PRO A N 1
ATOM 3160 C CA . PRO A 1 407 ? 20.204 8.694 1.270 1.00 27.66 407 PRO A CA 1
ATOM 3161 C C . PRO A 1 407 ? 20.568 10.152 0.960 1.00 27.66 407 PRO A C 1
ATOM 3163 O O . PRO A 1 407 ? 20.544 10.583 -0.190 1.00 27.66 407 PRO A O 1
ATOM 3166 N N . ARG A 1 408 ? 20.782 10.965 1.995 1.00 33.00 408 ARG A N 1
ATOM 3167 C CA . ARG A 1 408 ? 21.137 12.374 1.828 1.00 33.00 408 ARG A CA 1
ATOM 3168 C C . ARG A 1 408 ? 22.598 12.434 1.403 1.00 33.00 408 ARG A C 1
ATOM 3170 O O . ARG A 1 408 ? 23.469 12.238 2.244 1.00 33.00 408 ARG A O 1
ATOM 3177 N N . VAL A 1 409 ? 22.872 12.741 0.138 1.00 32.97 409 VAL A N 1
ATOM 3178 C CA . VAL A 1 409 ? 24.195 13.240 -0.253 1.00 32.97 409 VAL A CA 1
ATOM 3179 C C . VAL A 1 409 ? 24.247 14.711 0.160 1.00 32.97 409 VAL A C 1
ATOM 3181 O O . VAL A 1 409 ? 23.968 15.611 -0.617 1.00 32.97 409 VAL A O 1
ATOM 3184 N N . PHE A 1 410 ? 24.502 14.961 1.442 1.00 31.45 410 PHE A N 1
ATOM 3185 C CA . PHE A 1 410 ? 24.988 16.258 1.902 1.00 31.45 410 PHE A CA 1
ATOM 3186 C C . PHE A 1 410 ? 26.232 16.623 1.102 1.00 31.45 410 PHE A C 1
ATOM 3188 O O . PHE A 1 410 ? 27.150 15.819 1.004 1.00 31.45 410 PHE A O 1
ATOM 3195 N N . PHE A 1 411 ? 26.281 17.832 0.566 1.00 33.25 411 PHE A N 1
ATOM 3196 C CA . PHE A 1 411 ? 27.541 18.407 0.143 1.00 33.25 411 PHE A CA 1
ATOM 3197 C C . PHE A 1 411 ? 27.878 19.519 1.127 1.00 33.25 411 PHE A C 1
ATOM 3199 O O . PHE A 1 411 ? 27.251 20.579 1.117 1.00 33.25 411 PHE A O 1
ATOM 3206 N N . GLN A 1 412 ? 28.804 19.252 2.048 1.00 27.73 412 GLN A N 1
ATOM 3207 C CA . GLN A 1 412 ? 29.315 20.298 2.924 1.00 27.73 412 GLN A CA 1
ATOM 3208 C C . GLN A 1 412 ? 30.201 21.206 2.072 1.00 27.73 412 GLN A C 1
ATOM 3210 O O . GLN A 1 412 ? 31.300 20.833 1.665 1.00 27.73 412 GLN A O 1
ATOM 3215 N N . GLY A 1 413 ? 29.701 22.405 1.777 1.00 26.14 413 GLY A N 1
ATOM 3216 C CA . GLY A 1 413 ? 30.547 23.484 1.289 1.00 26.14 413 GLY A CA 1
ATOM 3217 C C . GLY A 1 413 ? 31.491 23.891 2.413 1.00 26.14 413 GLY A C 1
ATOM 3218 O O . GLY A 1 413 ? 31.040 24.463 3.404 1.00 26.14 413 GLY A O 1
ATOM 3219 N N . GLY A 1 414 ? 32.773 23.559 2.272 1.00 24.52 414 GLY A N 1
ATOM 3220 C CA . GLY A 1 414 ? 33.827 24.108 3.114 1.00 24.52 414 GLY A CA 1
ATOM 3221 C C . GLY A 1 414 ? 33.962 25.605 2.849 1.00 24.52 414 GLY A C 1
ATOM 3222 O O . GLY A 1 414 ? 34.195 26.020 1.713 1.00 24.52 414 GLY A O 1
ATOM 3223 N N . GLY A 1 415 ? 33.768 26.391 3.901 1.00 25.56 415 GLY A N 1
ATOM 3224 C CA . GLY A 1 415 ? 33.943 27.836 3.965 1.00 25.56 415 GLY A CA 1
ATOM 3225 C C . GLY A 1 415 ? 33.788 28.278 5.403 1.00 25.56 415 GLY A C 1
ATOM 3226 O O . GLY A 1 415 ? 32.645 28.162 5.902 1.00 25.56 415 GLY A O 1
#